Protein AF-A0A8H7BTN6-F1 (afdb_monomer_lite)

Structure (mmCIF, N/CA/C/O backbone):
data_AF-A0A8H7BTN6-F1
#
_entry.id   AF-A0A8H7BTN6-F1
#
loop_
_atom_site.group_PDB
_atom_site.id
_atom_site.type_symbol
_atom_site.label_atom_id
_atom_site.label_alt_id
_atom_site.label_comp_id
_atom_site.label_asym_id
_atom_site.label_entity_id
_atom_site.label_seq_id
_atom_site.pdbx_PDB_ins_code
_atom_site.Cartn_x
_atom_site.Cartn_y
_atom_site.Cartn_z
_atom_site.occupancy
_atom_site.B_iso_or_equiv
_atom_site.auth_seq_id
_atom_site.auth_comp_id
_atom_site.auth_asym_id
_atom_site.auth_atom_id
_atom_site.pdbx_PDB_model_num
ATOM 1 N N . MET A 1 1 ? 27.282 6.890 -44.152 1.00 45.69 1 MET A N 1
ATOM 2 C CA . MET A 1 1 ? 26.302 6.018 -43.459 1.00 45.69 1 MET A CA 1
ATOM 3 C C . MET A 1 1 ? 24.831 6.411 -43.673 1.00 45.69 1 MET A C 1
ATOM 5 O O . MET A 1 1 ? 24.066 5.513 -43.969 1.00 45.69 1 MET A O 1
ATOM 9 N N . ARG A 1 2 ? 24.383 7.684 -43.584 1.00 39.62 2 ARG A N 1
ATOM 10 C CA . ARG A 1 2 ? 22.943 8.033 -43.780 1.00 39.62 2 ARG A CA 1
ATOM 11 C C . ARG A 1 2 ? 22.360 7.736 -45.176 1.00 39.62 2 ARG A C 1
ATOM 13 O O . ARG A 1 2 ? 21.158 7.519 -45.273 1.00 39.62 2 ARG A O 1
ATOM 20 N N . ALA A 1 3 ? 23.183 7.751 -46.227 1.00 38.19 3 ALA A N 1
ATOM 21 C CA . ALA A 1 3 ? 22.748 7.565 -47.618 1.00 38.19 3 ALA A CA 1
ATOM 22 C C . ALA A 1 3 ? 22.696 6.094 -48.083 1.00 38.19 3 ALA A C 1
ATOM 24 O O . ALA A 1 3 ? 22.195 5.833 -49.167 1.00 38.19 3 ALA A O 1
ATOM 25 N N . ALA A 1 4 ? 23.196 5.148 -47.278 1.00 45.66 4 ALA A N 1
ATOM 26 C CA . ALA A 1 4 ? 23.285 3.730 -47.647 1.00 45.66 4 ALA A CA 1
ATOM 27 C C . ALA A 1 4 ? 22.221 2.844 -46.974 1.00 45.66 4 ALA A C 1
ATOM 29 O O . ALA A 1 4 ? 22.191 1.654 -47.240 1.00 45.66 4 ALA A O 1
ATOM 30 N N . ARG A 1 5 ? 21.365 3.420 -46.116 1.00 53.62 5 ARG A N 1
ATOM 31 C CA . ARG A 1 5 ? 20.403 2.673 -45.294 1.00 53.62 5 ARG A CA 1
ATOM 32 C C . ARG A 1 5 ? 19.159 2.289 -46.086 1.00 53.62 5 ARG A C 1
ATOM 34 O O . ARG A 1 5 ? 18.503 3.164 -46.663 1.00 53.62 5 ARG A O 1
ATOM 41 N N . TYR A 1 6 ? 18.777 1.021 -46.029 1.00 54.84 6 TYR A N 1
ATOM 42 C CA . TYR A 1 6 ? 17.438 0.577 -46.369 1.00 54.84 6 TYR A CA 1
ATOM 43 C C . TYR A 1 6 ? 16.459 1.206 -45.377 1.00 54.84 6 TYR A C 1
ATOM 45 O O . TYR A 1 6 ? 16.493 0.936 -44.182 1.00 54.84 6 TYR A O 1
ATOM 53 N N . ARG A 1 7 ? 15.581 2.079 -45.876 1.00 55.50 7 ARG A N 1
ATOM 54 C CA . ARG A 1 7 ? 14.428 2.557 -45.111 1.00 55.50 7 ARG A CA 1
ATOM 55 C C . ARG A 1 7 ? 13.230 1.743 -45.545 1.00 55.50 7 ARG A C 1
ATOM 57 O O . ARG A 1 7 ? 12.852 1.801 -46.718 1.00 55.50 7 ARG A O 1
ATOM 64 N N . GLN A 1 8 ? 12.610 1.038 -44.608 1.00 52.00 8 GLN A N 1
ATOM 65 C CA . GLN A 1 8 ? 11.324 0.397 -44.837 1.00 52.00 8 GLN A CA 1
ATOM 66 C C . GLN A 1 8 ? 10.264 1.495 -45.001 1.00 52.00 8 GLN A C 1
ATOM 68 O O . GLN A 1 8 ? 9.613 1.940 -44.062 1.00 52.00 8 GLN A O 1
ATOM 73 N N . GLN A 1 9 ? 10.138 2.023 -46.217 1.00 49.66 9 GLN A N 1
ATOM 74 C CA . GLN A 1 9 ? 9.001 2.858 -46.574 1.00 49.66 9 GLN A CA 1
ATOM 75 C C . GLN A 1 9 ? 7.765 1.957 -46.566 1.00 49.66 9 GLN A C 1
ATOM 77 O O . GLN A 1 9 ? 7.818 0.866 -47.134 1.00 49.66 9 GLN A O 1
ATOM 82 N N . LYS A 1 10 ? 6.640 2.435 -46.010 1.00 46.38 10 LYS A N 1
ATOM 83 C CA . LYS A 1 10 ? 5.327 1.745 -45.964 1.00 46.38 10 LYS A CA 1
ATOM 84 C C . LYS A 1 10 ? 4.853 1.132 -47.303 1.00 46.38 10 LYS A C 1
ATOM 86 O O . LYS A 1 10 ? 3.874 0.402 -47.318 1.00 46.38 10 LYS A O 1
ATOM 91 N N . LYS A 1 11 ? 5.515 1.436 -48.427 1.00 42.81 11 LYS A N 1
ATOM 92 C CA . LYS A 1 11 ? 5.217 0.945 -49.782 1.00 42.81 11 LYS A CA 1
ATOM 93 C C . LYS A 1 11 ? 6.073 -0.246 -50.256 1.00 42.81 11 LYS A C 1
ATOM 95 O O . LYS A 1 11 ? 5.804 -0.764 -51.334 1.00 42.81 11 LYS A O 1
ATOM 100 N N . SER A 1 12 ? 7.107 -0.674 -49.523 1.00 48.38 12 SER A N 1
ATOM 101 C CA . SER A 1 12 ? 7.971 -1.798 -49.932 1.00 48.38 12 SER A CA 1
ATOM 102 C C . SER A 1 12 ? 7.488 -3.111 -49.308 1.00 48.38 12 SER A C 1
ATOM 104 O O . SER A 1 12 ? 7.687 -3.339 -48.120 1.00 48.38 12 SER A O 1
ATOM 106 N N . ASN A 1 13 ? 6.865 -3.973 -50.118 1.00 51.59 13 ASN A N 1
ATOM 107 C CA . ASN A 1 13 ? 6.266 -5.249 -49.692 1.00 51.59 13 ASN A CA 1
ATOM 108 C C . ASN A 1 13 ? 7.256 -6.419 -49.533 1.00 51.59 13 ASN A C 1
ATOM 110 O O . ASN A 1 13 ? 6.824 -7.507 -49.167 1.00 51.59 13 ASN A O 1
ATOM 114 N N . ASN A 1 14 ? 8.549 -6.244 -49.834 1.00 62.56 14 ASN A N 1
ATOM 115 C CA . ASN A 1 14 ? 9.520 -7.335 -49.718 1.00 62.56 14 ASN A CA 1
ATOM 116 C C . ASN A 1 14 ? 10.316 -7.216 -48.401 1.00 62.56 14 ASN A C 1
ATOM 118 O O . ASN A 1 14 ? 11.184 -6.336 -48.320 1.00 62.56 14 ASN A O 1
ATOM 122 N N . PRO A 1 15 ? 10.055 -8.079 -47.397 1.00 60.97 15 PRO A N 1
ATOM 123 C CA . PRO A 1 15 ? 10.734 -8.029 -46.104 1.00 60.97 15 PRO A CA 1
ATOM 124 C C . PRO A 1 15 ? 12.235 -8.323 -46.207 1.00 60.97 15 PRO A C 1
ATOM 126 O O . PRO A 1 15 ? 12.965 -7.914 -45.325 1.00 60.97 15 PRO A O 1
ATOM 129 N N . ASN A 1 16 ? 12.731 -8.919 -47.299 1.00 63.56 16 ASN A N 1
ATOM 130 C CA . ASN A 1 16 ? 14.130 -9.360 -47.418 1.00 63.56 16 ASN A CA 1
ATOM 131 C C . ASN A 1 16 ? 15.066 -8.338 -48.089 1.00 63.56 16 ASN A C 1
ATOM 133 O O . ASN A 1 16 ? 16.259 -8.583 -48.254 1.00 63.56 16 ASN A O 1
ATOM 137 N N . LYS A 1 17 ? 14.561 -7.171 -48.511 1.00 65.06 17 LYS A N 1
ATOM 138 C CA . LYS A 1 17 ? 15.361 -6.202 -49.284 1.00 65.06 17 LYS A CA 1
ATOM 139 C C . LYS A 1 17 ? 16.447 -5.491 -48.454 1.00 65.06 17 LYS A C 1
ATOM 141 O O . LYS A 1 17 ? 17.381 -4.947 -49.037 1.00 65.06 17 LYS A O 1
ATOM 146 N N . TYR A 1 18 ? 16.362 -5.528 -47.121 1.00 68.06 18 TYR A N 1
ATOM 147 C CA . TYR A 1 18 ? 17.370 -4.954 -46.217 1.00 68.06 18 TYR A CA 1
ATOM 148 C C . TYR A 1 18 ? 18.672 -5.770 -46.150 1.00 68.06 18 TYR A C 1
ATOM 150 O O . TYR A 1 18 ? 19.684 -5.250 -45.689 1.00 68.06 18 TYR A O 1
ATOM 158 N N . ILE A 1 19 ? 18.671 -7.027 -46.609 1.00 62.53 19 ILE A N 1
ATOM 159 C CA . ILE A 1 19 ? 19.791 -7.968 -46.431 1.00 62.53 19 ILE A CA 1
ATOM 160 C C . ILE A 1 19 ? 21.080 -7.480 -47.123 1.00 62.53 19 ILE A C 1
ATOM 162 O O . ILE A 1 19 ? 22.176 -7.738 -46.640 1.00 62.53 19 ILE A O 1
ATOM 166 N N . TYR A 1 20 ? 20.963 -6.711 -48.212 1.00 67.69 20 TYR A N 1
ATOM 167 C CA . TYR A 1 20 ? 22.106 -6.198 -48.986 1.00 67.69 20 TYR A CA 1
ATOM 168 C C . TYR A 1 20 ? 22.500 -4.745 -48.649 1.00 67.69 20 TYR A C 1
ATOM 170 O O . TYR A 1 20 ? 23.272 -4.124 -49.379 1.00 67.69 20 TYR A O 1
ATOM 178 N N . ASP A 1 21 ? 21.951 -4.170 -47.576 1.00 81.75 21 ASP A N 1
ATOM 179 C CA . ASP A 1 21 ? 22.327 -2.844 -47.072 1.00 81.75 21 ASP A CA 1
ATOM 180 C C . ASP A 1 21 ? 23.695 -2.899 -46.361 1.00 81.75 21 ASP A C 1
ATOM 182 O O . ASP A 1 21 ? 23.953 -3.777 -45.538 1.00 81.75 21 ASP A O 1
ATOM 186 N N . LEU A 1 22 ? 24.556 -1.909 -46.629 1.00 86.44 22 LEU A N 1
ATOM 187 C CA . LEU A 1 22 ? 25.851 -1.718 -45.966 1.00 86.44 22 LEU A CA 1
ATOM 188 C C . LEU A 1 22 ? 25.748 -1.706 -44.428 1.00 86.44 22 LEU A C 1
ATOM 190 O O . LEU A 1 22 ? 26.641 -2.205 -43.746 1.00 86.44 22 LEU A O 1
ATOM 194 N N . ARG A 1 23 ? 24.680 -1.129 -43.867 1.00 89.25 23 ARG A N 1
ATOM 195 C CA . ARG A 1 23 ? 24.372 -1.142 -42.434 1.00 89.25 23 ARG A CA 1
ATOM 196 C C . ARG A 1 23 ? 24.090 -2.554 -41.940 1.00 89.25 23 ARG A C 1
ATOM 198 O O . ARG A 1 23 ? 24.653 -2.908 -40.912 1.00 89.25 23 ARG A O 1
ATOM 205 N N . THR A 1 24 ? 23.301 -3.350 -42.658 1.00 89.44 24 THR A N 1
ATOM 206 C CA . THR A 1 24 ? 23.037 -4.753 -42.298 1.00 89.44 24 THR A CA 1
ATOM 207 C C . THR A 1 24 ? 24.334 -5.552 -42.288 1.00 89.44 24 THR A C 1
ATOM 209 O O . THR A 1 24 ? 24.655 -6.181 -41.286 1.00 89.44 24 THR A O 1
ATOM 212 N N . SER A 1 25 ? 25.145 -5.435 -43.345 1.00 90.56 25 SER A N 1
ATOM 213 C CA . SER A 1 25 ? 26.443 -6.118 -43.424 1.00 90.56 25 SER A CA 1
ATOM 214 C C . SER A 1 25 ? 27.412 -5.673 -42.325 1.00 90.56 25 SER A C 1
ATOM 216 O O . SER A 1 25 ? 28.116 -6.500 -41.754 1.00 90.56 25 SER A O 1
ATOM 218 N N . TYR A 1 26 ? 27.439 -4.380 -41.985 1.00 92.81 26 TYR A N 1
ATOM 219 C CA . TYR A 1 26 ? 28.238 -3.876 -40.867 1.00 92.81 26 TYR A CA 1
ATOM 220 C C . TYR A 1 26 ? 27.765 -4.437 -39.520 1.00 92.81 26 TYR A C 1
ATOM 222 O O . TYR A 1 26 ? 28.587 -4.852 -38.707 1.00 92.81 26 TYR A O 1
ATOM 230 N N . VAL A 1 27 ? 26.452 -4.465 -39.282 1.00 94.12 27 VAL A N 1
ATOM 231 C CA . VAL A 1 27 ? 25.874 -5.037 -38.061 1.00 94.12 27 VAL A CA 1
ATOM 232 C C . VAL A 1 27 ? 26.231 -6.515 -37.955 1.00 94.12 27 VAL A C 1
ATOM 234 O O . VAL A 1 27 ? 26.803 -6.912 -36.947 1.00 94.12 27 VAL A O 1
ATOM 237 N N . GLN A 1 28 ? 26.003 -7.301 -39.007 1.00 93.00 28 GLN A N 1
ATOM 238 C CA . GLN A 1 28 ? 26.339 -8.726 -39.042 1.00 93.00 28 GLN A CA 1
ATOM 239 C C . GLN A 1 28 ? 27.838 -8.976 -38.843 1.00 93.00 28 GLN A C 1
ATOM 241 O O . GLN A 1 28 ? 28.219 -9.888 -38.114 1.00 93.00 28 GLN A O 1
ATOM 246 N N . PHE A 1 29 ? 28.699 -8.123 -39.408 1.00 94.69 29 PHE A N 1
ATOM 247 C CA . PHE A 1 29 ? 30.140 -8.177 -39.164 1.00 94.69 29 PHE A CA 1
ATOM 248 C C . PHE A 1 29 ? 30.488 -7.982 -37.682 1.00 94.69 29 PHE A C 1
ATOM 250 O O . PHE A 1 29 ? 31.315 -8.716 -37.148 1.00 94.69 29 PHE A O 1
ATOM 257 N N . VAL A 1 30 ? 29.847 -7.032 -36.993 1.00 95.31 30 VAL A N 1
ATOM 258 C CA . VAL A 1 30 ? 30.047 -6.842 -35.547 1.00 95.31 30 VAL A CA 1
ATOM 259 C C . VAL A 1 30 ? 29.470 -8.018 -34.748 1.00 95.31 30 VAL A C 1
ATOM 261 O O . VAL A 1 30 ? 30.141 -8.523 -33.849 1.00 95.31 30 VAL A O 1
ATOM 264 N N . LEU A 1 31 ? 28.262 -8.482 -35.082 1.00 95.56 31 LEU A N 1
ATOM 265 C CA . LEU A 1 31 ? 27.602 -9.601 -34.401 1.00 95.56 31 LEU A CA 1
ATOM 266 C C . LEU A 1 31 ? 28.397 -10.908 -34.526 1.00 95.56 31 LEU A C 1
ATOM 268 O O . LEU A 1 31 ? 28.438 -11.677 -33.569 1.00 95.56 31 LEU A O 1
ATOM 272 N N . ALA A 1 32 ? 29.110 -11.129 -35.634 1.00 95.75 32 ALA A N 1
ATOM 273 C CA . ALA A 1 32 ? 29.987 -12.287 -35.800 1.00 95.75 32 ALA A CA 1
ATOM 274 C C . ALA A 1 32 ? 31.063 -12.381 -34.699 1.00 95.75 32 ALA A C 1
ATOM 276 O O . ALA A 1 32 ? 31.372 -13.482 -34.243 1.00 95.75 32 ALA A O 1
ATOM 277 N N . PHE A 1 33 ? 31.585 -11.248 -34.205 1.00 95.62 33 PHE A N 1
ATOM 278 C CA . PHE A 1 33 ? 32.503 -11.246 -33.059 1.00 95.62 33 PHE A CA 1
ATOM 279 C C . PHE A 1 33 ? 31.817 -11.651 -31.752 1.00 95.62 33 PHE A C 1
ATOM 281 O O . PHE A 1 33 ? 32.460 -12.248 -30.892 1.00 95.62 33 PHE A O 1
ATOM 288 N N . PHE A 1 34 ? 30.529 -11.344 -31.577 1.00 94.62 34 PHE A N 1
ATOM 289 C CA . PHE A 1 34 ? 29.779 -11.778 -30.397 1.00 94.62 34 PHE A CA 1
ATOM 290 C C . PHE A 1 34 ? 29.484 -13.278 -30.448 1.00 94.62 34 PHE A C 1
ATOM 292 O O . PHE A 1 34 ? 29.644 -13.950 -29.434 1.00 94.62 34 PHE A O 1
ATOM 299 N N . ILE A 1 35 ? 29.122 -13.807 -31.619 1.00 95.50 35 ILE A N 1
ATOM 300 C CA . ILE A 1 35 ? 28.773 -15.223 -31.801 1.00 95.50 35 ILE A CA 1
ATOM 301 C C . ILE A 1 35 ? 30.014 -16.120 -31.709 1.00 95.50 35 ILE A C 1
ATOM 303 O O . ILE A 1 35 ? 29.994 -17.128 -31.006 1.00 95.50 35 ILE A O 1
ATOM 307 N N . HIS A 1 36 ? 31.092 -15.763 -32.413 1.00 95.44 36 HIS A N 1
ATOM 308 C CA . HIS A 1 36 ? 32.250 -16.645 -32.607 1.00 95.44 36 HIS A CA 1
ATOM 309 C C . HIS A 1 36 ? 33.498 -16.240 -31.815 1.00 95.44 36 HIS A C 1
ATOM 311 O O . HIS A 1 36 ? 34.425 -17.041 -31.704 1.00 95.44 36 HIS A O 1
ATOM 317 N N . GLY A 1 37 ? 33.561 -15.011 -31.296 1.00 93.00 37 GLY A N 1
ATOM 318 C CA . GLY A 1 37 ? 34.697 -14.551 -30.499 1.00 93.00 37 GLY A CA 1
ATOM 319 C C . GLY A 1 37 ? 34.729 -15.199 -29.117 1.00 93.00 37 GLY A C 1
ATOM 320 O O . GLY A 1 37 ? 33.688 -15.516 -28.543 1.00 93.00 37 GLY A O 1
ATOM 321 N N . ASP A 1 38 ? 35.924 -15.356 -28.555 1.00 93.38 38 ASP A N 1
ATOM 322 C CA . ASP A 1 38 ? 36.097 -15.690 -27.142 1.00 93.38 38 ASP A CA 1
ATOM 323 C C . ASP A 1 38 ? 35.942 -14.440 -26.250 1.00 93.38 38 ASP A C 1
ATOM 325 O O . ASP A 1 38 ? 35.711 -13.321 -26.723 1.00 93.38 38 ASP A O 1
ATOM 329 N N . ALA A 1 39 ? 36.047 -14.613 -24.931 1.00 92.31 39 ALA A N 1
ATOM 330 C CA . ALA A 1 39 ? 35.849 -13.519 -23.983 1.00 92.31 39 ALA A CA 1
ATOM 331 C C . ALA A 1 39 ? 36.843 -12.355 -24.167 1.00 92.31 39 ALA A C 1
ATOM 333 O O . ALA A 1 39 ? 36.472 -11.196 -23.958 1.00 92.31 39 ALA A O 1
ATOM 334 N N . GLU A 1 40 ? 38.085 -12.637 -24.572 1.00 93.62 40 GLU A N 1
ATOM 335 C CA . GLU A 1 40 ? 39.111 -11.608 -24.761 1.00 93.62 40 GLU A CA 1
ATOM 336 C C . GLU A 1 40 ? 38.871 -10.825 -26.058 1.00 93.62 40 GLU A C 1
ATOM 338 O O . GLU A 1 40 ? 38.914 -9.592 -26.039 1.00 93.62 40 GLU A O 1
ATOM 343 N N . ILE A 1 41 ? 38.492 -11.497 -27.152 1.00 94.12 41 ILE A N 1
ATOM 344 C CA . ILE A 1 41 ? 38.058 -10.839 -28.392 1.00 94.12 41 ILE A CA 1
ATOM 345 C C . ILE A 1 41 ? 36.845 -9.949 -28.119 1.00 94.12 41 ILE A C 1
ATOM 347 O O . ILE A 1 41 ? 36.857 -8.772 -28.484 1.00 94.12 41 ILE A O 1
ATOM 351 N N . LYS A 1 42 ? 35.813 -10.461 -27.432 1.00 94.12 42 LYS A N 1
ATOM 352 C CA . LYS A 1 42 ? 34.620 -9.669 -27.083 1.00 94.12 42 LYS A CA 1
ATOM 353 C C . LYS A 1 42 ? 35.000 -8.431 -26.277 1.00 94.12 42 LYS A C 1
ATOM 355 O O . LYS A 1 42 ? 34.554 -7.331 -26.592 1.00 94.12 42 LYS A O 1
ATOM 360 N N . LYS A 1 43 ? 35.868 -8.570 -25.276 1.00 92.31 43 LYS A N 1
ATOM 361 C CA . LYS A 1 43 ? 36.360 -7.446 -24.470 1.00 92.31 43 LYS A CA 1
ATOM 362 C C . LYS A 1 43 ? 37.089 -6.396 -25.313 1.00 92.31 43 LYS A C 1
ATOM 364 O O . LYS A 1 43 ? 36.821 -5.208 -25.142 1.00 92.31 43 LYS A O 1
ATOM 369 N N . GLN A 1 44 ? 37.962 -6.806 -26.234 1.00 92.75 44 GLN A N 1
ATOM 370 C CA . GLN A 1 44 ? 38.661 -5.886 -27.138 1.00 92.75 44 GLN A CA 1
ATOM 371 C C . GLN A 1 44 ? 37.685 -5.166 -28.075 1.00 92.75 44 GLN A C 1
ATOM 373 O O . GLN A 1 44 ? 37.741 -3.944 -28.200 1.00 92.75 44 GLN A O 1
ATOM 378 N N . VAL A 1 45 ? 36.735 -5.897 -28.664 1.00 93.12 45 VAL A N 1
ATOM 379 C CA . VAL A 1 45 ? 35.695 -5.350 -29.550 1.00 93.12 45 VAL A CA 1
ATOM 380 C C . VAL A 1 45 ? 34.827 -4.313 -28.833 1.00 93.12 45 VAL A C 1
ATOM 382 O O . VAL A 1 45 ? 34.543 -3.255 -29.397 1.00 93.12 45 VAL A O 1
ATOM 385 N N . LEU A 1 46 ? 34.438 -4.570 -27.582 1.00 91.75 46 LEU A N 1
ATOM 386 C CA . LEU A 1 46 ? 33.648 -3.634 -26.775 1.00 91.75 46 LEU A CA 1
ATOM 387 C C . LEU A 1 46 ? 34.452 -2.411 -26.309 1.00 91.75 46 LEU A C 1
ATOM 389 O O . LEU A 1 46 ? 33.871 -1.344 -26.110 1.00 91.75 46 LEU A O 1
ATOM 393 N N . ALA A 1 47 ? 35.774 -2.539 -26.157 1.00 88.94 47 ALA A N 1
ATOM 394 C CA . ALA A 1 47 ? 36.657 -1.429 -25.801 1.00 88.94 47 ALA A CA 1
ATOM 395 C C . ALA A 1 47 ? 36.863 -0.431 -26.958 1.00 88.94 47 ALA A C 1
ATOM 397 O O . ALA A 1 47 ? 37.180 0.739 -26.721 1.00 88.94 47 ALA A O 1
ATOM 398 N N . LEU A 1 48 ? 36.659 -0.857 -28.211 1.00 90.75 48 LEU A N 1
ATOM 399 C CA . LEU A 1 48 ? 36.768 0.008 -29.386 1.00 90.75 48 LEU A CA 1
ATOM 400 C C . LEU A 1 48 ? 35.611 1.014 -29.438 1.00 90.75 48 LEU A C 1
ATOM 402 O O . LEU A 1 48 ? 34.489 0.723 -29.867 1.00 90.75 48 LEU A O 1
ATOM 406 N N . LYS A 1 49 ? 35.905 2.250 -29.030 1.00 86.62 49 LYS A N 1
ATOM 407 C CA . LYS A 1 49 ? 34.938 3.349 -29.006 1.00 86.62 49 LYS A CA 1
ATOM 408 C C . LYS A 1 49 ? 34.306 3.564 -30.383 1.00 86.62 49 LYS A C 1
ATOM 410 O O . LYS A 1 49 ? 34.991 3.855 -31.358 1.00 86.62 49 LYS A O 1
ATOM 415 N N . GLY A 1 50 ? 32.978 3.496 -30.440 1.00 85.88 50 GLY A N 1
ATOM 416 C CA . GLY A 1 50 ? 32.216 3.759 -31.662 1.00 85.88 50 GLY A CA 1
ATOM 417 C C . GLY A 1 50 ? 32.102 2.567 -32.609 1.00 85.88 50 GLY A C 1
ATOM 418 O O . GLY A 1 50 ? 31.307 2.643 -33.538 1.00 85.88 50 GLY A O 1
ATOM 419 N N . PHE A 1 51 ? 32.833 1.472 -32.379 1.00 91.94 51 PHE A N 1
ATOM 420 C CA . PHE A 1 51 ? 32.709 0.266 -33.193 1.00 91.94 51 PHE A CA 1
ATOM 421 C C . PHE A 1 51 ? 31.426 -0.483 -32.811 1.00 91.94 51 PHE A C 1
ATOM 423 O O . PHE A 1 51 ? 30.385 -0.278 -33.433 1.00 91.94 51 PHE A O 1
ATOM 430 N N . ALA A 1 52 ? 31.432 -1.231 -31.705 1.00 91.81 52 ALA A N 1
ATOM 431 C CA . ALA A 1 52 ? 30.262 -1.996 -31.271 1.00 91.81 52 ALA A CA 1
ATOM 432 C C . ALA A 1 52 ? 29.040 -1.114 -30.930 1.00 91.81 52 ALA A C 1
ATOM 434 O O . ALA A 1 52 ? 27.901 -1.480 -31.215 1.00 91.81 52 ALA A O 1
ATOM 435 N N . SER A 1 53 ? 29.243 0.093 -30.388 1.00 90.69 53 SER A N 1
ATOM 436 C CA . SER A 1 53 ? 28.135 1.001 -30.043 1.00 90.69 53 SER A CA 1
ATOM 437 C C . SER A 1 53 ? 27.379 1.552 -31.260 1.00 90.69 53 SER A C 1
ATOM 439 O O . SER A 1 53 ? 26.226 1.982 -31.137 1.00 90.69 53 SER A O 1
ATOM 441 N N . SER A 1 54 ? 27.984 1.534 -32.451 1.00 91.69 54 SER A N 1
ATOM 442 C CA . SER A 1 54 ? 27.328 2.012 -33.674 1.00 91.69 54 SER A CA 1
ATOM 443 C C . SER A 1 54 ? 26.269 1.048 -34.223 1.00 91.69 54 SER A C 1
ATOM 445 O O . SER A 1 54 ? 25.392 1.486 -34.976 1.00 91.69 54 SER A O 1
ATOM 447 N N . VAL A 1 55 ? 26.280 -0.219 -33.781 1.00 94.00 55 VAL A N 1
ATOM 448 C CA . VAL A 1 55 ? 25.203 -1.191 -34.034 1.00 94.00 55 VAL A CA 1
ATOM 449 C C . VAL A 1 55 ? 23.882 -0.637 -33.501 1.00 94.00 55 VAL A C 1
ATOM 451 O O . VAL A 1 55 ? 22.935 -0.438 -34.259 1.00 94.00 55 VAL A O 1
ATOM 454 N N . PHE A 1 56 ? 23.864 -0.242 -32.227 1.00 94.25 56 PHE A N 1
ATOM 455 C CA . PHE A 1 56 ? 22.680 0.308 -31.558 1.00 94.25 56 PHE A CA 1
ATOM 456 C C . PHE A 1 56 ? 22.337 1.731 -32.020 1.00 94.25 56 PHE A C 1
ATOM 458 O O . PHE A 1 56 ? 21.194 2.180 -31.927 1.00 94.25 56 PHE A O 1
ATOM 465 N N . THR A 1 57 ? 23.309 2.470 -32.556 1.00 91.19 57 THR A N 1
ATOM 466 C CA . THR A 1 57 ? 23.085 3.842 -33.022 1.00 91.19 57 THR A CA 1
ATOM 467 C C . THR A 1 57 ? 22.226 3.860 -34.285 1.00 91.19 57 THR A C 1
ATOM 469 O O . THR A 1 57 ? 22.695 3.559 -35.382 1.00 91.19 57 THR A O 1
ATOM 472 N N . GLY A 1 58 ? 20.977 4.308 -34.148 1.00 87.00 58 GLY A N 1
ATOM 473 C CA . GLY A 1 58 ? 20.017 4.327 -35.253 1.00 87.00 58 GLY A CA 1
ATOM 474 C C . GLY A 1 58 ? 19.191 3.049 -35.386 1.00 87.00 58 GLY A C 1
ATOM 475 O O . GLY A 1 58 ? 18.468 2.942 -36.364 1.00 87.00 58 GLY A O 1
ATOM 476 N N . ILE A 1 59 ? 19.228 2.149 -34.396 1.00 92.31 59 ILE A N 1
ATOM 477 C CA . ILE A 1 59 ? 18.488 0.875 -34.406 1.00 92.31 59 ILE A CA 1
ATOM 478 C C . ILE A 1 59 ? 16.979 1.029 -34.654 1.00 92.31 59 ILE A C 1
ATOM 480 O O . ILE A 1 59 ? 16.371 0.217 -35.336 1.00 92.31 59 ILE A O 1
ATOM 484 N N . HIS A 1 60 ? 16.374 2.130 -34.199 1.00 90.44 60 HIS A N 1
ATOM 485 C CA . HIS A 1 60 ? 14.973 2.461 -34.494 1.00 90.44 60 HIS A CA 1
ATOM 486 C C . HIS A 1 60 ? 14.630 2.596 -35.989 1.00 90.44 60 HIS A C 1
ATOM 488 O O . HIS A 1 60 ? 13.455 2.512 -36.330 1.00 90.44 60 HIS A O 1
ATOM 494 N N . GLU A 1 61 ? 15.609 2.789 -36.877 1.00 88.06 61 GLU A N 1
ATOM 495 C CA . GLU A 1 61 ? 15.402 2.854 -38.333 1.00 88.06 61 GLU A CA 1
ATOM 496 C C . GLU A 1 61 ? 15.559 1.488 -39.027 1.00 88.06 61 GLU A C 1
ATOM 498 O O . GLU A 1 61 ? 15.239 1.384 -40.211 1.00 88.06 61 GLU A O 1
ATOM 503 N N . ASP A 1 62 ? 16.050 0.461 -38.326 1.00 89.00 62 ASP A N 1
ATOM 504 C CA . ASP A 1 62 ? 16.433 -0.824 -38.924 1.00 89.00 62 ASP A CA 1
ATOM 505 C C . ASP A 1 62 ? 15.216 -1.714 -39.233 1.00 89.00 62 ASP A C 1
ATOM 507 O O . ASP A 1 62 ? 14.129 -1.523 -38.690 1.00 89.00 62 ASP A O 1
ATOM 511 N N . ALA A 1 63 ? 15.363 -2.690 -40.132 1.00 87.88 63 ALA A N 1
ATOM 512 C CA . ALA A 1 63 ? 14.294 -3.660 -40.395 1.00 87.88 63 ALA A CA 1
ATOM 513 C C . ALA A 1 63 ? 14.010 -4.509 -39.144 1.00 87.88 63 ALA A C 1
ATOM 515 O O . ALA A 1 63 ? 14.942 -4.797 -38.391 1.00 87.88 63 ALA A O 1
ATOM 516 N N . TYR A 1 64 ? 12.757 -4.940 -38.946 1.00 90.25 64 TYR A N 1
ATOM 517 C CA . TYR A 1 64 ? 12.357 -5.757 -37.789 1.00 90.25 64 TYR A CA 1
ATOM 518 C C . TYR A 1 64 ? 13.326 -6.922 -37.536 1.00 90.25 64 TYR A C 1
ATOM 520 O O . TYR A 1 64 ? 13.839 -7.070 -36.432 1.00 90.25 64 TYR A O 1
ATOM 528 N N . GLN A 1 65 ? 13.635 -7.696 -38.579 1.00 89.62 65 GLN A N 1
ATOM 529 C CA . GLN A 1 65 ? 14.476 -8.890 -38.493 1.00 89.62 65 GLN A CA 1
ATOM 530 C C . GLN A 1 65 ? 15.906 -8.561 -38.047 1.00 89.62 65 GLN A C 1
ATOM 532 O O . GLN A 1 65 ? 16.516 -9.328 -37.312 1.00 89.62 65 GLN A O 1
ATOM 537 N N . LEU A 1 66 ? 16.441 -7.405 -38.457 1.00 91.06 66 LEU A N 1
ATOM 538 C CA . LEU A 1 66 ? 17.766 -6.968 -38.019 1.00 91.06 66 LEU A CA 1
ATOM 539 C C . LEU A 1 66 ? 17.750 -6.521 -36.553 1.00 91.06 66 LEU A C 1
ATOM 541 O O . LEU A 1 66 ? 18.711 -6.766 -35.832 1.00 91.06 66 LEU A O 1
ATOM 545 N N . ILE A 1 67 ? 16.668 -5.877 -36.097 1.00 94.12 67 ILE A N 1
ATOM 546 C CA . ILE A 1 67 ? 16.496 -5.530 -34.679 1.00 94.12 67 ILE A CA 1
ATOM 547 C C . ILE A 1 67 ? 16.446 -6.815 -33.846 1.00 94.12 67 ILE A C 1
ATOM 549 O O . ILE A 1 67 ? 17.143 -6.911 -32.840 1.00 94.12 67 ILE A O 1
ATOM 553 N N . GLU A 1 68 ? 15.671 -7.808 -34.281 1.00 94.38 68 GLU A N 1
ATOM 554 C CA . GLU A 1 68 ? 15.583 -9.123 -33.640 1.00 94.38 68 GLU A CA 1
ATOM 555 C C . GLU A 1 68 ? 16.939 -9.820 -33.574 1.00 94.38 68 GLU A C 1
ATOM 557 O O . GLU A 1 68 ? 17.380 -10.180 -32.485 1.00 94.38 68 GLU A O 1
ATOM 562 N N . GLU A 1 69 ? 17.652 -9.914 -34.697 1.00 94.69 69 GLU A N 1
ATOM 563 C CA . GLU A 1 69 ? 18.995 -10.498 -34.759 1.00 94.69 69 GLU A CA 1
ATOM 564 C C . GLU A 1 69 ? 19.959 -9.794 -33.789 1.00 94.69 69 GLU A C 1
ATOM 566 O O . GLU A 1 69 ? 20.634 -10.447 -32.993 1.00 94.69 69 GLU A O 1
ATOM 571 N N . VAL A 1 70 ? 19.982 -8.455 -33.791 1.00 96.25 70 VAL A N 1
ATOM 572 C CA . VAL A 1 70 ? 20.840 -7.666 -32.895 1.00 96.25 70 VAL A CA 1
ATOM 573 C C . VAL A 1 70 ? 20.530 -7.957 -31.434 1.00 96.25 70 VAL A C 1
ATOM 575 O O . VAL A 1 70 ? 21.459 -8.199 -30.662 1.00 96.25 70 VAL A O 1
ATOM 578 N N . LEU A 1 71 ? 19.262 -7.907 -31.025 1.00 96.44 71 LEU A N 1
ATOM 579 C CA . LEU A 1 71 ? 18.889 -8.065 -29.620 1.00 96.44 71 LEU A CA 1
ATOM 580 C C . LEU A 1 71 ? 19.086 -9.502 -29.137 1.00 96.44 71 LEU A C 1
ATOM 582 O O . LEU A 1 71 ? 19.641 -9.688 -28.054 1.00 96.44 71 LEU A O 1
ATOM 586 N N . SER A 1 72 ? 18.711 -10.497 -29.942 1.00 96.06 72 SER A N 1
ATOM 587 C CA . SER A 1 72 ? 18.869 -11.915 -29.606 1.00 96.06 72 SER A CA 1
ATOM 588 C C . SER A 1 72 ? 20.342 -12.295 -29.484 1.00 96.06 72 SER A C 1
ATOM 590 O O . SER A 1 72 ? 20.757 -12.781 -28.433 1.00 96.06 72 SER A O 1
ATOM 592 N N . VAL A 1 73 ? 21.177 -11.953 -30.476 1.00 96.12 73 VAL A N 1
ATOM 593 C CA . VAL A 1 73 ? 22.622 -12.237 -30.419 1.00 96.12 73 VAL A CA 1
ATOM 594 C C . VAL A 1 73 ? 23.278 -11.515 -29.245 1.00 96.12 73 VAL A C 1
ATOM 596 O O . VAL A 1 73 ? 24.101 -12.089 -28.532 1.00 96.12 73 VAL A O 1
ATOM 599 N N . THR A 1 74 ? 22.903 -10.258 -29.008 1.00 94.69 74 THR A N 1
ATOM 600 C CA . THR A 1 74 ? 23.421 -9.489 -27.872 1.00 94.69 74 THR A CA 1
ATOM 601 C C . THR A 1 74 ? 23.038 -10.137 -26.540 1.00 94.69 74 THR A C 1
ATOM 603 O O . THR A 1 74 ? 23.856 -10.202 -25.622 1.00 94.69 74 THR A O 1
ATOM 606 N N . TYR A 1 75 ? 21.808 -10.622 -26.406 1.00 93.62 75 TYR A N 1
ATOM 607 C CA . TYR A 1 75 ? 21.349 -11.263 -25.182 1.00 93.62 75 TYR A CA 1
ATOM 608 C C . TYR A 1 75 ? 22.056 -12.604 -24.945 1.00 93.62 75 TYR A C 1
ATOM 610 O O . TYR A 1 75 ? 22.692 -12.795 -23.907 1.00 93.62 75 TYR A O 1
ATOM 618 N N . GLU A 1 76 ? 22.004 -13.504 -25.924 1.00 94.25 76 GLU A N 1
ATOM 619 C CA . GLU A 1 76 ? 22.498 -14.878 -25.807 1.00 94.25 76 GLU A CA 1
ATOM 620 C C . GLU A 1 76 ? 24.025 -14.942 -25.738 1.00 94.25 76 GLU A C 1
ATOM 622 O O . GLU A 1 76 ? 24.587 -15.593 -24.858 1.00 94.25 76 GLU A O 1
ATOM 627 N N . HIS A 1 77 ? 24.711 -14.223 -26.627 1.00 93.31 77 HIS A N 1
ATOM 628 C CA . HIS A 1 77 ? 26.154 -14.367 -26.805 1.00 93.31 77 HIS A CA 1
ATOM 629 C C . HIS A 1 77 ? 26.987 -13.292 -26.105 1.00 93.31 77 HIS A C 1
ATOM 631 O O . HIS A 1 77 ? 28.213 -13.419 -26.061 1.00 93.31 77 HIS A O 1
ATOM 637 N N . LEU A 1 78 ? 26.369 -12.244 -25.548 1.00 91.50 78 LEU A N 1
ATOM 638 C CA . LEU A 1 78 ? 27.090 -11.217 -24.793 1.00 91.50 78 LEU A CA 1
ATOM 639 C C . LEU A 1 78 ? 26.564 -11.036 -23.365 1.00 91.50 78 LEU A C 1
ATOM 641 O O . LEU A 1 78 ? 27.356 -11.085 -22.424 1.00 91.50 78 LEU A O 1
ATOM 645 N N . ILE A 1 79 ? 25.261 -10.835 -23.160 1.00 90.69 79 ILE A N 1
ATOM 646 C CA . ILE A 1 79 ? 24.709 -10.632 -21.810 1.00 90.69 79 ILE A CA 1
ATOM 647 C C . ILE A 1 79 ? 24.814 -11.912 -20.977 1.00 90.69 79 ILE A C 1
ATOM 649 O O . ILE A 1 79 ? 25.297 -11.843 -19.843 1.00 90.69 79 ILE A O 1
ATOM 653 N N . MET A 1 80 ? 24.439 -13.062 -21.539 1.00 90.19 80 MET A N 1
ATOM 654 C CA . MET A 1 80 ? 24.441 -14.354 -20.840 1.00 90.19 80 MET A CA 1
ATOM 655 C C . MET A 1 80 ? 25.800 -15.060 -20.806 1.00 90.19 80 MET A C 1
ATOM 657 O O . MET A 1 80 ? 25.978 -16.020 -20.060 1.00 90.19 80 MET A O 1
ATOM 661 N N . ASP A 1 81 ? 26.792 -14.560 -21.543 1.00 90.25 81 ASP A N 1
ATOM 662 C CA . ASP A 1 81 ? 28.132 -15.145 -21.553 1.00 90.25 81 ASP A CA 1
ATOM 663 C C . ASP A 1 81 ? 28.891 -14.848 -20.248 1.00 90.25 81 ASP A C 1
ATOM 665 O O . ASP A 1 81 ? 29.423 -13.752 -20.052 1.00 90.25 81 ASP A O 1
ATOM 669 N N . ASN A 1 82 ? 28.962 -15.825 -19.345 1.00 89.06 82 ASN A N 1
ATOM 670 C CA . ASN A 1 82 ? 29.639 -15.692 -18.052 1.00 89.06 82 ASN A CA 1
ATOM 671 C C . ASN A 1 82 ? 31.164 -15.506 -18.155 1.00 89.06 82 ASN A C 1
ATOM 673 O O . ASN A 1 82 ? 31.776 -15.085 -17.174 1.00 89.06 82 ASN A O 1
ATOM 677 N N . ALA A 1 83 ? 31.782 -15.781 -19.310 1.00 90.00 83 ALA A N 1
ATOM 678 C CA . ALA A 1 83 ? 33.215 -15.580 -19.511 1.00 90.00 83 ALA A CA 1
ATOM 679 C C . ALA A 1 83 ? 33.577 -14.094 -19.693 1.00 90.00 83 ALA A C 1
ATOM 681 O O . ALA A 1 83 ? 34.687 -13.676 -19.360 1.00 90.00 83 ALA A O 1
ATOM 682 N N . VAL A 1 84 ? 32.639 -13.264 -20.166 1.00 87.75 84 VAL A N 1
ATOM 683 C CA . VAL A 1 84 ? 32.819 -11.807 -20.238 1.00 87.75 84 VAL A CA 1
ATOM 684 C C . VAL A 1 84 ? 32.511 -11.188 -18.875 1.00 87.75 84 VAL A C 1
ATOM 686 O O . VAL A 1 84 ? 31.411 -11.333 -18.337 1.00 87.75 84 VAL A O 1
ATOM 689 N N . SER A 1 85 ? 33.466 -10.442 -18.314 1.00 87.38 85 SER A N 1
ATOM 690 C CA . SER A 1 85 ? 33.297 -9.844 -16.988 1.00 87.38 85 SER A CA 1
ATOM 691 C C . SER A 1 85 ? 32.152 -8.824 -16.947 1.00 87.38 85 SER A C 1
ATOM 693 O O . SER A 1 85 ? 31.912 -8.065 -17.892 1.00 87.38 85 SER A O 1
ATOM 695 N N . ARG A 1 86 ? 31.449 -8.764 -15.809 1.00 82.75 86 ARG A N 1
ATOM 696 C CA . ARG A 1 86 ? 30.322 -7.835 -15.614 1.00 82.75 86 ARG A CA 1
ATOM 697 C C . ARG A 1 86 ? 30.728 -6.374 -15.789 1.00 82.75 86 ARG A C 1
ATOM 699 O O . ARG A 1 86 ? 29.972 -5.608 -16.376 1.00 82.75 86 ARG A O 1
ATOM 706 N N . SER A 1 87 ? 31.928 -5.999 -15.350 1.00 82.25 87 SER A N 1
ATOM 707 C CA . SER A 1 87 ? 32.439 -4.632 -15.491 1.00 82.25 87 SER A CA 1
ATOM 708 C C . SER A 1 87 ? 32.539 -4.200 -16.956 1.00 82.25 87 SER A C 1
ATOM 710 O O . SER A 1 87 ? 32.205 -3.064 -17.279 1.00 82.25 87 SER A O 1
ATOM 712 N N . VAL A 1 88 ? 32.932 -5.107 -17.860 1.00 86.00 88 VAL A N 1
ATOM 713 C CA . VAL A 1 88 ? 32.999 -4.831 -19.306 1.00 86.00 88 VAL A CA 1
ATOM 714 C C . VAL A 1 88 ? 31.597 -4.664 -19.891 1.00 86.00 88 VAL A C 1
ATOM 716 O O . VAL A 1 88 ? 31.348 -3.699 -20.616 1.00 86.00 88 VAL A O 1
ATOM 719 N N . LYS A 1 89 ? 30.659 -5.550 -19.529 1.00 86.75 89 LYS A N 1
ATOM 720 C CA . LYS A 1 89 ? 29.255 -5.450 -19.964 1.00 86.75 89 LYS A CA 1
ATOM 721 C C . LYS A 1 89 ? 28.630 -4.132 -19.507 1.00 86.75 89 LYS A C 1
ATOM 723 O O . LYS A 1 89 ? 28.078 -3.402 -20.322 1.00 86.75 89 LYS A O 1
ATOM 728 N N . ALA A 1 90 ? 28.771 -3.792 -18.230 1.00 81.25 90 ALA A N 1
ATOM 729 C CA . ALA A 1 90 ? 28.204 -2.575 -17.659 1.00 81.25 90 ALA A CA 1
ATOM 730 C C . ALA A 1 90 ? 28.839 -1.294 -18.213 1.00 81.25 90 ALA A C 1
ATOM 732 O O . ALA A 1 90 ? 28.149 -0.291 -18.383 1.00 81.25 90 ALA A O 1
ATOM 733 N N . TYR A 1 91 ? 30.136 -1.324 -18.535 1.00 83.50 91 TYR A N 1
ATOM 734 C CA . TYR A 1 91 ? 30.793 -0.211 -19.214 1.00 83.50 91 TYR A CA 1
ATOM 735 C C . TYR A 1 91 ? 30.207 0.021 -20.613 1.00 83.50 91 TYR A C 1
ATOM 737 O O . TYR A 1 91 ? 29.952 1.163 -21.001 1.00 83.50 91 TYR A O 1
ATOM 745 N N . PHE A 1 92 ? 29.963 -1.057 -21.363 1.00 86.56 92 PHE A N 1
ATOM 746 C CA . PHE A 1 92 ? 29.410 -0.970 -22.710 1.00 86.56 92 PHE A CA 1
ATOM 747 C C . PHE A 1 92 ? 27.932 -0.554 -22.717 1.00 86.56 92 PHE A C 1
ATOM 749 O O . PHE A 1 92 ? 27.566 0.412 -23.393 1.00 86.56 92 PHE A O 1
ATOM 756 N N . PHE A 1 93 ? 27.087 -1.228 -21.931 1.00 86.75 93 PHE A N 1
ATOM 757 C CA . PHE A 1 93 ? 25.658 -0.923 -21.791 1.00 86.75 93 PHE A CA 1
ATOM 758 C C . PHE A 1 93 ? 25.416 0.279 -20.870 1.00 86.75 93 PHE A C 1
ATOM 760 O O . PHE A 1 93 ? 24.736 0.220 -19.847 1.00 86.75 93 PHE A O 1
ATOM 767 N N . SER A 1 94 ? 25.985 1.407 -21.274 1.00 90.62 94 SER A N 1
ATOM 768 C CA . SER A 1 94 ? 25.743 2.715 -20.680 1.00 90.62 94 SER A CA 1
ATOM 769 C C . SER A 1 94 ? 24.300 3.185 -20.900 1.00 90.62 94 SER A C 1
ATOM 771 O O . SER A 1 94 ? 23.595 2.694 -21.788 1.00 90.62 94 SER A O 1
ATOM 773 N N . SER A 1 95 ? 23.884 4.217 -20.154 1.00 92.00 95 SER A N 1
ATOM 774 C CA . SER A 1 95 ? 22.568 4.848 -20.338 1.00 92.00 95 SER A CA 1
ATOM 775 C C . SER A 1 95 ? 22.326 5.273 -21.791 1.00 92.00 95 SER A C 1
ATOM 777 O O . SER A 1 95 ? 21.223 5.115 -22.295 1.00 92.00 95 SER A O 1
ATOM 779 N N . TYR A 1 96 ? 23.373 5.700 -22.506 1.00 93.25 96 TYR A N 1
ATOM 780 C CA . TYR A 1 96 ? 23.292 6.069 -23.919 1.00 93.25 96 TYR A CA 1
ATOM 781 C C . TYR A 1 96 ? 22.844 4.914 -24.829 1.00 93.25 96 TYR A C 1
ATOM 783 O O . TYR A 1 96 ? 22.032 5.126 -25.730 1.00 93.25 96 TYR A O 1
ATOM 791 N N . ILE A 1 97 ? 23.374 3.702 -24.622 1.00 93.62 97 ILE A N 1
ATOM 792 C CA . ILE A 1 97 ? 23.005 2.530 -25.432 1.00 93.62 97 ILE A CA 1
ATOM 793 C C . ILE A 1 97 ? 21.566 2.125 -25.136 1.00 93.62 97 ILE A C 1
ATOM 795 O O . ILE A 1 97 ? 20.790 1.923 -26.070 1.00 93.62 97 ILE A O 1
ATOM 799 N N . LEU A 1 98 ? 21.194 2.090 -23.854 1.00 95.38 98 LEU A N 1
ATOM 800 C CA . LEU A 1 98 ? 19.823 1.805 -23.431 1.00 95.38 98 LEU A CA 1
ATOM 801 C C . LEU A 1 98 ? 18.835 2.825 -24.021 1.00 95.38 98 LEU A C 1
ATOM 803 O O . LEU A 1 98 ? 17.792 2.438 -24.539 1.00 95.38 98 LEU A O 1
ATOM 807 N N . GLU A 1 99 ? 19.195 4.110 -24.053 1.00 95.44 99 GLU A N 1
ATOM 808 C CA . GLU A 1 99 ? 18.416 5.165 -24.711 1.00 95.44 99 GLU A CA 1
ATOM 809 C C . GLU A 1 99 ? 18.298 4.960 -26.229 1.00 95.44 99 GLU A C 1
ATOM 811 O O . GLU A 1 99 ? 17.229 5.200 -26.791 1.00 95.44 99 GLU A O 1
ATOM 816 N N . GLN A 1 100 ? 19.357 4.520 -26.926 1.00 95.31 100 GLN A N 1
ATOM 817 C CA . GLN A 1 100 ? 19.253 4.227 -28.364 1.00 95.31 100 GLN A CA 1
ATOM 818 C C . GLN A 1 100 ? 18.289 3.072 -28.638 1.00 95.31 100 GLN A C 1
ATOM 820 O O . GLN A 1 100 ? 17.498 3.164 -29.575 1.00 95.31 100 GLN A O 1
ATOM 825 N N . ILE A 1 101 ? 18.341 2.023 -27.816 1.00 96.19 101 ILE A N 1
ATOM 826 C CA . ILE A 1 101 ? 17.434 0.876 -27.902 1.00 96.19 101 ILE A CA 1
ATOM 827 C C . ILE A 1 101 ? 15.999 1.329 -27.602 1.00 96.19 101 ILE A C 1
ATOM 829 O O . ILE A 1 101 ? 15.092 1.063 -28.387 1.00 96.19 101 ILE A O 1
ATOM 833 N N . ALA A 1 102 ? 15.792 2.114 -26.542 1.00 96.06 102 ALA A N 1
ATOM 834 C CA . ALA A 1 102 ? 14.476 2.618 -26.155 1.00 96.06 102 ALA A CA 1
ATOM 835 C C . ALA A 1 102 ? 13.806 3.501 -27.228 1.00 96.06 102 ALA A C 1
ATOM 837 O O . ALA A 1 102 ? 12.583 3.590 -27.267 1.00 96.06 102 ALA A O 1
ATOM 838 N N . LYS A 1 103 ? 14.546 4.108 -28.167 1.00 95.31 103 LYS A N 1
ATOM 839 C CA . LYS A 1 103 ? 13.928 4.837 -29.297 1.00 95.31 103 LYS A CA 1
ATOM 840 C C . LYS A 1 103 ? 13.026 3.956 -30.166 1.00 95.31 103 LYS A C 1
ATOM 842 O O . LYS A 1 103 ? 12.106 4.480 -30.797 1.00 95.31 103 LYS A O 1
ATOM 847 N N . VAL A 1 104 ? 13.256 2.643 -30.194 1.00 95.62 104 VAL A N 1
ATOM 848 C CA . VAL A 1 104 ? 12.434 1.679 -30.945 1.00 95.62 104 VAL A CA 1
ATOM 849 C C . VAL A 1 104 ? 11.004 1.603 -30.399 1.00 95.62 104 VAL A C 1
ATOM 851 O O . VAL A 1 104 ? 10.103 1.300 -31.172 1.00 95.62 104 VAL A O 1
ATOM 854 N N . TYR A 1 105 ? 10.749 1.982 -29.135 1.00 96.12 105 TYR A N 1
ATOM 855 C CA . TYR A 1 105 ? 9.386 2.059 -28.577 1.00 96.12 105 TYR A CA 1
ATOM 856 C C . TYR A 1 105 ? 8.430 2.920 -29.417 1.00 96.12 105 TYR A C 1
ATOM 858 O O . TYR A 1 105 ? 7.222 2.722 -29.377 1.00 96.12 105 TYR A O 1
ATOM 866 N N . THR A 1 106 ? 8.955 3.849 -30.223 1.00 93.69 106 THR A N 1
ATOM 867 C CA . THR A 1 106 ? 8.148 4.660 -31.150 1.00 93.69 106 THR A CA 1
ATOM 868 C C . THR A 1 106 ? 7.504 3.859 -32.293 1.00 93.69 106 THR A C 1
ATOM 870 O O . THR A 1 106 ? 6.615 4.381 -32.963 1.00 93.69 106 THR A O 1
ATOM 873 N N . ARG A 1 107 ? 7.919 2.605 -32.526 1.00 93.38 107 ARG A N 1
ATOM 874 C CA . ARG A 1 107 ? 7.385 1.706 -33.564 1.00 93.38 107 ARG A CA 1
ATOM 875 C C . ARG A 1 107 ? 6.397 0.711 -32.968 1.00 93.38 107 ARG A C 1
ATOM 877 O O . ARG A 1 107 ? 6.739 -0.429 -32.659 1.00 93.38 107 ARG A O 1
ATOM 884 N N . THR A 1 108 ? 5.164 1.177 -32.807 1.00 91.75 108 THR A N 1
ATOM 885 C CA . THR A 1 108 ? 4.057 0.425 -32.198 1.00 91.75 108 THR A CA 1
ATOM 886 C C . THR A 1 108 ? 3.218 -0.369 -33.195 1.00 91.75 108 THR A C 1
ATOM 888 O O . THR A 1 108 ? 2.398 -1.179 -32.777 1.00 91.75 108 THR A O 1
ATOM 891 N N . GLU A 1 109 ? 3.395 -0.127 -34.493 1.00 90.88 109 GLU A N 1
ATOM 892 C CA . GLU A 1 109 ? 2.621 -0.784 -35.547 1.00 90.88 109 GLU A CA 1
ATOM 893 C C . GLU A 1 109 ? 3.173 -2.185 -35.858 1.00 90.88 109 GLU A C 1
ATOM 895 O O . GLU A 1 109 ? 4.397 -2.351 -35.888 1.00 90.88 109 GLU A O 1
ATOM 900 N N . PRO A 1 110 ? 2.310 -3.179 -36.142 1.00 89.75 110 PRO A N 1
ATOM 901 C CA . PRO A 1 110 ? 2.748 -4.485 -36.621 1.00 89.75 110 PRO A CA 1
ATOM 902 C C . PRO A 1 110 ? 3.459 -4.386 -37.974 1.00 89.75 110 PRO A C 1
ATOM 904 O O . PRO A 1 110 ? 2.952 -3.792 -38.930 1.00 89.75 110 PRO A O 1
ATOM 907 N N . GLU A 1 111 ? 4.623 -5.017 -38.075 1.00 88.19 111 GLU A N 1
ATOM 908 C CA . GLU A 1 111 ? 5.433 -5.093 -39.286 1.00 88.19 111 GLU A CA 1
ATOM 909 C C . GLU A 1 111 ? 5.524 -6.539 -39.769 1.00 88.19 111 GLU A C 1
ATOM 911 O O . GLU A 1 111 ? 5.621 -7.462 -38.965 1.00 88.19 111 GLU A O 1
ATOM 916 N N . LYS A 1 112 ? 5.493 -6.751 -41.090 1.00 81.12 112 LYS A N 1
ATOM 917 C CA . LYS A 1 112 ? 5.597 -8.096 -41.672 1.00 81.12 112 LYS A CA 1
ATOM 918 C C . LYS A 1 112 ? 6.983 -8.686 -41.418 1.00 81.12 112 LYS A C 1
ATOM 920 O O . LYS A 1 112 ? 7.977 -8.154 -41.921 1.00 81.12 112 LYS A O 1
ATOM 925 N N . THR A 1 113 ? 7.025 -9.793 -40.686 1.00 79.62 113 THR A N 1
ATOM 926 C CA . THR A 1 113 ? 8.247 -10.550 -40.385 1.00 79.62 113 THR A CA 1
ATOM 927 C C . THR A 1 113 ? 8.454 -11.666 -41.400 1.00 79.62 113 THR A C 1
ATOM 929 O O . THR A 1 113 ? 9.566 -11.855 -41.896 1.00 79.62 113 THR A O 1
ATOM 932 N N . SER A 1 114 ? 7.361 -12.320 -41.791 1.00 76.69 114 SER A N 1
ATOM 933 C CA . SER A 1 114 ? 7.268 -13.325 -42.848 1.00 76.69 114 SER A CA 1
ATOM 934 C C . SER A 1 114 ? 5.996 -13.068 -43.691 1.00 76.69 114 SER A C 1
ATOM 936 O O . SER A 1 114 ? 5.284 -12.090 -43.436 1.00 76.69 114 SER A O 1
ATOM 938 N N . PRO A 1 115 ? 5.704 -13.849 -44.750 1.00 73.31 115 PRO A N 1
ATOM 939 C CA . PRO A 1 115 ? 4.488 -13.667 -45.550 1.00 73.31 115 PRO A CA 1
ATOM 940 C C . PRO A 1 115 ? 3.189 -13.726 -44.729 1.00 73.31 115 PRO A C 1
ATOM 942 O O . PRO A 1 115 ? 2.257 -12.986 -45.053 1.00 73.31 115 PRO A O 1
ATOM 945 N N . ASP A 1 116 ? 3.175 -14.533 -43.661 1.00 81.25 116 ASP A N 1
ATOM 946 C CA . ASP A 1 116 ? 1.990 -14.837 -42.847 1.00 81.25 116 ASP A CA 1
ATOM 947 C C . ASP A 1 116 ? 2.080 -14.314 -41.400 1.00 81.25 116 ASP A C 1
ATOM 949 O O . ASP A 1 116 ? 1.092 -14.357 -40.669 1.00 81.25 116 ASP A O 1
ATOM 953 N N . GLU A 1 117 ? 3.232 -13.779 -40.979 1.00 85.56 117 GLU A N 1
ATOM 954 C CA . GLU A 1 117 ? 3.458 -13.323 -39.603 1.00 85.56 117 GLU A CA 1
ATOM 955 C C . GLU A 1 117 ? 3.813 -11.838 -39.525 1.00 85.56 117 GLU A C 1
ATOM 957 O O . GLU A 1 117 ? 4.444 -11.245 -40.411 1.00 85.56 117 GLU A O 1
ATOM 962 N N . THR A 1 118 ? 3.414 -11.231 -38.411 1.00 87.88 118 THR A N 1
ATOM 963 C CA . THR A 1 118 ? 3.748 -9.851 -38.075 1.00 87.88 118 THR A CA 1
ATOM 964 C C . THR A 1 118 ? 4.293 -9.765 -36.663 1.00 87.88 118 THR A C 1
ATOM 966 O O . THR A 1 118 ? 3.790 -10.439 -35.767 1.00 87.88 118 THR A O 1
ATOM 969 N N . GLY A 1 119 ? 5.251 -8.873 -36.454 1.00 89.88 119 GLY A N 1
ATOM 970 C CA . GLY A 1 119 ? 5.824 -8.564 -35.153 1.00 89.88 119 GLY A CA 1
ATOM 971 C C . GLY A 1 119 ? 5.822 -7.060 -34.911 1.00 89.88 119 GLY A C 1
ATOM 972 O O . GLY A 1 119 ? 5.868 -6.265 -35.849 1.00 89.88 119 GLY A O 1
ATOM 973 N N . ILE A 1 120 ? 5.759 -6.657 -33.645 1.00 94.44 120 ILE A N 1
ATOM 974 C CA . ILE A 1 120 ? 5.800 -5.248 -33.244 1.00 94.44 120 ILE A CA 1
ATOM 975 C C . ILE A 1 120 ? 7.199 -4.958 -32.675 1.00 94.44 120 ILE A C 1
ATOM 977 O O . ILE A 1 120 ? 7.545 -5.508 -31.626 1.00 94.44 120 ILE A O 1
ATOM 981 N N . PRO A 1 121 ? 8.019 -4.090 -33.306 1.00 94.31 121 PRO A N 1
ATOM 982 C CA . PRO A 1 121 ? 9.376 -3.801 -32.827 1.00 94.31 121 PRO A CA 1
ATOM 983 C C . PRO A 1 121 ? 9.435 -3.310 -31.372 1.00 94.31 121 PRO A C 1
ATOM 985 O O . PRO A 1 121 ? 10.377 -3.627 -30.643 1.00 94.31 121 PRO A O 1
ATOM 988 N N . ALA A 1 122 ? 8.431 -2.542 -30.933 1.00 95.62 122 ALA A N 1
ATOM 989 C CA . ALA A 1 122 ? 8.336 -2.079 -29.552 1.00 95.62 122 ALA A CA 1
ATOM 990 C C . ALA A 1 122 ? 8.208 -3.230 -28.535 1.00 95.62 122 ALA A C 1
ATOM 992 O O . ALA A 1 122 ? 8.785 -3.125 -27.455 1.00 95.62 122 ALA A O 1
ATOM 993 N N . ASP A 1 123 ? 7.509 -4.324 -28.864 1.00 95.94 123 ASP A N 1
ATOM 994 C CA . ASP A 1 123 ? 7.366 -5.489 -27.972 1.00 95.94 123 ASP A CA 1
ATOM 995 C C . ASP A 1 123 ? 8.681 -6.263 -27.841 1.00 95.94 123 ASP A C 1
ATOM 997 O O . ASP A 1 123 ? 9.083 -6.643 -26.741 1.00 95.94 123 ASP A O 1
ATOM 1001 N N . LEU A 1 124 ? 9.401 -6.416 -28.951 1.00 95.00 124 LEU A N 1
ATOM 1002 C CA . LEU A 1 124 ? 10.708 -7.064 -28.986 1.00 95.00 124 LEU A CA 1
ATOM 1003 C C . LEU A 1 124 ? 11.725 -6.326 -28.094 1.00 95.00 124 LEU A C 1
ATOM 1005 O O . LEU A 1 124 ? 12.395 -6.929 -27.251 1.00 95.00 124 LEU A O 1
ATOM 1009 N N . VAL A 1 125 ? 11.811 -5.000 -28.239 1.00 96.50 125 VAL A N 1
ATOM 1010 C CA . VAL A 1 125 ? 12.690 -4.174 -27.399 1.00 96.50 125 VAL A CA 1
ATOM 1011 C C . VAL A 1 125 ? 12.231 -4.148 -25.949 1.00 96.50 125 VAL A C 1
ATOM 1013 O O . VAL A 1 125 ? 13.074 -4.156 -25.050 1.00 96.50 125 VAL A O 1
ATOM 1016 N N . HIS A 1 126 ? 10.921 -4.145 -25.707 1.00 97.62 126 HIS A N 1
ATOM 1017 C CA . HIS A 1 126 ? 10.387 -4.227 -24.358 1.00 97.62 126 HIS A CA 1
ATOM 1018 C C . HIS A 1 126 ? 10.868 -5.487 -23.640 1.00 97.62 126 HIS A C 1
ATOM 1020 O O . HIS A 1 126 ? 11.451 -5.386 -22.559 1.00 97.62 126 HIS A O 1
ATOM 1026 N N . HIS A 1 127 ? 10.704 -6.649 -24.274 1.00 96.38 127 HIS A N 1
ATOM 1027 C CA . HIS A 1 127 ? 11.146 -7.928 -23.729 1.00 96.38 127 HIS A CA 1
ATOM 1028 C C . HIS A 1 127 ? 12.655 -7.930 -23.439 1.00 96.38 127 HIS A C 1
ATOM 1030 O O . HIS A 1 127 ? 13.078 -8.286 -22.339 1.00 96.38 127 HIS A O 1
ATOM 1036 N N . PHE A 1 128 ? 13.470 -7.449 -24.383 1.00 96.00 128 PHE A N 1
ATOM 1037 C CA . PHE A 1 128 ? 14.917 -7.341 -24.195 1.00 96.00 128 PHE A CA 1
ATOM 1038 C C . PHE A 1 128 ? 15.294 -6.437 -23.008 1.00 96.00 128 PHE A C 1
ATOM 1040 O O . PHE A 1 128 ? 16.081 -6.835 -22.147 1.00 96.00 128 PHE A O 1
ATOM 1047 N N . LEU A 1 129 ? 14.733 -5.225 -22.932 1.00 96.31 129 LEU A N 1
ATOM 1048 C CA . LEU A 1 129 ? 15.059 -4.267 -21.870 1.00 96.31 129 LEU A CA 1
ATOM 1049 C C . LEU A 1 129 ? 14.602 -4.757 -20.497 1.00 96.31 129 LEU A C 1
ATOM 1051 O O . LEU A 1 129 ? 15.323 -4.566 -19.520 1.00 96.31 129 LEU A O 1
ATOM 1055 N N . VAL A 1 130 ? 13.449 -5.422 -20.410 1.00 96.19 130 VAL A N 1
ATOM 1056 C CA . VAL A 1 130 ? 13.004 -6.064 -19.169 1.00 96.19 130 VAL A CA 1
ATOM 1057 C C . VAL A 1 130 ? 14.042 -7.093 -18.712 1.00 96.19 130 VAL A C 1
ATOM 1059 O O . VAL A 1 130 ? 14.522 -7.000 -17.581 1.00 96.19 130 VAL A O 1
ATOM 1062 N N . SER A 1 131 ? 14.472 -8.007 -19.582 1.00 93.69 131 SER A N 1
ATOM 1063 C CA . SER A 1 131 ? 15.425 -9.059 -19.203 1.00 93.69 131 SER A CA 1
ATOM 1064 C C . SER A 1 131 ? 16.810 -8.530 -18.813 1.00 93.69 131 SER A C 1
ATOM 1066 O O . SER A 1 131 ? 17.468 -9.108 -17.951 1.00 93.69 131 SER A O 1
ATOM 1068 N N . VAL A 1 132 ? 17.265 -7.425 -19.413 1.00 92.12 132 VAL A N 1
ATOM 1069 C CA . VAL A 1 132 ? 18.615 -6.874 -19.176 1.00 92.12 132 VAL A CA 1
ATOM 1070 C C . VAL A 1 132 ? 18.661 -5.861 -18.025 1.00 92.12 132 VAL A C 1
ATOM 1072 O O . VAL A 1 132 ? 19.702 -5.721 -17.375 1.00 92.12 132 VAL A O 1
ATOM 1075 N N . CYS A 1 133 ? 17.565 -5.140 -17.770 1.00 93.88 133 CYS A N 1
ATOM 1076 C CA . CYS A 1 133 ? 17.531 -4.040 -16.802 1.00 93.88 133 CYS A CA 1
ATOM 1077 C C . CYS A 1 133 ? 16.802 -4.365 -15.491 1.00 93.88 133 CYS A C 1
ATOM 1079 O O . CYS A 1 133 ? 16.922 -3.572 -14.565 1.00 93.88 133 CYS A O 1
ATOM 1081 N N . SER A 1 134 ? 16.062 -5.476 -15.388 1.00 92.88 134 SER A N 1
ATOM 1082 C CA . SER A 1 134 ? 15.237 -5.774 -14.198 1.00 92.88 134 SER A CA 1
ATOM 1083 C C . SER A 1 134 ? 15.540 -7.095 -13.485 1.00 92.88 134 SER A C 1
ATOM 1085 O O . SER A 1 134 ? 14.794 -7.495 -12.596 1.00 92.88 134 SER A O 1
ATOM 1087 N N . VAL A 1 135 ? 16.634 -7.774 -13.842 1.00 91.06 135 VAL A N 1
ATOM 1088 C CA . VAL A 1 135 ? 17.039 -9.042 -13.215 1.00 91.06 135 VAL A CA 1
ATOM 1089 C C . VAL A 1 135 ? 18.346 -8.843 -12.434 1.00 91.06 135 VAL A C 1
ATOM 1091 O O . VAL A 1 135 ? 19.408 -8.747 -13.055 1.00 91.06 135 VAL A O 1
ATOM 1094 N N . PRO A 1 136 ? 18.314 -8.800 -11.085 1.00 88.38 136 PRO A N 1
ATOM 1095 C CA . PRO A 1 136 ? 19.504 -8.542 -10.278 1.00 88.38 136 PRO A CA 1
ATOM 1096 C C . PRO A 1 136 ? 20.631 -9.555 -10.517 1.00 88.38 136 PRO A C 1
ATOM 1098 O O . PRO A 1 136 ? 20.488 -10.760 -10.306 1.00 88.38 136 PRO A O 1
ATOM 1101 N N . GLY A 1 137 ? 21.801 -9.054 -10.909 1.00 83.25 137 GLY A N 1
ATOM 1102 C CA . GLY A 1 137 ? 22.983 -9.853 -11.235 1.00 83.25 137 GLY A CA 1
ATOM 1103 C C . GLY A 1 137 ? 23.101 -10.250 -12.710 1.00 83.25 137 GLY A C 1
ATOM 1104 O O . GLY A 1 137 ? 24.104 -10.867 -13.077 1.00 83.25 137 GLY A O 1
ATOM 1105 N N . VAL A 1 138 ? 22.140 -9.881 -13.557 1.00 81.81 138 VAL A N 1
ATOM 1106 C CA . VAL A 1 138 ? 22.178 -10.105 -15.007 1.00 81.81 138 VAL A CA 1
ATOM 1107 C C . VAL A 1 138 ? 22.325 -8.769 -15.734 1.00 81.81 138 VAL A C 1
ATOM 1109 O O . VAL A 1 138 ? 21.695 -7.771 -15.388 1.00 81.81 138 VAL A O 1
ATOM 1112 N N . GLY A 1 139 ? 23.167 -8.753 -16.770 1.00 77.75 139 GLY A N 1
ATOM 1113 C CA . GLY A 1 139 ? 23.315 -7.598 -17.653 1.00 77.75 139 GLY A CA 1
ATOM 1114 C C . GLY A 1 139 ? 23.783 -6.336 -16.928 1.00 77.75 139 GLY A C 1
ATOM 1115 O O . GLY A 1 139 ? 24.922 -6.274 -16.466 1.00 77.75 139 GLY A O 1
ATOM 1116 N N . VAL A 1 140 ? 22.914 -5.320 -16.890 1.00 84.12 140 VAL A N 1
ATOM 1117 C CA . VAL A 1 140 ? 23.202 -3.976 -16.345 1.00 84.12 140 VAL A CA 1
ATOM 1118 C C . VAL A 1 140 ? 22.624 -3.789 -14.939 1.00 84.12 140 VAL A C 1
ATOM 1120 O O . VAL A 1 140 ? 22.969 -2.828 -14.258 1.00 84.12 140 VAL A O 1
ATOM 1123 N N . CYS A 1 141 ? 21.755 -4.700 -14.498 1.00 89.12 141 CYS A N 1
ATOM 1124 C CA . CYS A 1 141 ? 21.121 -4.661 -13.187 1.00 89.12 141 CYS A CA 1
ATOM 1125 C C . CYS A 1 141 ? 22.045 -5.302 -12.146 1.00 89.12 141 CYS A C 1
ATOM 1127 O O . CYS A 1 141 ? 22.149 -6.525 -12.036 1.00 89.12 141 CYS A O 1
ATOM 1129 N N . PHE A 1 142 ? 22.740 -4.480 -11.369 1.00 87.75 142 PHE A N 1
ATOM 1130 C CA . PHE A 1 142 ? 23.530 -4.932 -10.231 1.00 87.75 142 PHE A CA 1
ATOM 1131 C C . PHE A 1 142 ? 22.621 -5.201 -9.032 1.00 87.75 142 PHE A C 1
ATOM 1133 O O . PHE A 1 142 ? 21.625 -4.508 -8.835 1.00 87.75 142 PHE A O 1
ATOM 1140 N N . ARG A 1 143 ? 22.981 -6.206 -8.224 1.00 85.62 143 ARG A N 1
ATOM 1141 C CA . ARG A 1 143 ? 22.336 -6.434 -6.925 1.00 85.62 143 ARG A CA 1
ATOM 1142 C C . ARG A 1 143 ? 22.632 -5.239 -6.028 1.00 85.62 143 ARG A C 1
ATOM 1144 O O . ARG A 1 143 ? 23.813 -4.971 -5.818 1.00 85.62 143 ARG A O 1
ATOM 1151 N N . ASP A 1 144 ? 21.590 -4.557 -5.571 1.00 85.19 144 ASP A N 1
ATOM 1152 C CA . ASP A 1 144 ? 21.694 -3.448 -4.628 1.00 85.19 144 ASP A CA 1
ATOM 1153 C C . ASP A 1 144 ? 21.475 -3.920 -3.184 1.00 85.19 144 ASP A C 1
ATOM 1155 O O . ASP A 1 144 ? 21.154 -5.083 -2.924 1.00 85.19 144 ASP A O 1
ATOM 1159 N N . SER A 1 145 ? 21.666 -2.998 -2.242 1.00 84.81 145 SER A N 1
ATOM 1160 C CA . SER A 1 145 ? 21.391 -3.210 -0.818 1.00 84.81 145 SER A CA 1
ATOM 1161 C C . SER A 1 145 ? 20.012 -2.665 -0.425 1.00 84.81 145 SER A C 1
ATOM 1163 O O . SER A 1 145 ? 19.818 -2.205 0.699 1.00 84.81 145 SER A O 1
ATOM 1165 N N . GLY A 1 146 ? 19.046 -2.655 -1.350 1.00 88.94 146 GLY A N 1
ATOM 1166 C CA . GLY A 1 146 ? 17.705 -2.123 -1.117 1.00 88.94 146 GLY A CA 1
ATOM 1167 C C . GLY A 1 146 ? 17.709 -0.651 -0.691 1.00 88.94 146 GLY A C 1
ATOM 1168 O O . GLY A 1 146 ? 17.990 0.241 -1.485 1.00 88.94 146 GLY A O 1
ATOM 1169 N N . TRP A 1 147 ? 17.346 -0.379 0.564 1.00 91.56 147 TRP A N 1
ATOM 1170 C CA . TRP A 1 147 ? 17.315 0.985 1.120 1.00 91.56 147 TRP A CA 1
ATOM 1171 C C . TRP A 1 147 ? 18.614 1.411 1.812 1.00 91.56 147 TRP A C 1
ATOM 1173 O O . TRP A 1 147 ? 18.701 2.531 2.321 1.00 91.56 147 TRP A O 1
ATOM 1183 N N . TYR A 1 148 ? 19.619 0.539 1.846 1.00 88.38 148 TYR A N 1
ATOM 1184 C CA . TYR A 1 148 ? 20.913 0.832 2.443 1.00 88.38 148 TYR A CA 1
ATOM 1185 C C . TYR A 1 148 ? 21.904 1.372 1.405 1.00 88.38 148 TYR A C 1
ATOM 1187 O O . TYR A 1 148 ? 21.857 0.982 0.238 1.00 88.38 148 TYR A O 1
ATOM 1195 N N . PRO A 1 149 ? 22.842 2.246 1.811 1.00 80.00 149 PRO A N 1
ATOM 1196 C CA . PRO A 1 149 ? 23.882 2.725 0.913 1.00 80.00 149 PRO A CA 1
ATOM 1197 C C . PRO A 1 149 ? 24.843 1.586 0.511 1.00 80.00 149 PRO A C 1
ATOM 1199 O O . PRO A 1 149 ? 25.079 0.680 1.318 1.00 80.00 149 PRO A O 1
ATOM 1202 N N . PRO A 1 150 ? 25.479 1.652 -0.674 1.00 68.50 150 PRO A N 1
ATOM 1203 C CA . PRO A 1 150 ? 26.296 0.556 -1.215 1.00 68.50 150 PRO A CA 1
ATOM 1204 C C . PRO A 1 150 ? 27.454 0.091 -0.312 1.00 68.50 150 PRO A C 1
ATOM 1206 O O . PRO A 1 150 ? 27.811 -1.083 -0.317 1.00 68.50 150 PRO A O 1
ATOM 1209 N N . SER A 1 151 ? 28.036 0.992 0.487 1.00 60.06 151 SER A N 1
ATOM 1210 C CA . SER A 1 151 ? 29.181 0.710 1.369 1.00 60.06 151 SER A CA 1
ATOM 1211 C C . SER A 1 151 ? 28.808 0.132 2.737 1.00 60.06 151 SER A C 1
ATOM 1213 O O . SER A 1 151 ? 29.681 -0.370 3.436 1.00 60.06 151 SER A O 1
ATOM 1215 N N . SER A 1 152 ? 27.522 0.114 3.100 1.00 52.59 152 SER A N 1
ATOM 1216 C CA . SER A 1 152 ? 27.071 -0.521 4.350 1.00 52.59 152 SER A CA 1
ATOM 1217 C C . SER A 1 152 ? 27.338 -2.029 4.394 1.00 52.59 152 SER A C 1
ATOM 1219 O O . SER A 1 152 ? 27.312 -2.600 5.473 1.00 52.59 152 SER A O 1
ATOM 1221 N N . VAL A 1 153 ? 27.649 -2.652 3.247 1.00 49.53 153 VAL A N 1
ATOM 1222 C CA . VAL A 1 153 ? 27.993 -4.078 3.117 1.00 49.53 153 VAL A CA 1
ATOM 1223 C C . VAL A 1 153 ? 29.505 -4.357 3.286 1.00 49.53 153 VAL A C 1
ATOM 1225 O O . VAL A 1 153 ? 29.942 -5.506 3.204 1.00 49.53 153 VAL A O 1
ATOM 1228 N N . ALA A 1 154 ? 30.331 -3.320 3.479 1.00 41.94 154 ALA A N 1
ATOM 1229 C CA . ALA A 1 154 ? 31.796 -3.429 3.508 1.00 41.94 154 ALA A CA 1
ATOM 1230 C C . ALA A 1 154 ? 32.462 -2.891 4.791 1.00 41.94 154 ALA A C 1
ATOM 1232 O O . ALA A 1 154 ? 33.653 -3.138 4.996 1.00 41.94 154 ALA A O 1
ATOM 1233 N N . ASP A 1 155 ? 31.728 -2.200 5.666 1.00 37.75 155 ASP A N 1
ATOM 1234 C CA . ASP A 1 155 ? 32.296 -1.585 6.871 1.00 37.75 155 ASP A CA 1
ATOM 1235 C C . ASP A 1 155 ? 32.430 -2.588 8.033 1.00 37.75 155 ASP A C 1
ATOM 1237 O O . ASP A 1 155 ? 31.687 -2.555 9.007 1.00 37.75 155 ASP A O 1
ATOM 1241 N N . ASP A 1 156 ? 33.436 -3.461 7.920 1.00 41.16 156 ASP A N 1
ATOM 1242 C CA . ASP A 1 156 ? 34.243 -3.923 9.069 1.00 41.16 156 ASP A CA 1
ATOM 1243 C C . ASP A 1 156 ? 35.758 -3.916 8.754 1.00 41.16 156 ASP A C 1
ATOM 1245 O O . ASP A 1 156 ? 36.590 -4.510 9.440 1.00 41.16 156 ASP A O 1
ATOM 1249 N N . LYS A 1 157 ? 36.164 -3.219 7.684 1.00 33.19 157 LYS A N 1
ATOM 1250 C CA . LYS A 1 157 ? 37.572 -2.916 7.402 1.00 33.19 157 LYS A CA 1
ATOM 1251 C C . LYS A 1 157 ? 37.708 -1.432 7.125 1.00 33.19 157 LYS A C 1
ATOM 1253 O O . LYS A 1 157 ? 37.489 -0.975 6.010 1.00 33.19 157 LYS A O 1
ATOM 1258 N N . GLY A 1 158 ? 38.049 -0.693 8.178 1.00 39.47 158 GLY A N 1
ATOM 1259 C CA . GLY A 1 158 ? 38.272 0.741 8.115 1.00 39.47 158 GLY A CA 1
ATOM 1260 C C . GLY A 1 158 ? 39.345 1.105 7.094 1.00 39.47 158 GLY A C 1
ATOM 1261 O O . GLY A 1 158 ? 40.530 0.923 7.350 1.00 39.47 158 GLY A O 1
ATOM 1262 N N . GLU A 1 159 ? 38.925 1.689 5.977 1.00 32.09 159 GLU A N 1
ATOM 1263 C CA . GLU A 1 159 ? 39.780 2.521 5.141 1.00 32.09 159 GLU A CA 1
ATOM 1264 C C . GLU A 1 159 ? 39.060 3.824 4.796 1.00 32.09 159 GLU A C 1
ATOM 1266 O O . GLU A 1 159 ? 37.886 3.889 4.435 1.00 32.09 159 GLU A O 1
ATOM 1271 N N . THR A 1 160 ? 39.799 4.899 5.010 1.00 36.53 160 THR A N 1
ATOM 1272 C CA . THR A 1 160 ? 39.373 6.285 5.016 1.00 36.53 160 THR A CA 1
ATOM 1273 C C . THR A 1 160 ? 39.171 6.841 3.606 1.00 36.53 160 THR A C 1
ATOM 1275 O O . THR A 1 160 ? 39.977 6.645 2.704 1.00 36.53 160 THR A O 1
ATOM 1278 N N . GLY A 1 161 ? 38.133 7.667 3.455 1.00 42.12 161 GLY A N 1
ATOM 1279 C CA . GLY A 1 161 ? 38.200 8.855 2.604 1.00 42.12 161 GLY A CA 1
ATOM 1280 C C . GLY A 1 161 ? 38.212 8.641 1.090 1.00 42.12 161 GLY A C 1
ATOM 1281 O O . GLY A 1 161 ? 39.134 9.084 0.416 1.00 42.12 161 GLY A O 1
ATOM 1282 N N . THR A 1 162 ? 37.126 8.117 0.521 1.00 32.91 162 THR A N 1
ATOM 1283 C CA . THR A 1 162 ? 36.759 8.416 -0.876 1.00 32.91 162 THR A CA 1
ATOM 1284 C C . THR A 1 162 ? 35.248 8.638 -0.936 1.00 32.91 162 THR A C 1
ATOM 1286 O O . THR A 1 162 ? 34.515 7.905 -0.284 1.00 32.91 162 THR A O 1
ATOM 1289 N N . LYS A 1 163 ? 34.776 9.692 -1.627 1.00 39.91 163 LYS A N 1
ATOM 1290 C CA . LYS A 1 163 ? 33.353 10.101 -1.702 1.00 39.91 163 LYS A CA 1
ATOM 1291 C C . LYS A 1 163 ? 32.420 8.881 -1.737 1.00 39.91 163 LYS A C 1
ATOM 1293 O O . LYS A 1 163 ? 32.423 8.179 -2.743 1.00 39.91 163 LYS A O 1
ATOM 1298 N N . MET A 1 164 ? 31.635 8.672 -0.672 1.00 41.78 164 MET A N 1
ATOM 1299 C CA . MET A 1 164 ? 30.615 7.620 -0.596 1.00 41.78 164 MET A CA 1
ATOM 1300 C C . MET A 1 164 ? 29.759 7.664 -1.863 1.00 41.78 164 MET A C 1
ATOM 1302 O O . MET A 1 164 ? 29.014 8.618 -2.101 1.00 41.78 164 MET A O 1
ATOM 1306 N N . GLU A 1 165 ? 29.926 6.669 -2.727 1.00 51.75 165 GLU A N 1
ATOM 1307 C CA . GLU A 1 165 ? 29.144 6.555 -3.945 1.00 51.75 165 GLU A CA 1
ATOM 1308 C C . GLU A 1 165 ? 27.718 6.156 -3.547 1.00 51.75 165 GLU A C 1
ATOM 1310 O O . GLU A 1 165 ? 27.490 5.057 -3.059 1.00 51.75 165 GLU A O 1
ATOM 1315 N N . THR A 1 166 ? 26.756 7.070 -3.702 1.00 67.62 166 THR A N 1
ATOM 1316 C CA . THR A 1 166 ? 25.415 6.934 -3.101 1.00 67.62 166 THR A CA 1
ATOM 1317 C C . THR A 1 166 ? 24.490 5.935 -3.797 1.00 67.62 166 THR A C 1
ATOM 1319 O O . THR A 1 166 ? 23.455 5.604 -3.235 1.00 67.62 166 THR A O 1
ATOM 1322 N N . VAL A 1 167 ? 24.816 5.500 -5.019 1.00 82.44 167 VAL A N 1
ATOM 1323 C CA . VAL A 1 167 ? 23.962 4.636 -5.853 1.00 82.44 167 VAL A CA 1
ATOM 1324 C C . VAL A 1 167 ? 24.836 3.676 -6.653 1.00 82.44 167 VAL A C 1
ATOM 1326 O O . VAL A 1 167 ? 25.739 4.128 -7.371 1.00 82.44 167 VAL A O 1
ATOM 1329 N N . GLN A 1 168 ? 24.540 2.379 -6.578 1.00 85.12 168 GLN A N 1
ATOM 1330 C CA . GLN A 1 168 ? 25.272 1.322 -7.275 1.00 85.12 168 GLN A CA 1
ATOM 1331 C C . GLN A 1 168 ? 24.877 1.244 -8.759 1.00 85.12 168 GLN A C 1
ATOM 1333 O O . GLN A 1 168 ? 25.733 1.258 -9.649 1.00 85.12 168 GLN A O 1
ATOM 1338 N N . ASN A 1 169 ? 23.580 1.273 -9.066 1.00 90.19 169 ASN A N 1
ATOM 1339 C CA . ASN A 1 169 ? 23.030 1.142 -10.419 1.00 90.19 169 ASN A CA 1
ATOM 1340 C C . ASN A 1 169 ? 22.993 2.465 -11.217 1.00 90.19 169 ASN A C 1
ATOM 1342 O O . ASN A 1 169 ? 21.958 2.895 -11.726 1.00 90.19 169 ASN A O 1
ATOM 1346 N N . ARG A 1 170 ? 24.143 3.130 -11.393 1.00 90.00 170 ARG A N 1
ATOM 1347 C CA . ARG A 1 170 ? 24.243 4.472 -12.021 1.00 90.00 170 ARG A CA 1
ATOM 1348 C C . ARG A 1 170 ? 23.730 4.568 -13.461 1.00 90.00 170 ARG A C 1
ATOM 1350 O O . ARG A 1 170 ? 23.150 5.587 -13.840 1.00 90.00 170 ARG A O 1
ATOM 1357 N N . ALA A 1 171 ? 23.997 3.556 -14.287 1.00 91.06 171 ALA A N 1
ATOM 1358 C CA . ALA A 1 171 ? 23.549 3.548 -15.681 1.00 91.06 171 ALA A CA 1
ATOM 1359 C C . ALA A 1 171 ? 22.018 3.481 -15.759 1.00 91.06 171 ALA A C 1
ATOM 1361 O O . ALA A 1 171 ? 21.414 4.260 -16.498 1.00 91.06 171 ALA A O 1
ATOM 1362 N N . LEU A 1 172 ? 21.406 2.627 -14.930 1.00 94.25 172 LEU A N 1
ATOM 1363 C CA . LEU A 1 172 ? 19.955 2.525 -14.798 1.00 94.25 172 LEU A CA 1
ATOM 1364 C C . LEU A 1 172 ? 19.361 3.807 -14.213 1.00 94.25 172 LEU A C 1
ATOM 1366 O O . LEU A 1 172 ? 18.401 4.318 -14.778 1.00 94.25 172 LEU A O 1
ATOM 1370 N N . ALA A 1 173 ? 19.982 4.390 -13.181 1.00 93.94 173 ALA A N 1
ATOM 1371 C CA . ALA A 1 173 ? 19.555 5.657 -12.584 1.00 93.94 173 ALA A CA 1
ATOM 1372 C C . ALA A 1 173 ? 19.424 6.783 -13.623 1.00 93.94 173 ALA A C 1
ATOM 1374 O O . ALA A 1 173 ? 18.483 7.566 -13.577 1.00 93.94 173 ALA A O 1
ATOM 1375 N N . LYS A 1 174 ? 20.345 6.864 -14.591 1.00 94.31 174 LYS A N 1
ATOM 1376 C CA . LYS A 1 174 ? 20.244 7.830 -15.698 1.00 94.31 174 LYS A CA 1
ATOM 1377 C C . LYS A 1 174 ? 19.205 7.409 -16.734 1.00 94.31 174 LYS A C 1
ATOM 1379 O O . LYS A 1 174 ? 18.417 8.237 -17.178 1.00 94.31 174 LYS A O 1
ATOM 1384 N N . PHE A 1 175 ? 19.198 6.130 -17.104 1.00 95.81 175 PHE A N 1
ATOM 1385 C CA . PHE A 1 175 ? 18.312 5.595 -18.132 1.00 95.81 175 PHE A CA 1
ATOM 1386 C C . PHE A 1 175 ? 16.828 5.758 -17.780 1.00 95.81 175 PHE A C 1
ATOM 1388 O O . PHE A 1 175 ? 16.058 6.210 -18.627 1.00 95.81 175 PHE A O 1
ATOM 1395 N N . ILE A 1 176 ? 16.419 5.482 -16.538 1.00 96.69 176 ILE A N 1
ATOM 1396 C CA . ILE A 1 176 ? 15.010 5.595 -16.127 1.00 96.69 176 ILE A CA 1
ATOM 1397 C C . ILE A 1 176 ? 14.454 7.022 -16.255 1.00 96.69 176 ILE A C 1
ATOM 1399 O O . ILE A 1 176 ? 13.254 7.177 -16.459 1.00 96.69 176 ILE A O 1
ATOM 1403 N N . MET A 1 177 ? 15.306 8.057 -16.221 1.00 95.81 177 MET A N 1
ATOM 1404 C CA . MET A 1 177 ? 14.887 9.454 -16.443 1.00 95.81 177 MET A CA 1
ATOM 1405 C C . MET A 1 177 ? 14.545 9.755 -17.904 1.00 95.81 177 MET A C 1
ATOM 1407 O O . MET A 1 177 ? 13.870 10.741 -18.186 1.00 95.81 177 MET A O 1
ATOM 1411 N N . SER A 1 178 ? 15.027 8.933 -18.840 1.00 94.69 178 SER A N 1
ATOM 1412 C CA . SER A 1 178 ? 14.746 9.078 -20.273 1.00 94.69 178 SER A CA 1
ATOM 1413 C C . SER A 1 178 ? 13.426 8.425 -20.700 1.00 94.69 178 SER A C 1
ATOM 1415 O O . SER A 1 178 ? 12.920 8.715 -21.787 1.00 94.69 178 SER A O 1
ATOM 1417 N N . LEU A 1 179 ? 12.868 7.550 -19.853 1.00 95.94 179 LEU A N 1
ATOM 1418 C CA . LEU A 1 179 ? 11.637 6.816 -20.127 1.00 95.94 179 LEU A CA 1
ATOM 1419 C C . LEU A 1 179 ? 10.407 7.729 -20.065 1.00 95.94 179 LEU A C 1
ATOM 1421 O O . LEU A 1 179 ? 10.369 8.730 -19.349 1.00 95.94 179 LEU A O 1
ATOM 1425 N N . LYS A 1 180 ? 9.356 7.335 -20.788 1.00 94.62 180 LYS A N 1
ATOM 1426 C CA . LYS A 1 180 ? 8.054 8.014 -20.837 1.00 94.62 180 LYS A CA 1
ATOM 1427 C C . LYS A 1 180 ? 6.936 7.105 -20.310 1.00 94.62 180 LYS A C 1
ATOM 1429 O O . LYS A 1 180 ? 6.035 6.733 -21.060 1.00 94.62 180 LYS A O 1
ATOM 1434 N N . PRO A 1 181 ? 6.947 6.768 -19.008 1.00 95.12 181 PRO A N 1
ATOM 1435 C CA . PRO A 1 181 ? 6.019 5.805 -18.395 1.00 95.12 181 PRO A CA 1
ATOM 1436 C C . PRO A 1 181 ? 4.553 6.275 -18.340 1.00 95.12 181 PRO A C 1
ATOM 1438 O O . PRO A 1 181 ? 3.671 5.531 -17.922 1.00 95.12 181 PRO A O 1
ATOM 1441 N N . VAL A 1 182 ? 4.290 7.533 -18.691 1.00 93.75 182 VAL A N 1
ATOM 1442 C CA . VAL A 1 182 ? 2.940 8.110 -18.767 1.00 93.75 182 VAL A CA 1
ATOM 1443 C C . VAL A 1 182 ? 2.370 8.009 -20.183 1.00 93.75 182 VAL A C 1
ATOM 1445 O O . VAL A 1 182 ? 1.155 7.941 -20.342 1.00 93.75 182 VAL A O 1
ATOM 1448 N N . ASP A 1 183 ? 3.240 7.969 -21.194 1.00 92.19 183 ASP A N 1
ATOM 1449 C CA . ASP A 1 183 ? 2.843 7.950 -22.602 1.00 92.19 183 ASP A CA 1
ATOM 1450 C C . ASP A 1 183 ? 2.769 6.511 -23.156 1.00 92.19 183 ASP A C 1
ATOM 1452 O O . ASP A 1 183 ? 2.015 6.254 -24.091 1.00 92.19 183 ASP A O 1
ATOM 1456 N N . ASP A 1 184 ? 3.531 5.569 -22.583 1.00 94.50 184 ASP A N 1
ATOM 1457 C CA . ASP A 1 184 ? 3.638 4.179 -23.046 1.00 94.50 184 ASP A CA 1
ATOM 1458 C C . ASP A 1 184 ? 3.596 3.185 -21.868 1.00 94.50 184 ASP A C 1
ATOM 1460 O O . ASP A 1 184 ? 4.423 3.238 -20.951 1.00 94.50 184 ASP A O 1
ATOM 1464 N N . MET A 1 185 ? 2.642 2.248 -21.906 1.00 94.88 185 MET A N 1
ATOM 1465 C CA . MET A 1 185 ? 2.450 1.222 -20.870 1.00 94.88 185 MET A CA 1
ATOM 1466 C C . MET A 1 185 ? 3.606 0.221 -20.783 1.00 94.88 185 MET A C 1
ATOM 1468 O O . MET A 1 185 ? 3.924 -0.240 -19.689 1.00 94.88 185 MET A O 1
ATOM 1472 N N . ARG A 1 186 ? 4.304 -0.060 -21.888 1.00 96.88 186 ARG A N 1
ATOM 1473 C CA . ARG A 1 186 ? 5.496 -0.922 -21.877 1.00 96.88 186 ARG A CA 1
ATOM 1474 C C . ARG A 1 186 ? 6.632 -0.258 -21.106 1.00 96.88 186 ARG A C 1
ATOM 1476 O O . ARG A 1 186 ? 7.322 -0.882 -20.305 1.00 96.88 186 ARG A O 1
ATOM 1483 N N . GLN A 1 187 ? 6.806 1.047 -21.306 1.00 97.12 187 GLN A N 1
ATOM 1484 C CA . GLN A 1 187 ? 7.805 1.823 -20.570 1.00 97.12 187 GLN A CA 1
ATOM 1485 C C . GLN A 1 187 ? 7.428 1.984 -19.096 1.00 97.12 187 GLN A C 1
ATOM 1487 O O . GLN A 1 187 ? 8.316 2.005 -18.244 1.00 97.12 187 GLN A O 1
ATOM 1492 N N . GLN A 1 188 ? 6.130 2.053 -18.784 1.00 97.31 188 GLN A N 1
ATOM 1493 C CA . GLN A 1 188 ? 5.641 1.998 -17.408 1.00 97.31 188 GLN A CA 1
ATOM 1494 C C . GLN A 1 188 ? 6.020 0.680 -16.729 1.00 97.31 188 GLN A C 1
ATOM 1496 O O . GLN A 1 188 ? 6.598 0.704 -15.645 1.00 97.31 188 GLN A O 1
ATOM 1501 N N . GLU A 1 189 ? 5.736 -0.457 -17.366 1.00 97.88 189 GLU A N 1
ATOM 1502 C CA . GLU A 1 189 ? 6.090 -1.773 -16.832 1.00 97.88 189 GLU A CA 1
ATOM 1503 C C . GLU A 1 189 ? 7.603 -1.912 -16.634 1.00 97.88 189 GLU A C 1
ATOM 1505 O O . GLU A 1 189 ? 8.044 -2.341 -15.568 1.00 97.88 189 GLU A O 1
ATOM 1510 N N . LEU A 1 190 ? 8.404 -1.489 -17.620 1.00 98.19 190 LEU A N 1
ATOM 1511 C CA . LEU A 1 190 ? 9.864 -1.508 -17.525 1.00 98.19 190 LEU A CA 1
ATOM 1512 C C . LEU A 1 190 ? 10.361 -0.687 -16.328 1.00 98.19 190 LEU A C 1
ATOM 1514 O O . LEU A 1 190 ? 11.178 -1.178 -15.553 1.00 98.19 190 LEU A O 1
ATOM 1518 N N . LEU A 1 191 ? 9.856 0.538 -16.152 1.00 98.25 191 LEU A N 1
ATOM 1519 C CA . LEU A 1 191 ? 10.222 1.384 -15.016 1.00 98.25 191 LEU A CA 1
ATOM 1520 C C . LEU A 1 191 ? 9.876 0.708 -13.684 1.00 98.25 191 LEU A C 1
ATOM 1522 O O . LEU A 1 191 ? 10.718 0.660 -12.791 1.00 98.25 191 LEU A O 1
ATOM 1526 N N . LEU A 1 192 ? 8.660 0.170 -13.552 1.00 98.25 192 LEU A N 1
ATOM 1527 C CA . LEU A 1 192 ? 8.218 -0.504 -12.329 1.00 98.25 192 LEU A CA 1
ATOM 1528 C C . LEU A 1 192 ? 9.076 -1.736 -12.022 1.00 98.25 192 LEU A C 1
ATOM 1530 O O . LEU A 1 192 ? 9.462 -1.930 -10.872 1.00 98.25 192 LEU A O 1
ATOM 1534 N N . LYS A 1 193 ? 9.428 -2.535 -13.036 1.00 97.56 193 LYS A N 1
ATOM 1535 C CA . LYS A 1 193 ? 10.311 -3.698 -12.876 1.00 97.56 193 LYS A CA 1
ATOM 1536 C C . LYS A 1 193 ? 11.729 -3.295 -12.468 1.00 97.56 193 LYS A C 1
ATOM 1538 O O . LYS A 1 193 ? 12.279 -3.912 -11.562 1.00 97.56 193 LYS A O 1
ATOM 1543 N N . ILE A 1 194 ? 12.297 -2.241 -13.063 1.00 97.25 194 ILE A N 1
ATOM 1544 C CA . ILE A 1 194 ? 13.617 -1.715 -12.670 1.00 97.25 194 ILE A CA 1
ATOM 1545 C C . ILE A 1 194 ? 13.593 -1.218 -11.220 1.00 97.25 194 ILE A C 1
ATOM 1547 O O . ILE A 1 194 ? 14.453 -1.603 -10.438 1.00 97.25 194 ILE A O 1
ATOM 1551 N N . LEU A 1 195 ? 12.609 -0.398 -10.834 1.00 97.12 195 LEU A N 1
ATOM 1552 C CA . LEU A 1 195 ? 12.510 0.133 -9.467 1.00 97.12 195 LEU A CA 1
ATOM 1553 C C . LEU A 1 195 ? 12.210 -0.958 -8.428 1.00 97.12 195 LEU A C 1
ATOM 1555 O O . LEU A 1 195 ? 12.644 -0.848 -7.287 1.00 97.12 195 LEU A O 1
ATOM 1559 N N . SER A 1 196 ? 11.490 -2.016 -8.812 1.00 96.06 196 SER A N 1
ATOM 1560 C CA . SER A 1 196 ? 11.276 -3.181 -7.949 1.00 96.06 196 SER A CA 1
ATOM 1561 C C . SER A 1 196 ? 12.548 -4.006 -7.756 1.00 96.06 196 SER A C 1
ATOM 1563 O O . SER A 1 196 ? 12.723 -4.588 -6.690 1.00 96.06 196 SER A O 1
ATOM 1565 N N . ALA A 1 197 ? 13.388 -4.105 -8.789 1.00 94.31 197 ALA A N 1
ATOM 1566 C CA . ALA A 1 197 ? 14.643 -4.852 -8.762 1.00 94.31 197 ALA A CA 1
ATOM 1567 C C . ALA A 1 197 ? 15.784 -4.066 -8.100 1.00 94.31 197 ALA A C 1
ATOM 1569 O O . ALA A 1 197 ? 16.663 -4.677 -7.498 1.00 94.31 197 ALA A O 1
ATOM 1570 N N . CYS A 1 198 ? 15.753 -2.733 -8.203 1.00 93.94 198 CYS A N 1
ATOM 1571 C CA . CYS A 1 198 ? 16.719 -1.819 -7.598 1.00 93.94 198 CYS A CA 1
ATOM 1572 C C . CYS A 1 198 ? 16.012 -0.701 -6.797 1.00 93.94 198 CYS A C 1
ATOM 1574 O O . CYS A 1 198 ? 15.884 0.429 -7.294 1.00 93.94 198 CYS A O 1
ATOM 1576 N N . PRO A 1 199 ? 15.526 -0.983 -5.572 1.00 93.56 199 PRO A N 1
ATOM 1577 C CA . PRO A 1 199 ? 14.838 -0.004 -4.727 1.00 93.56 199 PRO A CA 1
ATOM 1578 C C . PRO A 1 199 ? 15.676 1.229 -4.359 1.00 93.56 199 PRO A C 1
ATOM 1580 O O . PRO A 1 199 ? 15.098 2.282 -4.069 1.00 93.56 199 PRO A O 1
ATOM 1583 N N . GLU A 1 200 ? 17.012 1.154 -4.436 1.00 92.31 200 GLU A N 1
ATOM 1584 C CA . GLU A 1 200 ? 17.909 2.304 -4.221 1.00 92.31 200 GLU A CA 1
ATOM 1585 C C . GLU A 1 200 ? 17.619 3.472 -5.191 1.00 92.31 200 GLU A C 1
ATOM 1587 O O . GLU A 1 200 ? 17.908 4.637 -4.908 1.00 92.31 200 GLU A O 1
ATOM 1592 N N . LEU A 1 201 ? 17.019 3.177 -6.352 1.00 95.19 201 LEU A N 1
ATOM 1593 C CA . LEU A 1 201 ? 16.776 4.148 -7.419 1.00 95.19 201 LEU A CA 1
ATOM 1594 C C . LEU A 1 201 ? 15.539 5.024 -7.184 1.00 95.19 201 LEU A C 1
ATOM 1596 O O . LEU A 1 201 ? 15.419 6.075 -7.818 1.00 95.19 201 LEU A O 1
ATOM 1600 N N . VAL A 1 202 ? 14.626 4.629 -6.291 1.00 96.38 202 VAL A N 1
ATOM 1601 C CA . VAL A 1 202 ? 13.326 5.301 -6.104 1.00 96.38 202 VAL A CA 1
ATOM 1602 C C . VAL A 1 202 ? 13.497 6.744 -5.622 1.00 96.38 202 VAL A C 1
ATOM 1604 O O . VAL A 1 202 ? 12.913 7.662 -6.197 1.00 96.38 202 VAL A O 1
ATOM 1607 N N . GLU A 1 203 ? 14.347 6.975 -4.618 1.00 94.19 203 GLU A N 1
ATOM 1608 C CA . GLU A 1 203 ? 14.624 8.325 -4.103 1.00 94.19 203 GLU A CA 1
ATOM 1609 C C . GLU A 1 203 ? 15.258 9.222 -5.179 1.00 94.19 203 GLU A C 1
ATOM 1611 O O . GLU A 1 203 ? 14.860 10.377 -5.354 1.00 94.19 203 GLU A O 1
ATOM 1616 N N . GLY A 1 204 ? 16.217 8.685 -5.940 1.00 93.62 204 GLY A N 1
ATOM 1617 C CA . GLY A 1 204 ? 16.844 9.402 -7.052 1.00 93.62 204 GLY A CA 1
ATOM 1618 C C . GLY A 1 204 ? 15.850 9.746 -8.164 1.00 93.62 204 GLY A C 1
ATOM 1619 O O . GLY A 1 204 ? 15.905 10.844 -8.721 1.00 93.62 204 GLY A O 1
ATOM 1620 N N . TYR A 1 205 ? 14.905 8.846 -8.443 1.00 96.62 205 TYR A N 1
ATOM 1621 C CA . TYR A 1 205 ? 13.844 9.054 -9.425 1.00 96.62 205 TYR A CA 1
ATOM 1622 C C . TYR A 1 205 ? 12.915 10.202 -9.062 1.00 96.62 205 TYR A C 1
ATOM 1624 O O . TYR A 1 205 ? 12.677 11.081 -9.893 1.00 96.62 205 TYR A O 1
ATOM 1632 N N . TRP A 1 206 ? 12.461 10.275 -7.814 1.00 95.62 206 TRP A N 1
ATOM 1633 C CA . TRP A 1 206 ? 11.595 11.372 -7.388 1.00 95.62 206 TRP A CA 1
ATOM 1634 C C . TRP A 1 206 ? 12.302 12.722 -7.348 1.00 95.62 206 TRP A C 1
ATOM 1636 O O . TRP A 1 206 ? 11.694 13.731 -7.694 1.00 95.62 206 TRP A O 1
ATOM 1646 N N . LYS A 1 207 ? 13.592 12.759 -7.004 1.00 92.62 207 LYS A N 1
ATOM 1647 C CA . LYS A 1 207 ? 14.378 14.004 -7.032 1.00 92.62 207 LYS A CA 1
ATOM 1648 C C . LYS A 1 207 ? 14.674 14.494 -8.452 1.00 92.62 207 LYS A C 1
ATOM 1650 O O . LYS A 1 207 ? 14.784 15.698 -8.662 1.00 92.62 207 LYS A O 1
ATOM 1655 N N . GLY A 1 208 ? 14.828 13.578 -9.410 1.00 91.19 208 GLY A N 1
ATOM 1656 C CA . GLY A 1 208 ? 15.147 13.888 -10.807 1.00 91.19 208 GLY A CA 1
ATOM 1657 C C . GLY A 1 208 ? 13.935 14.066 -11.726 1.00 91.19 208 GLY A C 1
ATOM 1658 O O . GLY A 1 208 ? 14.107 14.449 -12.884 1.00 91.19 208 GLY A O 1
ATOM 1659 N N . THR A 1 209 ? 12.720 13.778 -11.251 1.00 92.44 209 THR A N 1
ATOM 1660 C CA . THR A 1 209 ? 11.523 13.805 -12.098 1.00 92.44 209 THR A CA 1
ATOM 1661 C C . THR A 1 209 ? 11.153 15.221 -12.542 1.00 92.44 209 THR A C 1
ATOM 1663 O O . THR A 1 209 ? 11.192 16.177 -11.771 1.00 92.44 209 THR A O 1
ATOM 1666 N N . SER A 1 210 ? 10.719 15.350 -13.796 1.00 89.38 210 SER A N 1
ATOM 1667 C CA . SER A 1 210 ? 10.126 16.581 -14.343 1.00 89.38 210 SER A CA 1
ATOM 1668 C C . SER A 1 210 ? 8.591 16.578 -14.285 1.00 89.38 210 SER A C 1
ATOM 1670 O O . SER A 1 210 ? 7.932 17.470 -14.826 1.00 89.38 210 SER A O 1
ATOM 1672 N N . MET A 1 211 ? 7.994 15.560 -13.656 1.00 90.69 211 MET A N 1
ATOM 1673 C CA . MET A 1 211 ? 6.545 15.412 -13.555 1.00 90.69 211 MET A CA 1
ATOM 1674 C C . MET A 1 211 ? 5.932 16.446 -12.608 1.00 90.69 211 MET A C 1
ATOM 1676 O O . MET A 1 211 ? 6.418 16.687 -11.507 1.00 90.69 211 MET A O 1
ATOM 1680 N N . THR A 1 212 ? 4.803 17.023 -13.022 1.00 91.12 212 THR A N 1
ATOM 1681 C CA . THR A 1 212 ? 4.029 17.962 -12.203 1.00 91.12 212 THR A CA 1
ATOM 1682 C C . THR A 1 212 ? 2.909 17.237 -11.468 1.00 91.12 212 THR A C 1
ATOM 1684 O O . THR A 1 212 ? 2.088 16.574 -12.115 1.00 91.12 212 THR A O 1
ATOM 1687 N N . PHE A 1 213 ? 2.820 17.444 -10.157 1.00 94.12 213 PHE A N 1
ATOM 1688 C CA . PHE A 1 213 ? 1.790 16.856 -9.295 1.00 94.12 213 PHE A CA 1
ATOM 1689 C C . PHE A 1 213 ? 0.748 17.864 -8.791 1.00 94.12 213 PHE A C 1
ATOM 1691 O O . PHE A 1 213 ? -0.129 17.498 -8.013 1.00 94.12 213 PHE A O 1
ATOM 1698 N N . GLU A 1 214 ? 0.788 19.106 -9.285 1.00 93.19 214 GLU A N 1
ATOM 1699 C CA . GLU A 1 214 ? -0.225 20.120 -8.977 1.00 93.19 214 GLU A CA 1
ATOM 1700 C C . GLU A 1 214 ? -1.620 19.647 -9.451 1.00 93.19 214 GLU A C 1
ATOM 1702 O O . GLU A 1 214 ? -1.784 19.368 -10.647 1.00 93.19 214 GLU A O 1
ATOM 1707 N N . PRO A 1 215 ? -2.611 19.533 -8.545 1.00 94.19 215 PRO A N 1
ATOM 1708 C CA . PRO A 1 215 ? -3.932 18.986 -8.848 1.00 94.19 215 PRO A CA 1
ATOM 1709 C C . PRO A 1 215 ? -4.662 19.730 -9.962 1.00 94.19 215 PRO A C 1
ATOM 1711 O O . PRO A 1 215 ? -4.861 20.941 -9.892 1.00 94.19 215 PRO A O 1
ATOM 1714 N N . ARG A 1 216 ? -5.097 18.988 -10.985 1.00 94.31 216 ARG A N 1
ATOM 1715 C CA . ARG A 1 216 ? -5.888 19.514 -12.106 1.00 94.31 216 ARG A CA 1
ATOM 1716 C C . ARG A 1 216 ? -6.626 18.398 -12.837 1.00 94.31 216 ARG A C 1
ATOM 1718 O O . ARG A 1 216 ? -6.132 17.275 -12.931 1.00 94.31 216 ARG A O 1
ATOM 1725 N N . ILE A 1 217 ? -7.767 18.725 -13.438 1.00 93.62 217 ILE A N 1
ATOM 1726 C CA . ILE A 1 217 ? -8.543 17.791 -14.268 1.00 93.62 217 ILE A CA 1
ATOM 1727 C C . ILE A 1 217 ? -7.845 17.623 -15.624 1.00 93.62 217 ILE A C 1
ATOM 1729 O O . ILE A 1 217 ? -8.162 18.298 -16.597 1.00 93.62 217 ILE A O 1
ATOM 1733 N N . SER A 1 218 ? -6.838 16.755 -15.690 1.00 95.00 218 SER A N 1
ATOM 1734 C CA . SER A 1 218 ? -6.165 16.413 -16.947 1.00 95.00 218 SER A CA 1
ATOM 1735 C C . SER A 1 218 ? -5.752 14.947 -16.948 1.00 95.00 218 SER A C 1
ATOM 1737 O O . SER A 1 218 ? -5.310 14.434 -15.918 1.00 95.00 218 SER A O 1
ATOM 1739 N N . SER A 1 219 ? -5.827 14.296 -18.111 1.00 93.19 219 SER A N 1
ATOM 1740 C CA . SER A 1 219 ? -5.371 12.911 -18.296 1.00 93.19 219 SER A CA 1
ATOM 1741 C C . SER A 1 219 ? -3.908 12.735 -17.888 1.00 93.19 219 SER A C 1
ATOM 1743 O O . SER A 1 219 ? -3.575 11.790 -17.182 1.00 93.19 219 SER A O 1
ATOM 1745 N N . LYS A 1 220 ? -3.048 13.701 -18.236 1.00 94.12 220 LYS A N 1
ATOM 1746 C CA . LYS A 1 220 ? -1.629 13.696 -17.858 1.00 94.12 220 LYS A CA 1
ATOM 1747 C C . LYS A 1 220 ? -1.416 13.726 -16.344 1.00 94.12 220 LYS A C 1
ATOM 1749 O O . LYS A 1 220 ? -0.573 12.998 -15.839 1.00 94.12 220 LYS A O 1
ATOM 1754 N N . TRP A 1 221 ? -2.168 14.548 -15.608 1.00 96.31 221 TRP A N 1
ATOM 1755 C CA . TRP A 1 221 ? -2.070 14.566 -14.143 1.00 96.31 221 TRP A CA 1
ATOM 1756 C C . TRP A 1 221 ? -2.580 13.257 -13.528 1.00 96.31 221 TRP A C 1
ATOM 1758 O O . TRP A 1 221 ? -1.897 12.688 -12.681 1.00 96.31 221 TRP A O 1
ATOM 1768 N N . LEU A 1 222 ? -3.716 12.732 -14.002 1.00 96.06 222 LEU A N 1
ATOM 1769 C CA . LEU A 1 222 ? -4.246 11.443 -13.539 1.00 96.06 222 LEU A CA 1
ATOM 1770 C C . LEU A 1 222 ? -3.255 10.300 -13.787 1.00 96.06 222 LEU A C 1
ATOM 1772 O O . LEU A 1 222 ? -3.044 9.468 -12.907 1.00 96.06 222 LEU A O 1
ATOM 1776 N N . ALA A 1 223 ? -2.601 10.287 -14.947 1.00 96.00 223 ALA A N 1
ATOM 1777 C CA . ALA A 1 223 ? -1.579 9.304 -15.273 1.00 96.00 223 ALA A CA 1
ATOM 1778 C C . ALA A 1 223 ? -0.319 9.458 -14.401 1.00 96.00 223 ALA A C 1
ATOM 1780 O O . ALA A 1 223 ? 0.198 8.453 -13.919 1.00 96.00 223 ALA A O 1
ATOM 1781 N N . ASN A 1 224 ? 0.129 10.690 -14.111 1.00 96.56 224 ASN A N 1
ATOM 1782 C CA . ASN A 1 224 ? 1.225 10.937 -13.163 1.00 96.56 224 ASN A CA 1
ATOM 1783 C C . ASN A 1 224 ? 0.894 10.395 -11.761 1.00 96.56 224 ASN A C 1
ATOM 1785 O O . ASN A 1 224 ? 1.715 9.708 -11.158 1.00 96.56 224 ASN A O 1
ATOM 1789 N N . VAL A 1 225 ? -0.306 10.686 -11.243 1.00 97.06 225 VAL A N 1
ATOM 1790 C CA . VAL A 1 225 ? -0.761 10.203 -9.925 1.00 97.06 225 VAL A CA 1
ATOM 1791 C C . VAL A 1 225 ? -0.901 8.682 -9.915 1.00 97.06 225 VAL A C 1
ATOM 1793 O O . VAL A 1 225 ? -0.494 8.038 -8.953 1.00 97.06 225 VAL A O 1
ATOM 1796 N N . THR A 1 226 ? -1.404 8.092 -11.002 1.00 96.12 226 THR A N 1
ATOM 1797 C CA . THR A 1 226 ? -1.505 6.633 -11.149 1.00 96.12 226 THR A CA 1
ATOM 1798 C C . THR A 1 226 ? -0.124 5.982 -11.137 1.00 96.12 226 THR A C 1
ATOM 1800 O O . THR A 1 226 ? 0.082 4.997 -10.433 1.00 96.12 226 THR A O 1
ATOM 1803 N N . LEU A 1 227 ? 0.848 6.541 -11.865 1.00 97.38 227 LEU A N 1
ATOM 1804 C CA . LEU A 1 227 ? 2.226 6.055 -11.846 1.00 97.38 227 LEU A CA 1
ATOM 1805 C C . LEU A 1 227 ? 2.843 6.167 -10.448 1.00 97.38 227 LEU A C 1
ATOM 1807 O O . LEU A 1 227 ? 3.463 5.215 -9.983 1.00 97.38 227 LEU A O 1
ATOM 1811 N N . LEU A 1 228 ? 2.640 7.296 -9.763 1.00 97.50 228 LEU A N 1
ATOM 1812 C CA . LEU A 1 228 ? 3.082 7.477 -8.381 1.00 97.50 228 LEU A CA 1
ATOM 1813 C C . LEU A 1 228 ? 2.488 6.411 -7.466 1.00 97.50 228 LEU A C 1
ATOM 1815 O O . LEU A 1 228 ? 3.233 5.753 -6.748 1.00 97.50 228 LEU A O 1
ATOM 1819 N N . GLN A 1 229 ? 1.180 6.168 -7.560 1.00 97.19 229 GLN A N 1
ATOM 1820 C CA . GLN A 1 229 ? 0.511 5.120 -6.797 1.00 97.19 229 GLN A CA 1
ATOM 1821 C C . GLN A 1 229 ? 1.129 3.739 -7.066 1.00 97.19 229 GLN A C 1
ATOM 1823 O O . GLN A 1 229 ? 1.371 2.989 -6.123 1.00 97.19 229 GLN A O 1
ATOM 1828 N N . ARG A 1 230 ? 1.420 3.404 -8.330 1.00 97.62 230 ARG A N 1
ATOM 1829 C CA . ARG A 1 230 ? 2.046 2.126 -8.710 1.00 97.62 230 ARG A CA 1
ATOM 1830 C C . ARG A 1 230 ? 3.463 1.983 -8.153 1.00 97.62 230 ARG A C 1
ATOM 1832 O O . ARG A 1 230 ? 3.797 0.910 -7.662 1.00 97.62 230 ARG A O 1
ATOM 1839 N N . ILE A 1 231 ? 4.267 3.049 -8.182 1.00 98.06 231 ILE A N 1
ATOM 1840 C CA . ILE A 1 231 ? 5.617 3.060 -7.596 1.00 98.06 231 ILE A CA 1
ATOM 1841 C C . ILE A 1 231 ? 5.541 2.908 -6.068 1.00 98.06 231 ILE A C 1
ATOM 1843 O O . ILE A 1 231 ? 6.257 2.091 -5.498 1.00 98.06 231 ILE A O 1
ATOM 1847 N N . THR A 1 232 ? 4.627 3.611 -5.395 1.00 97.06 232 THR A N 1
ATOM 1848 C CA . THR A 1 232 ? 4.398 3.465 -3.945 1.00 97.06 232 THR A CA 1
ATOM 1849 C C . THR A 1 232 ? 3.951 2.047 -3.562 1.00 97.06 232 THR A C 1
ATOM 1851 O O . THR A 1 232 ? 4.268 1.563 -2.477 1.00 97.06 232 THR A O 1
ATOM 1854 N N . GLN A 1 233 ? 3.235 1.351 -4.449 1.00 96.38 233 GLN A N 1
ATOM 1855 C CA . GLN A 1 233 ? 2.763 -0.023 -4.237 1.00 96.38 233 GLN A CA 1
ATOM 1856 C C . GLN A 1 233 ? 3.822 -1.108 -4.483 1.00 96.38 233 GLN A C 1
ATOM 1858 O O . GLN A 1 233 ? 3.532 -2.282 -4.233 1.00 96.38 233 GLN A O 1
ATOM 1863 N N . LEU A 1 234 ? 5.032 -0.751 -4.930 1.00 97.06 234 LEU A N 1
ATOM 1864 C CA . LEU A 1 234 ? 6.144 -1.696 -5.052 1.00 97.06 234 LEU A CA 1
ATOM 1865 C C . LEU A 1 234 ? 6.428 -2.394 -3.706 1.00 97.06 234 LEU A C 1
ATOM 1867 O O . LEU A 1 234 ? 6.131 -1.833 -2.643 1.00 97.06 234 LEU A O 1
ATOM 1871 N N . PRO A 1 235 ? 6.989 -3.616 -3.702 1.00 95.00 235 PRO A N 1
ATOM 1872 C CA . PRO A 1 235 ? 7.329 -4.317 -2.466 1.00 95.00 235 PRO A CA 1
ATOM 1873 C C . PRO A 1 235 ? 8.382 -3.552 -1.652 1.00 95.00 235 PRO A C 1
ATOM 1875 O O . PRO A 1 235 ? 9.087 -2.680 -2.156 1.00 95.00 235 PRO A O 1
ATOM 1878 N N . ILE A 1 236 ? 8.431 -3.803 -0.345 1.00 93.88 236 ILE A N 1
ATOM 1879 C CA . ILE A 1 236 ? 9.530 -3.311 0.499 1.00 93.88 236 ILE A CA 1
ATOM 1880 C C . ILE A 1 236 ? 10.731 -4.231 0.241 1.00 93.88 236 ILE A C 1
ATOM 1882 O O . ILE A 1 236 ? 10.519 -5.446 0.194 1.00 93.88 236 ILE A O 1
ATOM 1886 N N . PRO A 1 237 ? 11.950 -3.698 0.034 1.00 92.38 237 PRO A N 1
ATOM 1887 C CA . PRO A 1 237 ? 13.135 -4.541 -0.053 1.00 92.38 237 PRO A CA 1
ATOM 1888 C C . PRO A 1 237 ? 13.347 -5.340 1.230 1.00 92.38 237 PRO A C 1
ATOM 1890 O O . PRO A 1 237 ? 12.881 -4.969 2.306 1.00 92.38 237 PRO A O 1
ATOM 1893 N N . SER A 1 238 ? 14.120 -6.414 1.118 1.00 89.25 238 SER A N 1
ATOM 1894 C CA . SER A 1 238 ? 14.667 -7.074 2.298 1.00 89.25 238 SER A CA 1
ATOM 1895 C C . SER A 1 238 ? 15.407 -6.057 3.175 1.00 89.25 238 SER A C 1
ATOM 1897 O O . SER A 1 238 ? 16.223 -5.283 2.675 1.00 89.25 238 SER A O 1
ATOM 1899 N N . LEU A 1 239 ? 15.120 -6.070 4.479 1.00 89.94 239 LEU A N 1
ATOM 1900 C CA . LEU A 1 239 ? 15.878 -5.309 5.477 1.00 89.94 239 LEU A CA 1
ATOM 1901 C C . LEU A 1 239 ? 17.074 -6.108 6.025 1.00 89.94 239 LEU A C 1
ATOM 1903 O O . LEU A 1 239 ? 17.781 -5.625 6.905 1.00 89.94 239 LEU A O 1
ATOM 1907 N N . TYR A 1 240 ? 17.296 -7.328 5.523 1.00 86.06 240 TYR A N 1
ATOM 1908 C CA . TYR A 1 240 ? 18.481 -8.112 5.852 1.00 86.06 240 TYR A CA 1
ATOM 1909 C C . TYR A 1 240 ? 19.730 -7.549 5.181 1.00 86.06 240 TYR A C 1
ATOM 1911 O O . TYR A 1 240 ? 19.689 -6.899 4.134 1.00 86.06 240 TYR A O 1
ATOM 1919 N N . TYR A 1 241 ? 20.866 -7.882 5.771 1.00 74.69 241 TYR A N 1
ATOM 1920 C CA . TYR A 1 241 ? 22.178 -7.643 5.213 1.00 74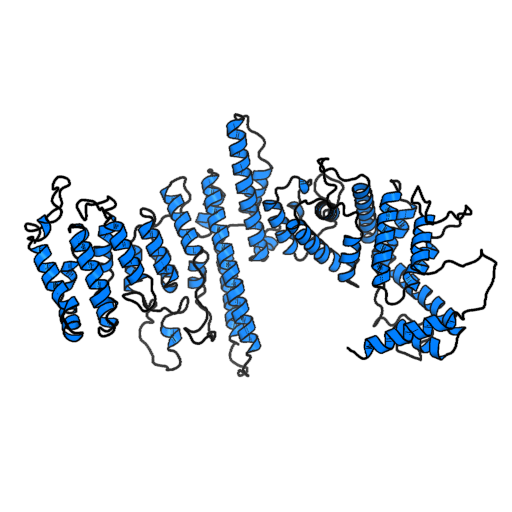.69 241 TYR A CA 1
ATOM 1921 C C . TYR A 1 241 ? 22.449 -8.598 4.040 1.00 74.69 241 TYR A C 1
ATOM 1923 O O . TYR A 1 241 ? 22.937 -9.714 4.213 1.00 74.69 241 TYR A O 1
ATOM 1931 N N . GLY A 1 242 ? 22.101 -8.177 2.823 1.00 72.75 242 GLY A N 1
ATOM 1932 C CA . GLY A 1 242 ? 22.217 -9.032 1.638 1.00 72.75 242 GLY A CA 1
ATOM 1933 C C . GLY A 1 242 ? 21.520 -10.384 1.844 1.00 72.75 242 GLY A C 1
ATOM 1934 O O . GLY A 1 242 ? 20.370 -10.433 2.279 1.00 72.75 242 GLY A O 1
ATOM 1935 N N . ASP A 1 243 ? 22.245 -11.473 1.579 1.00 71.50 243 ASP A N 1
ATOM 1936 C CA . ASP A 1 243 ? 21.745 -12.850 1.696 1.00 71.50 243 ASP A CA 1
ATOM 1937 C C . ASP A 1 243 ? 22.070 -13.504 3.068 1.00 71.50 243 ASP A C 1
ATOM 1939 O O . ASP A 1 243 ? 21.932 -14.715 3.221 1.00 71.50 243 ASP A O 1
ATOM 1943 N N . THR A 1 244 ? 22.535 -12.749 4.079 1.00 77.25 244 THR A N 1
ATOM 1944 C CA . THR A 1 244 ? 22.995 -13.329 5.366 1.00 77.25 244 THR A CA 1
ATOM 1945 C C . THR A 1 244 ? 21.877 -13.626 6.363 1.00 77.25 244 THR A C 1
ATOM 1947 O O . THR A 1 244 ? 22.140 -14.243 7.391 1.00 77.25 244 THR A O 1
ATOM 1950 N N . HIS A 1 245 ? 20.646 -13.180 6.086 1.00 80.44 245 HIS A N 1
ATOM 1951 C CA . HIS A 1 245 ? 19.495 -13.254 6.999 1.00 80.44 245 HIS A CA 1
ATOM 1952 C C . HIS A 1 245 ? 19.691 -12.553 8.362 1.00 80.44 245 HIS A C 1
ATOM 1954 O O . HIS A 1 245 ? 18.892 -12.750 9.275 1.00 80.44 245 HIS A O 1
ATOM 1960 N N . LEU A 1 246 ? 20.712 -11.699 8.500 1.00 83.44 246 LEU A N 1
ATOM 1961 C CA . LEU A 1 246 ? 20.963 -10.893 9.699 1.00 83.44 246 LEU A CA 1
ATOM 1962 C C . LEU A 1 246 ? 20.521 -9.444 9.483 1.00 83.44 246 LEU A C 1
ATOM 1964 O O . LEU A 1 246 ? 20.628 -8.918 8.373 1.00 83.44 246 LEU A O 1
ATOM 1968 N N . TYR A 1 247 ? 20.039 -8.785 10.537 1.00 87.06 247 TYR A N 1
ATOM 1969 C CA . TYR A 1 247 ? 19.656 -7.373 10.476 1.00 87.06 247 TYR A CA 1
ATOM 1970 C C . TYR A 1 247 ? 20.848 -6.447 10.767 1.00 87.06 247 TYR A C 1
ATOM 1972 O O . TYR A 1 247 ? 21.583 -6.694 11.725 1.00 87.06 247 TYR A O 1
ATOM 1980 N N . PRO A 1 248 ? 21.044 -5.362 9.991 1.00 85.62 248 PRO A N 1
ATOM 1981 C CA . PRO A 1 248 ? 22.082 -4.375 10.276 1.00 85.62 248 PRO A CA 1
ATOM 1982 C C . PRO A 1 248 ? 21.835 -3.620 11.589 1.00 85.62 248 PRO A C 1
ATOM 1984 O O . PRO A 1 248 ? 20.699 -3.259 11.910 1.00 85.62 248 PRO A O 1
ATOM 1987 N N . SER A 1 249 ? 22.912 -3.268 12.299 1.00 84.56 249 SER A N 1
ATOM 1988 C CA . SER A 1 249 ? 22.826 -2.481 13.541 1.00 84.56 249 SER A CA 1
ATOM 1989 C C . SER A 1 249 ? 22.301 -1.057 13.333 1.00 84.56 249 SER A C 1
ATOM 1991 O O . SER A 1 249 ? 21.795 -0.436 14.267 1.00 84.56 249 SER A O 1
ATOM 1993 N N . THR A 1 250 ? 22.432 -0.533 12.113 1.00 87.12 250 THR A N 1
ATOM 1994 C CA . THR A 1 250 ? 21.990 0.811 11.735 1.00 87.12 250 THR A CA 1
ATOM 1995 C C . THR A 1 250 ? 20.831 0.703 10.743 1.00 87.12 250 THR A C 1
ATOM 1997 O O . THR A 1 250 ? 20.984 0.028 9.723 1.00 87.12 250 THR A O 1
ATOM 2000 N N . PRO A 1 251 ? 19.684 1.357 10.997 1.00 91.62 251 PRO A N 1
ATOM 2001 C CA . PRO A 1 251 ? 18.550 1.346 10.077 1.00 91.62 251 PRO A CA 1
ATOM 2002 C C . PRO A 1 251 ? 18.842 2.109 8.771 1.00 91.62 251 PRO A C 1
ATOM 2004 O O . PRO A 1 251 ? 19.774 2.919 8.718 1.00 91.62 251 PRO A O 1
ATOM 2007 N N . PRO A 1 252 ? 18.028 1.907 7.715 1.00 92.25 252 PRO A N 1
ATOM 2008 C CA . PRO A 1 252 ? 18.090 2.723 6.507 1.00 92.25 252 PRO A CA 1
ATOM 2009 C C . PRO A 1 252 ? 17.828 4.208 6.791 1.00 92.25 252 PRO A C 1
ATOM 2011 O O . PRO A 1 252 ? 17.242 4.575 7.813 1.00 92.25 252 PRO A O 1
ATOM 2014 N N . ASN A 1 253 ? 18.207 5.075 5.849 1.00 92.31 253 ASN A N 1
ATOM 2015 C CA . ASN A 1 253 ? 17.946 6.506 5.975 1.00 92.31 253 ASN A CA 1
ATOM 2016 C C . ASN A 1 253 ? 16.436 6.799 5.916 1.00 92.31 253 ASN A C 1
ATOM 2018 O O . ASN A 1 253 ? 15.733 6.365 5.000 1.00 92.31 253 ASN A O 1
ATOM 2022 N N . VAL A 1 254 ? 15.963 7.610 6.864 1.00 94.44 254 VAL A N 1
ATOM 2023 C CA . VAL A 1 254 ? 14.586 8.111 6.944 1.00 94.44 254 VAL A CA 1
ATOM 2024 C C . VAL A 1 254 ? 14.131 8.732 5.618 1.00 94.44 254 VAL A C 1
ATOM 2026 O O . VAL A 1 254 ? 13.009 8.474 5.182 1.00 94.44 254 VAL A O 1
ATOM 2029 N N . SER A 1 255 ? 14.982 9.503 4.925 1.00 92.88 255 SER A N 1
ATOM 2030 C CA . SER A 1 255 ? 14.612 10.114 3.638 1.00 92.88 255 SER A CA 1
ATOM 2031 C C . SER A 1 255 ? 14.315 9.069 2.565 1.00 92.88 255 SER A C 1
ATOM 2033 O O . SER A 1 255 ? 13.322 9.197 1.852 1.00 92.88 255 SER A O 1
ATOM 2035 N N . THR A 1 256 ? 15.126 8.014 2.490 1.00 94.31 256 THR A N 1
ATOM 2036 C CA . THR A 1 256 ? 14.969 6.923 1.525 1.00 94.31 256 THR A CA 1
ATOM 2037 C C . THR A 1 256 ? 13.669 6.164 1.769 1.00 94.31 256 THR A C 1
ATOM 2039 O O . THR A 1 256 ? 12.910 5.931 0.826 1.00 94.31 256 THR A O 1
ATOM 2042 N N . ILE A 1 257 ? 13.354 5.854 3.032 1.00 96.19 257 ILE A N 1
ATOM 2043 C CA . ILE A 1 257 ? 12.085 5.216 3.413 1.00 96.19 257 ILE A CA 1
ATOM 2044 C C . ILE A 1 257 ? 10.906 6.112 3.008 1.00 96.19 257 ILE A C 1
ATOM 2046 O O . ILE A 1 257 ? 9.967 5.652 2.358 1.00 96.19 257 ILE A O 1
ATOM 2050 N N . LEU A 1 258 ? 10.963 7.408 3.326 1.00 96.06 258 LEU A N 1
ATOM 2051 C CA . LEU A 1 258 ? 9.876 8.343 3.030 1.00 96.06 258 LEU A CA 1
ATOM 2052 C C . LEU A 1 258 ? 9.644 8.544 1.533 1.00 96.06 258 LEU A C 1
ATOM 2054 O O . LEU A 1 258 ? 8.489 8.578 1.123 1.00 96.06 258 LEU A O 1
ATOM 2058 N N . GLU A 1 259 ? 10.688 8.641 0.705 1.00 96.06 259 GLU A N 1
ATOM 2059 C CA . GLU A 1 259 ? 10.516 8.743 -0.753 1.00 96.06 259 GLU A CA 1
ATOM 2060 C C . GLU A 1 259 ? 9.919 7.468 -1.375 1.00 96.06 259 GLU A C 1
ATOM 2062 O O . GLU A 1 259 ? 9.322 7.531 -2.448 1.00 96.06 259 GLU A O 1
ATOM 2067 N N . ASN A 1 260 ? 10.023 6.319 -0.699 1.00 96.50 260 ASN A N 1
ATOM 2068 C CA . ASN A 1 260 ? 9.360 5.075 -1.099 1.00 96.50 260 ASN A CA 1
ATOM 2069 C C . ASN A 1 260 ? 7.911 4.961 -0.583 1.00 96.50 260 ASN A C 1
ATOM 2071 O O . ASN A 1 260 ? 7.107 4.239 -1.174 1.00 96.50 260 ASN A O 1
ATOM 2075 N N . VAL A 1 261 ? 7.572 5.639 0.519 1.00 97.12 261 VAL A N 1
ATOM 2076 C CA . VAL A 1 261 ? 6.235 5.615 1.141 1.00 97.12 261 VAL A CA 1
ATOM 2077 C C . VAL A 1 261 ? 5.348 6.734 0.593 1.00 97.12 261 VAL A C 1
ATOM 2079 O O . VAL A 1 261 ? 4.296 6.466 0.017 1.00 97.12 261 VAL A O 1
ATOM 2082 N N . LEU A 1 262 ? 5.769 7.988 0.754 1.00 96.81 262 LEU A N 1
ATOM 2083 C CA . LEU A 1 262 ? 5.081 9.177 0.260 1.00 96.81 262 LEU A CA 1
ATOM 2084 C C . LEU A 1 262 ? 6.117 10.157 -0.315 1.00 96.81 262 LEU A C 1
ATOM 2086 O O . LEU A 1 262 ? 6.700 10.948 0.441 1.00 96.81 262 LEU A O 1
ATOM 2090 N N . PRO A 1 263 ? 6.344 10.119 -1.641 1.00 95.56 263 PRO A N 1
ATOM 2091 C CA . PRO A 1 263 ? 7.321 10.968 -2.310 1.00 95.56 263 PRO A CA 1
ATOM 2092 C C . PRO A 1 263 ? 7.106 12.452 -2.020 1.00 95.56 263 PRO A C 1
ATOM 2094 O O . PRO A 1 263 ? 5.970 12.934 -2.012 1.00 95.56 263 PRO A O 1
ATOM 2097 N N . GLY A 1 264 ? 8.191 13.210 -1.847 1.00 93.56 264 GLY A N 1
ATOM 2098 C CA . GLY A 1 264 ? 8.117 14.637 -1.507 1.00 93.56 264 GLY A CA 1
ATOM 2099 C C . GLY A 1 264 ? 7.374 15.476 -2.556 1.00 93.56 264 GLY A C 1
ATOM 2100 O O . GLY A 1 264 ? 6.702 16.450 -2.214 1.00 93.56 264 GLY A O 1
ATOM 2101 N N . VAL A 1 265 ? 7.414 15.048 -3.823 1.00 93.88 265 VAL A N 1
ATOM 2102 C CA . VAL A 1 265 ? 6.679 15.664 -4.945 1.00 93.88 265 VAL A CA 1
ATOM 2103 C C . VAL A 1 265 ? 5.153 15.610 -4.783 1.00 93.88 265 VAL A C 1
ATOM 2105 O O . VAL A 1 265 ? 4.446 16.401 -5.402 1.00 93.88 265 VAL A O 1
ATOM 2108 N N . PHE A 1 266 ? 4.647 14.711 -3.933 1.00 95.56 266 PHE A N 1
ATOM 2109 C CA . PHE A 1 266 ? 3.232 14.543 -3.598 1.00 95.56 266 PHE A CA 1
ATOM 2110 C C . PHE A 1 266 ? 2.990 14.699 -2.087 1.00 95.56 266 PHE A C 1
ATOM 2112 O O . PHE A 1 266 ? 2.197 13.979 -1.489 1.00 95.56 266 PHE A O 1
ATOM 2119 N N . GLY A 1 267 ? 3.702 15.636 -1.454 1.00 94.06 267 GLY A N 1
ATOM 2120 C CA . GLY A 1 267 ? 3.515 15.972 -0.041 1.00 94.06 267 GLY A CA 1
ATOM 2121 C C . GLY A 1 267 ? 2.298 16.869 0.238 1.00 94.06 267 GLY A C 1
ATOM 2122 O O . GLY A 1 267 ? 1.496 17.177 -0.648 1.00 94.06 267 GLY A O 1
ATOM 2123 N N . ARG A 1 268 ? 2.225 17.366 1.482 1.00 95.31 268 ARG A N 1
ATOM 2124 C CA . ARG A 1 268 ? 1.081 18.075 2.090 1.00 95.31 268 ARG A CA 1
ATOM 2125 C C . ARG A 1 268 ? 0.431 19.126 1.196 1.00 95.31 268 ARG A C 1
ATOM 2127 O O . ARG A 1 268 ? -0.788 19.179 1.110 1.00 95.31 268 ARG A O 1
ATOM 2134 N N . SER A 1 269 ? 1.224 19.961 0.524 1.00 94.62 269 SER A N 1
ATOM 2135 C CA . SER A 1 269 ? 0.697 21.024 -0.347 1.00 94.62 269 SER A CA 1
ATOM 2136 C C . SER A 1 269 ? -0.127 20.464 -1.515 1.00 94.62 269 SER A C 1
ATOM 2138 O O . SER A 1 269 ? -1.275 20.865 -1.713 1.00 94.62 269 SER A O 1
ATOM 2140 N N . ALA A 1 270 ? 0.423 19.493 -2.252 1.00 95.31 270 ALA A N 1
ATOM 2141 C CA . ALA A 1 270 ? -0.252 18.881 -3.394 1.00 95.31 270 ALA A CA 1
ATOM 2142 C C . ALA A 1 270 ? -1.482 18.081 -2.947 1.00 95.31 270 ALA A C 1
ATOM 2144 O O . ALA A 1 270 ? -2.556 18.209 -3.537 1.00 95.31 270 ALA A O 1
ATOM 2145 N N . THR A 1 271 ? -1.358 17.313 -1.861 1.00 96.56 271 THR A N 1
ATOM 2146 C CA . THR A 1 271 ? -2.454 16.490 -1.338 1.00 96.56 271 THR A CA 1
ATOM 2147 C C . THR A 1 271 ? -3.589 17.343 -0.781 1.00 96.56 271 THR A C 1
ATOM 2149 O O . THR A 1 271 ? -4.745 17.089 -1.102 1.00 96.56 271 THR A O 1
ATOM 2152 N N . SER A 1 272 ? -3.302 18.402 -0.016 1.00 96.44 272 SER A N 1
ATOM 2153 C CA . SER A 1 272 ? -4.339 19.296 0.520 1.00 96.44 272 SER A CA 1
ATOM 2154 C C . SER A 1 272 ? -5.112 20.001 -0.595 1.00 96.44 272 SER A C 1
ATOM 2156 O O . SER A 1 272 ? -6.343 20.005 -0.578 1.00 96.44 272 SER A O 1
ATOM 2158 N N . LYS A 1 273 ? -4.414 20.523 -1.615 1.00 96.38 273 LYS A N 1
ATOM 2159 C CA . LYS A 1 273 ? -5.061 21.104 -2.803 1.00 96.38 273 LYS A CA 1
ATOM 2160 C C . LYS A 1 273 ? -5.902 20.072 -3.558 1.00 96.38 273 LYS A C 1
ATOM 2162 O O . LYS A 1 273 ? -6.980 20.405 -4.040 1.00 96.38 273 LYS A O 1
ATOM 2167 N N . GLY A 1 274 ? -5.437 18.825 -3.647 1.00 96.12 274 GLY A N 1
ATOM 2168 C CA . GLY A 1 274 ? -6.137 17.740 -4.340 1.00 96.12 274 GLY A CA 1
ATOM 2169 C C . GLY A 1 274 ? -7.431 17.341 -3.636 1.00 96.12 274 GLY A C 1
ATOM 2170 O O . GLY A 1 274 ? -8.467 17.194 -4.282 1.00 96.12 274 GLY A O 1
ATOM 2171 N N . LEU A 1 275 ? -7.401 17.265 -2.303 1.00 95.94 275 LEU A N 1
ATOM 2172 C CA . LEU A 1 275 ? -8.572 16.992 -1.465 1.00 95.94 275 LEU A CA 1
ATOM 2173 C C . LEU A 1 275 ? -9.613 18.123 -1.522 1.00 95.94 275 LEU A C 1
ATOM 2175 O O . LEU A 1 275 ? -10.812 17.857 -1.511 1.00 95.94 275 LEU A O 1
ATOM 2179 N N . GLN A 1 276 ? -9.179 19.379 -1.635 1.00 95.12 276 GLN A N 1
ATOM 2180 C CA . GLN A 1 276 ? -10.071 20.544 -1.723 1.00 95.12 276 GLN A CA 1
ATOM 2181 C C . GLN A 1 276 ? -10.518 20.878 -3.158 1.00 95.12 276 GLN A C 1
ATOM 2183 O O . GLN A 1 276 ? -11.368 21.744 -3.358 1.00 95.12 276 GLN A O 1
ATOM 2188 N N . HIS A 1 277 ? -9.970 20.201 -4.168 1.00 95.50 277 HIS A N 1
ATOM 2189 C CA . HIS A 1 277 ? -10.219 20.507 -5.574 1.00 95.50 277 HIS A CA 1
ATOM 2190 C C . HIS A 1 277 ? -11.712 20.388 -5.939 1.00 95.50 277 HIS A C 1
ATOM 2192 O O . HIS A 1 277 ? -12.423 19.566 -5.374 1.00 95.50 277 HIS A O 1
ATOM 2198 N N . ALA A 1 278 ? -12.219 21.167 -6.902 1.00 92.06 278 ALA A N 1
ATOM 2199 C CA . ALA A 1 278 ? -13.643 21.158 -7.274 1.00 92.06 278 ALA A CA 1
ATOM 2200 C C . ALA A 1 278 ? -14.128 19.796 -7.817 1.00 92.06 278 ALA A C 1
ATOM 2202 O O . ALA A 1 278 ? -15.212 19.335 -7.468 1.00 92.06 278 ALA A O 1
ATOM 2203 N N . SER A 1 279 ? -13.300 19.138 -8.634 1.00 92.69 279 SER A N 1
ATOM 2204 C CA . SER A 1 279 ? -13.605 17.843 -9.258 1.00 92.69 279 SER A CA 1
ATOM 2205 C C . SER A 1 279 ? -13.582 16.663 -8.272 1.00 92.69 279 SER A C 1
ATOM 2207 O O . SER A 1 279 ? -12.530 16.408 -7.675 1.00 92.69 279 SER A O 1
ATOM 2209 N N . PRO A 1 280 ? -14.669 15.871 -8.195 1.00 91.38 280 PRO A N 1
ATOM 2210 C CA . PRO A 1 280 ? -14.729 14.602 -7.464 1.00 91.38 280 PRO A CA 1
ATOM 2211 C C . PRO A 1 280 ? -13.632 13.607 -7.855 1.00 91.38 280 PRO A C 1
ATOM 2213 O O . PRO A 1 280 ? -13.056 12.954 -6.991 1.00 91.38 280 PRO A O 1
ATOM 2216 N N . LEU A 1 281 ? -13.296 13.530 -9.147 1.00 93.31 281 LEU A N 1
ATOM 2217 C CA . LEU A 1 281 ? -12.279 12.610 -9.659 1.00 93.31 281 LEU A CA 1
ATOM 2218 C C . LEU A 1 281 ? -10.881 12.952 -9.130 1.00 93.31 281 LEU A C 1
ATOM 2220 O O . LEU A 1 281 ? -10.129 12.059 -8.751 1.00 93.31 281 LEU A O 1
ATOM 2224 N N . VAL A 1 282 ? -10.546 14.244 -9.062 1.00 96.12 282 VAL A N 1
ATOM 2225 C CA . VAL A 1 282 ? -9.265 14.709 -8.502 1.00 96.12 282 VAL A CA 1
ATOM 2226 C C . VAL A 1 282 ? -9.178 14.370 -7.014 1.00 96.12 282 VAL A C 1
ATOM 2228 O O . VAL A 1 282 ? -8.165 13.818 -6.580 1.00 96.12 282 VAL A O 1
ATOM 2231 N N . ARG A 1 283 ? -10.258 14.613 -6.252 1.00 95.38 283 ARG A N 1
ATOM 2232 C CA . ARG A 1 283 ? -10.336 14.235 -4.831 1.00 95.38 283 ARG A CA 1
ATOM 2233 C C . ARG A 1 283 ? -10.153 12.733 -4.648 1.00 95.38 283 ARG A C 1
ATOM 2235 O O . ARG A 1 283 ? -9.339 12.317 -3.829 1.00 95.38 283 ARG A O 1
ATOM 2242 N N . TYR A 1 284 ? -10.869 11.930 -5.436 1.00 94.94 284 TYR A N 1
ATOM 2243 C CA . TYR A 1 284 ? -10.777 10.475 -5.396 1.00 94.94 284 TYR A CA 1
ATOM 2244 C C . TYR A 1 284 ? -9.355 9.991 -5.695 1.00 94.94 284 TYR A C 1
ATOM 2246 O O . TYR A 1 284 ? -8.784 9.277 -4.878 1.00 94.94 284 TYR A O 1
ATOM 2254 N N . ALA A 1 285 ? -8.745 10.453 -6.790 1.00 96.69 285 ALA A N 1
ATOM 2255 C CA . ALA A 1 285 ? -7.380 10.084 -7.169 1.00 96.69 285 ALA A CA 1
ATOM 2256 C C . ALA A 1 285 ? -6.338 10.482 -6.106 1.00 96.69 285 ALA A C 1
ATOM 2258 O O . ALA A 1 285 ? -5.381 9.751 -5.854 1.00 96.69 285 ALA A O 1
ATOM 2259 N N . THR A 1 286 ? -6.526 11.629 -5.443 1.00 97.44 286 THR A N 1
ATOM 2260 C CA . THR A 1 286 ? -5.674 12.027 -4.311 1.00 97.44 286 THR A CA 1
ATOM 2261 C C . THR A 1 286 ? -5.873 11.107 -3.106 1.00 97.44 286 THR A C 1
ATOM 2263 O O . THR A 1 286 ? -4.891 10.662 -2.513 1.00 97.44 286 THR A O 1
ATOM 2266 N N . MET A 1 287 ? -7.117 10.762 -2.762 1.00 96.69 287 MET A N 1
ATOM 2267 C CA . MET A 1 287 ? -7.401 9.846 -1.654 1.00 96.69 287 MET A CA 1
ATOM 2268 C C . MET A 1 287 ? -6.869 8.432 -1.906 1.00 96.69 287 MET A C 1
ATOM 2270 O O . MET A 1 287 ? -6.332 7.819 -0.986 1.00 96.69 287 MET A O 1
ATOM 2274 N N . THR A 1 288 ? -6.964 7.909 -3.131 1.00 96.19 288 THR A N 1
ATOM 2275 C CA . THR A 1 288 ? -6.431 6.579 -3.466 1.00 96.19 288 THR A CA 1
ATOM 2276 C C . THR A 1 288 ? -4.906 6.539 -3.414 1.00 96.19 288 THR A C 1
ATOM 2278 O O . THR A 1 288 ? -4.347 5.554 -2.929 1.00 96.19 288 THR A O 1
ATOM 2281 N N . ALA A 1 289 ? -4.226 7.606 -3.844 1.00 97.25 289 ALA A N 1
ATOM 2282 C CA . ALA A 1 289 ? -2.776 7.732 -3.712 1.00 97.25 289 ALA A CA 1
ATOM 2283 C C . ALA A 1 289 ? -2.336 7.803 -2.237 1.00 97.25 289 ALA A C 1
ATOM 2285 O O . ALA A 1 289 ? -1.425 7.081 -1.834 1.00 97.25 289 ALA A O 1
ATOM 2286 N N . LEU A 1 290 ? -3.033 8.587 -1.403 1.00 97.62 290 LEU A N 1
ATOM 2287 C CA . LEU A 1 290 ? -2.798 8.628 0.049 1.00 97.62 290 LEU A CA 1
ATOM 2288 C C . LEU A 1 290 ? -3.056 7.270 0.717 1.00 97.62 290 LEU A C 1
ATOM 2290 O O . LEU A 1 290 ? -2.286 6.839 1.572 1.00 97.62 290 LEU A O 1
ATOM 2294 N N . ALA A 1 291 ? -4.113 6.564 0.309 1.00 96.88 291 ALA A N 1
ATOM 2295 C CA . ALA A 1 291 ? -4.415 5.233 0.823 1.00 96.88 291 ALA A CA 1
ATOM 2296 C C . ALA A 1 291 ? -3.303 4.232 0.474 1.00 96.88 291 ALA A C 1
ATOM 2298 O O . ALA A 1 291 ? -2.938 3.416 1.318 1.00 96.88 291 ALA A O 1
ATOM 2299 N N . ALA A 1 292 ? -2.735 4.308 -0.735 1.00 97.81 292 ALA A N 1
ATOM 2300 C CA . ALA A 1 292 ? -1.588 3.490 -1.121 1.00 97.81 292 ALA A CA 1
ATOM 2301 C C . ALA A 1 292 ? -0.339 3.810 -0.283 1.00 97.81 292 ALA A C 1
ATOM 2303 O O . ALA A 1 292 ? 0.349 2.883 0.144 1.00 97.81 292 ALA A O 1
ATOM 2304 N N . ALA A 1 293 ? -0.087 5.090 0.015 1.00 97.88 293 ALA A N 1
ATOM 2305 C CA . ALA A 1 293 ? 1.001 5.504 0.900 1.00 97.88 293 ALA A CA 1
ATOM 2306 C C . ALA A 1 293 ? 0.833 4.940 2.320 1.00 97.88 293 ALA A C 1
ATOM 2308 O O . ALA A 1 293 ? 1.767 4.344 2.850 1.00 97.88 293 ALA A O 1
ATOM 2309 N N . PHE A 1 294 ? -0.366 5.018 2.908 1.00 97.31 294 PHE A N 1
ATOM 2310 C CA . PHE A 1 294 ? -0.647 4.395 4.208 1.00 97.31 294 PHE A CA 1
ATOM 2311 C C . PHE A 1 294 ? -0.494 2.873 4.190 1.00 97.31 294 PHE A C 1
ATOM 2313 O O . PHE A 1 294 ? 0.061 2.306 5.124 1.00 97.31 294 PHE A O 1
ATOM 2320 N N . GLN A 1 295 ? -0.948 2.195 3.133 1.00 96.69 295 GLN A N 1
ATOM 2321 C CA . GLN A 1 295 ? -0.765 0.746 3.004 1.00 96.69 295 GLN A CA 1
ATOM 2322 C C . GLN A 1 295 ? 0.713 0.356 2.929 1.00 96.69 295 GLN A C 1
ATOM 2324 O O . GLN A 1 295 ? 1.119 -0.630 3.540 1.00 96.69 295 GLN A O 1
ATOM 2329 N N . LYS A 1 296 ? 1.520 1.117 2.181 1.00 97.44 296 LYS A N 1
ATOM 2330 C CA . LYS A 1 296 ? 2.971 0.928 2.125 1.00 97.44 296 LYS A CA 1
ATOM 2331 C C . LYS A 1 296 ? 3.600 1.204 3.489 1.00 97.44 296 LYS A C 1
ATOM 2333 O O . LYS A 1 296 ? 4.407 0.396 3.932 1.00 97.44 296 LYS A O 1
ATOM 2338 N N . PHE A 1 297 ? 3.189 2.275 4.169 1.00 97.38 297 PHE A N 1
ATOM 2339 C CA . PHE A 1 297 ? 3.651 2.598 5.518 1.00 97.38 297 PHE A CA 1
ATOM 2340 C C . PHE A 1 297 ? 3.323 1.492 6.524 1.00 97.38 297 PHE A C 1
ATOM 2342 O O . PHE A 1 297 ? 4.206 1.092 7.265 1.00 97.38 297 PHE A O 1
ATOM 2349 N N . GLY A 1 298 ? 2.115 0.922 6.495 1.00 96.50 298 GLY A N 1
ATOM 2350 C CA . GLY A 1 298 ? 1.745 -0.205 7.355 1.00 96.50 298 GLY A CA 1
ATOM 2351 C C . GLY A 1 298 ? 2.678 -1.406 7.202 1.00 96.50 298 GLY A C 1
ATOM 2352 O O . GLY A 1 298 ? 3.162 -1.937 8.194 1.00 96.50 298 GLY A O 1
ATOM 2353 N N . LYS A 1 299 ? 3.038 -1.759 5.963 1.00 96.81 299 LYS A N 1
ATOM 2354 C CA . LYS A 1 299 ? 4.038 -2.807 5.706 1.00 96.81 299 LYS A CA 1
ATOM 2355 C C . LYS A 1 299 ? 5.438 -2.427 6.219 1.00 96.81 299 LYS A C 1
ATOM 2357 O O . LYS A 1 299 ? 6.193 -3.303 6.626 1.00 96.81 299 LYS A O 1
ATOM 2362 N N . VAL A 1 300 ? 5.806 -1.140 6.180 1.00 96.62 300 VAL A N 1
ATOM 2363 C CA . VAL A 1 300 ? 7.082 -0.644 6.736 1.00 96.62 300 VAL A CA 1
ATOM 2364 C C . VAL A 1 300 ? 7.081 -0.753 8.255 1.00 96.62 300 VAL A C 1
ATOM 2366 O O . VAL A 1 300 ? 8.069 -1.215 8.814 1.00 96.62 300 VAL A O 1
ATOM 2369 N N . VAL A 1 301 ? 5.976 -0.381 8.904 1.00 95.31 301 VAL A N 1
ATOM 2370 C CA . VAL A 1 301 ? 5.780 -0.512 10.353 1.00 95.31 301 VAL A CA 1
ATOM 2371 C C . VAL A 1 301 ? 5.972 -1.969 10.771 1.00 95.31 301 VAL A C 1
ATOM 2373 O O . VAL A 1 301 ? 6.817 -2.238 11.617 1.00 95.31 301 VAL A O 1
ATOM 2376 N N . GLU A 1 302 ? 5.274 -2.909 10.128 1.00 95.75 302 GLU A N 1
ATOM 2377 C CA . GLU A 1 302 ? 5.389 -4.349 10.411 1.00 95.75 302 GLU A CA 1
ATOM 2378 C C . GLU A 1 302 ? 6.829 -4.861 10.232 1.00 95.75 302 GLU A C 1
ATOM 2380 O O . GLU A 1 302 ? 7.364 -5.560 11.097 1.00 95.75 302 GLU A O 1
ATOM 2385 N N . ALA A 1 303 ? 7.489 -4.479 9.133 1.00 94.94 303 ALA A N 1
ATOM 2386 C CA . ALA A 1 303 ? 8.863 -4.885 8.855 1.00 94.94 303 ALA A CA 1
ATOM 2387 C C . ALA A 1 303 ? 9.853 -4.328 9.893 1.00 94.94 303 ALA A C 1
ATOM 2389 O O . ALA A 1 303 ? 10.675 -5.077 10.417 1.00 94.94 303 ALA A O 1
ATOM 2390 N N . MET A 1 304 ? 9.760 -3.037 10.230 1.00 94.69 304 MET A N 1
ATOM 2391 C CA . MET A 1 304 ? 10.628 -2.403 11.228 1.00 94.69 304 MET A CA 1
ATOM 2392 C C . MET A 1 304 ? 10.372 -2.948 12.635 1.00 94.69 304 MET A C 1
ATOM 2394 O O . MET A 1 304 ? 11.328 -3.186 13.363 1.00 94.69 304 MET A O 1
ATOM 2398 N N . GLN A 1 305 ? 9.115 -3.195 13.012 1.00 94.12 305 GLN A N 1
ATOM 2399 C CA . GLN A 1 305 ? 8.772 -3.815 14.295 1.00 94.12 305 GLN A CA 1
ATOM 2400 C C . GLN A 1 305 ? 9.345 -5.229 14.406 1.00 94.12 305 GLN A C 1
ATOM 2402 O O . GLN A 1 305 ? 9.926 -5.562 15.433 1.00 94.12 305 GLN A O 1
ATOM 2407 N N . THR A 1 306 ? 9.276 -6.026 13.336 1.00 93.31 306 THR A N 1
ATOM 2408 C CA . THR A 1 306 ? 9.901 -7.359 13.292 1.00 93.31 306 THR A CA 1
ATOM 2409 C C . THR A 1 306 ? 11.414 -7.271 13.520 1.00 93.31 306 THR A C 1
ATOM 2411 O O . THR A 1 306 ? 11.970 -8.026 14.318 1.00 93.31 306 THR A O 1
ATOM 2414 N N . VAL A 1 307 ? 12.089 -6.310 12.879 1.00 91.75 307 VAL A N 1
ATOM 2415 C CA . VAL A 1 307 ? 13.528 -6.070 13.092 1.00 91.75 307 VAL A CA 1
ATOM 2416 C C . VAL A 1 307 ? 13.813 -5.666 14.540 1.00 91.75 307 VAL A C 1
ATOM 2418 O O . VAL A 1 307 ? 14.730 -6.189 15.162 1.00 91.75 307 VAL A O 1
ATOM 2421 N N . ILE A 1 308 ? 13.012 -4.763 15.103 1.00 91.56 308 ILE A N 1
ATOM 2422 C CA . ILE A 1 308 ? 13.173 -4.301 16.484 1.00 91.56 308 ILE A CA 1
ATOM 2423 C C . ILE A 1 308 ? 13.023 -5.462 17.475 1.00 91.56 308 ILE A C 1
ATOM 2425 O O . ILE A 1 308 ? 13.891 -5.626 18.327 1.00 91.56 308 ILE A O 1
ATOM 2429 N N . CYS A 1 309 ? 11.972 -6.280 17.346 1.00 90.75 309 CYS A N 1
ATOM 2430 C CA . CYS A 1 309 ? 11.731 -7.428 18.225 1.00 90.75 309 CYS A CA 1
ATOM 2431 C C . CYS A 1 309 ? 12.867 -8.454 18.147 1.00 90.75 309 CYS A C 1
ATOM 2433 O O . CYS A 1 309 ? 13.395 -8.862 19.175 1.00 90.75 309 CYS A O 1
ATOM 2435 N N . THR A 1 310 ? 13.301 -8.814 16.937 1.00 88.88 310 THR A N 1
ATOM 2436 C CA . THR A 1 310 ? 14.397 -9.784 16.750 1.00 88.88 310 THR A CA 1
ATOM 2437 C C . THR A 1 310 ? 15.741 -9.276 17.280 1.00 88.88 310 THR A C 1
ATOM 2439 O O . THR A 1 310 ? 16.521 -10.053 17.828 1.00 88.88 310 THR A O 1
ATOM 2442 N N . LEU A 1 311 ? 16.027 -7.975 17.161 1.00 86.75 311 LEU A N 1
ATOM 2443 C CA . LEU A 1 311 ? 17.223 -7.362 17.748 1.00 86.75 311 LEU A CA 1
ATOM 2444 C C . LEU A 1 311 ? 17.141 -7.239 19.279 1.00 86.75 311 LEU A C 1
ATOM 2446 O O . LEU A 1 311 ? 18.176 -7.319 19.935 1.00 86.75 311 LEU A O 1
ATOM 2450 N N . ASP A 1 312 ? 15.945 -7.042 19.843 1.00 85.94 312 ASP A N 1
ATOM 2451 C CA . ASP A 1 312 ? 15.719 -7.036 21.296 1.00 85.94 312 ASP A CA 1
ATOM 2452 C C . ASP A 1 312 ? 15.892 -8.449 21.902 1.00 85.94 312 ASP A C 1
ATOM 2454 O O . ASP A 1 312 ? 16.467 -8.585 22.982 1.00 85.94 312 ASP A O 1
ATOM 2458 N N . GLU A 1 313 ? 15.448 -9.502 21.203 1.00 82.12 313 GLU A N 1
ATOM 2459 C CA . GLU A 1 313 ? 15.582 -10.909 21.626 1.00 82.12 313 GLU A CA 1
ATOM 2460 C C . GLU A 1 313 ? 17.027 -11.422 21.563 1.00 82.12 313 GLU A C 1
ATOM 2462 O O . GLU A 1 313 ? 17.477 -12.137 22.458 1.00 82.12 313 GLU A O 1
ATOM 2467 N N . ASN A 1 314 ? 17.781 -11.018 20.539 1.00 70.50 314 ASN A N 1
ATOM 2468 C CA . ASN A 1 314 ? 19.173 -11.425 20.327 1.00 70.50 314 ASN A CA 1
ATOM 2469 C C . ASN A 1 314 ? 20.178 -10.645 21.194 1.00 70.50 314 ASN A C 1
ATOM 2471 O O . ASN A 1 314 ? 21.345 -10.554 20.822 1.00 70.50 314 ASN A O 1
ATOM 2475 N N . GLY A 1 315 ? 19.732 -10.060 22.312 1.00 60.12 315 GLY A N 1
ATOM 2476 C CA . GLY A 1 315 ? 20.500 -9.161 23.171 1.00 60.12 315 GLY A CA 1
ATOM 2477 C C . GLY A 1 315 ? 21.859 -9.718 23.595 1.00 60.12 315 GLY A C 1
ATOM 2478 O O . GLY A 1 315 ? 21.996 -10.330 24.654 1.00 60.12 315 GLY A O 1
ATOM 2479 N N . GLU A 1 316 ? 22.888 -9.457 22.791 1.00 55.03 316 GLU A N 1
ATOM 2480 C CA . GLU A 1 316 ? 24.272 -9.610 23.203 1.00 55.03 316 GLU A CA 1
ATOM 2481 C C . GLU A 1 316 ? 24.564 -8.632 24.348 1.00 55.03 316 GLU A C 1
ATOM 2483 O O . GLU A 1 316 ? 24.029 -7.521 24.416 1.00 55.03 316 GLU A O 1
ATOM 2488 N N . ILE A 1 317 ? 25.434 -9.060 25.264 1.00 49.38 317 ILE A N 1
ATOM 2489 C CA . ILE A 1 317 ? 25.941 -8.271 26.390 1.00 49.38 317 ILE A CA 1
ATOM 2490 C C . ILE A 1 317 ? 26.782 -7.119 25.818 1.00 49.38 317 ILE A C 1
ATOM 2492 O O . ILE A 1 317 ? 28.005 -7.206 25.703 1.00 49.38 317 ILE A O 1
ATOM 2496 N N . HIS A 1 318 ? 26.129 -6.043 25.391 1.00 54.22 318 HIS A N 1
ATOM 2497 C CA . HIS A 1 318 ? 26.806 -4.829 24.964 1.00 54.22 318 HIS A CA 1
ATOM 2498 C C . HIS A 1 318 ? 27.250 -4.019 26.186 1.00 54.22 318 HIS A C 1
ATOM 2500 O O . HIS A 1 318 ? 26.579 -3.974 27.217 1.00 54.22 318 HIS A O 1
ATOM 2506 N N . ARG A 1 319 ? 28.433 -3.406 26.069 1.00 53.41 319 ARG A N 1
ATOM 2507 C CA . ARG A 1 319 ? 29.023 -2.534 27.093 1.00 53.41 319 ARG A CA 1
ATOM 2508 C C . ARG A 1 319 ? 28.083 -1.349 27.343 1.00 53.41 319 ARG A C 1
ATOM 2510 O O . ARG A 1 319 ? 27.510 -0.830 26.393 1.00 53.41 319 ARG A O 1
ATOM 2517 N N . GLU A 1 320 ? 27.977 -0.900 28.594 1.00 54.47 320 GLU A N 1
ATOM 2518 C CA . GLU A 1 320 ? 27.041 0.135 29.091 1.00 54.47 320 GLU A CA 1
ATOM 2519 C C . GLU A 1 320 ? 27.068 1.494 28.350 1.00 54.47 320 GLU A C 1
ATOM 2521 O O . GLU A 1 320 ? 26.266 2.373 28.654 1.00 54.47 320 GLU A O 1
ATOM 2526 N N . THR A 1 321 ? 27.975 1.697 27.391 1.00 55.41 321 THR A N 1
ATOM 2527 C CA . THR A 1 321 ? 28.236 2.987 26.740 1.00 55.41 321 THR A CA 1
ATOM 2528 C C . THR A 1 321 ? 27.723 3.119 25.302 1.00 55.41 321 THR A C 1
ATOM 2530 O O . THR A 1 321 ? 27.675 4.246 24.816 1.00 55.41 321 THR A O 1
ATOM 2533 N N . ASP A 1 322 ? 27.334 2.035 24.618 1.00 65.12 322 ASP A N 1
ATOM 2534 C CA . ASP A 1 322 ? 26.857 2.097 23.223 1.00 65.12 322 ASP A CA 1
ATOM 2535 C C . ASP A 1 322 ? 25.332 1.922 23.121 1.00 65.12 322 ASP A C 1
ATOM 2537 O O . ASP A 1 322 ? 24.762 0.991 23.690 1.00 65.12 322 ASP A O 1
ATOM 2541 N N . GLU A 1 323 ? 24.664 2.806 22.363 1.00 74.75 323 GLU A N 1
ATOM 2542 C CA . GLU A 1 323 ? 23.220 2.702 22.090 1.00 74.75 323 GLU A CA 1
ATOM 2543 C C . GLU A 1 323 ? 22.889 1.362 21.424 1.00 74.75 323 GLU A C 1
ATOM 2545 O O . GLU A 1 323 ? 23.464 1.018 20.379 1.00 74.75 323 GLU A O 1
ATOM 2550 N N . LYS A 1 324 ? 21.917 0.638 21.992 1.00 83.00 324 LYS A N 1
ATOM 2551 C CA . LYS A 1 324 ? 21.507 -0.674 21.487 1.00 83.00 324 LYS A CA 1
ATOM 2552 C C . LYS A 1 324 ? 21.012 -0.558 20.039 1.00 83.00 324 LYS A C 1
ATOM 2554 O O . LYS A 1 324 ? 20.299 0.395 19.710 1.00 83.00 324 LYS A O 1
ATOM 2559 N N . PRO A 1 325 ? 21.317 -1.532 19.161 1.00 85.69 325 PRO A N 1
ATOM 2560 C CA . PRO A 1 325 ? 20.797 -1.548 17.795 1.00 85.69 325 PRO A CA 1
ATOM 2561 C C . PRO A 1 325 ? 19.274 -1.373 17.729 1.00 85.69 325 PRO A C 1
ATOM 2563 O O . PRO A 1 325 ? 18.781 -0.548 16.962 1.00 85.69 325 PRO A O 1
ATOM 2566 N N . SER A 1 326 ? 18.524 -2.065 18.589 1.00 88.06 326 SER A N 1
ATOM 2567 C CA . SER A 1 326 ? 17.062 -1.958 18.643 1.00 88.06 326 SER A CA 1
ATOM 2568 C C . SER A 1 326 ? 16.568 -0.545 18.979 1.00 88.06 326 SER A C 1
ATOM 2570 O O . SER A 1 326 ? 15.586 -0.085 18.397 1.00 88.06 326 SER A O 1
ATOM 2572 N N . GLU A 1 327 ? 17.270 0.196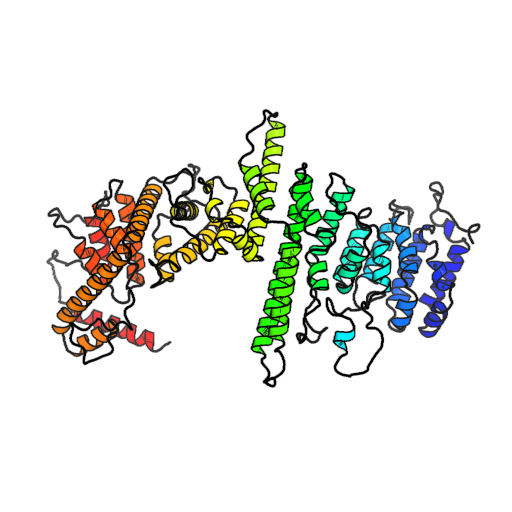 19.840 1.00 89.75 327 GLU A N 1
ATOM 2573 C CA . GLU A 1 327 ? 16.956 1.593 20.164 1.00 89.75 327 GLU A CA 1
ATOM 2574 C C . GLU A 1 327 ? 17.184 2.522 18.966 1.00 89.75 327 GLU A C 1
ATOM 2576 O O . GLU A 1 327 ? 16.364 3.405 18.708 1.00 89.75 327 GLU A O 1
ATOM 2581 N N . LYS A 1 328 ? 18.242 2.299 18.175 1.00 91.38 328 LYS A N 1
ATOM 2582 C CA . LYS A 1 328 ? 18.481 3.055 16.930 1.00 91.38 328 LYS A CA 1
ATOM 2583 C C . LYS A 1 328 ? 17.352 2.839 15.924 1.00 91.38 328 LYS A C 1
ATOM 2585 O O . LYS A 1 328 ? 16.894 3.793 15.292 1.00 91.38 328 LYS A O 1
ATOM 2590 N N . TRP A 1 329 ? 16.874 1.602 15.799 1.00 93.44 329 TRP A N 1
ATOM 2591 C CA . TRP A 1 329 ? 15.729 1.263 14.955 1.00 93.44 329 TRP A CA 1
ATOM 2592 C C . TRP A 1 329 ? 14.418 1.880 15.468 1.00 93.44 329 TRP A C 1
ATOM 2594 O O . TRP A 1 329 ? 13.669 2.424 14.656 1.00 93.44 329 TRP A O 1
ATOM 2604 N N . LYS A 1 330 ? 14.178 1.893 16.789 1.00 93.75 330 LYS A N 1
ATOM 2605 C CA . LYS A 1 330 ? 13.035 2.590 17.418 1.00 93.75 330 LYS A CA 1
ATOM 2606 C C . LYS A 1 330 ? 13.060 4.098 17.127 1.00 93.75 330 LYS A C 1
ATOM 2608 O O . LYS A 1 330 ? 12.087 4.627 16.598 1.00 93.75 330 LYS A O 1
ATOM 2613 N N . LYS A 1 331 ? 14.199 4.771 17.337 1.00 94.25 331 LYS A N 1
ATOM 2614 C CA . LYS A 1 331 ? 14.369 6.204 17.015 1.00 94.25 331 LYS A CA 1
ATOM 2615 C C . LYS A 1 331 ? 14.159 6.501 15.526 1.00 94.25 331 LYS A C 1
ATOM 2617 O O . LYS A 1 331 ? 13.553 7.510 15.168 1.00 94.25 331 LYS A O 1
ATOM 2622 N N . CYS A 1 332 ? 14.655 5.635 14.639 1.00 94.94 332 CYS A N 1
ATOM 2623 C CA . CYS A 1 332 ? 14.421 5.775 13.200 1.00 94.94 332 CYS A CA 1
ATOM 2624 C C . CYS A 1 332 ? 12.933 5.632 12.864 1.00 94.94 332 CYS A C 1
ATOM 2626 O O . CYS A 1 332 ? 12.398 6.462 12.135 1.00 94.94 332 CYS A O 1
ATOM 2628 N N . PHE A 1 333 ? 12.252 4.639 13.439 1.00 95.50 333 PHE A N 1
ATOM 2629 C CA . PHE A 1 333 ? 10.815 4.441 13.264 1.00 95.50 333 PHE A CA 1
ATOM 2630 C C . PHE A 1 333 ? 10.005 5.678 13.684 1.00 95.50 333 PHE A C 1
ATOM 2632 O O . PHE A 1 333 ? 9.216 6.188 12.886 1.00 95.50 333 PHE A O 1
ATOM 2639 N N . GLU A 1 334 ? 10.265 6.223 14.875 1.00 94.75 334 GLU A N 1
ATOM 2640 C CA . GLU A 1 334 ? 9.638 7.460 15.365 1.00 94.75 334 GLU A CA 1
ATOM 2641 C C . GLU A 1 334 ? 9.902 8.644 14.420 1.00 94.75 334 GLU A C 1
ATOM 2643 O O . GLU A 1 334 ? 8.992 9.398 14.072 1.00 94.75 334 GLU A O 1
ATOM 2648 N N . SER A 1 335 ? 11.136 8.773 13.921 1.00 96.06 335 SER A N 1
ATOM 2649 C CA . SER A 1 335 ? 11.507 9.817 12.962 1.00 96.06 335 SER A CA 1
ATOM 2650 C C . SER A 1 335 ? 10.790 9.675 11.614 1.00 96.06 335 SER A C 1
ATOM 2652 O O . SER A 1 335 ? 10.362 10.682 11.038 1.00 96.06 335 SER A O 1
ATOM 2654 N N . VAL A 1 336 ? 10.618 8.446 11.108 1.00 96.19 336 VAL A N 1
ATOM 2655 C CA . VAL A 1 336 ? 9.831 8.166 9.896 1.00 96.19 336 VAL A CA 1
ATOM 2656 C C . VAL A 1 336 ? 8.368 8.532 10.130 1.00 96.19 336 VAL A C 1
ATOM 2658 O O . VAL A 1 336 ? 7.784 9.208 9.283 1.00 96.19 336 VAL A O 1
ATOM 2661 N N . GLN A 1 337 ? 7.784 8.140 11.264 1.00 95.19 337 GLN A N 1
ATOM 2662 C CA . GLN A 1 337 ? 6.389 8.428 11.601 1.00 95.19 337 GLN A CA 1
ATOM 2663 C C . GLN A 1 337 ? 6.127 9.940 11.680 1.00 95.19 337 GLN A C 1
ATOM 2665 O O . GLN A 1 337 ? 5.213 10.441 11.022 1.00 95.19 337 GLN A O 1
ATOM 2670 N N . GLU A 1 338 ? 6.972 10.689 12.390 1.00 94.69 338 GLU A N 1
ATOM 2671 C CA . GLU A 1 338 ? 6.867 12.148 12.518 1.00 94.69 338 GLU A CA 1
ATOM 2672 C C . GLU A 1 338 ? 7.100 12.866 11.178 1.00 94.69 338 GLU A C 1
ATOM 2674 O O . GLU A 1 338 ? 6.407 13.816 10.804 1.00 94.69 338 GLU A O 1
ATOM 2679 N N . SER A 1 339 ? 8.056 12.393 10.383 1.00 94.44 339 SER A N 1
ATOM 2680 C CA . SER A 1 339 ? 8.313 12.975 9.066 1.00 94.44 339 SER A CA 1
ATOM 2681 C C . SER A 1 339 ? 7.186 12.682 8.073 1.00 94.44 339 SER A C 1
ATOM 2683 O O . SER A 1 339 ? 6.836 13.552 7.269 1.00 94.44 339 SER A O 1
ATOM 2685 N N . LEU A 1 340 ? 6.583 11.489 8.134 1.00 95.62 340 LEU A N 1
ATOM 2686 C CA . LEU A 1 340 ? 5.392 11.146 7.363 1.00 95.62 340 LEU A CA 1
ATOM 2687 C C . LEU A 1 340 ? 4.228 12.042 7.782 1.00 95.62 340 LEU A C 1
ATOM 2689 O O . LEU A 1 340 ? 3.614 12.667 6.920 1.00 95.62 340 LEU A O 1
ATOM 2693 N N . ARG A 1 341 ? 3.986 12.194 9.088 1.00 94.38 341 ARG A N 1
ATOM 2694 C CA . ARG A 1 341 ? 2.971 13.094 9.649 1.00 94.38 341 ARG A CA 1
ATOM 2695 C C . ARG A 1 341 ? 3.056 14.501 9.053 1.00 94.38 341 ARG A C 1
ATOM 2697 O O . ARG A 1 341 ? 2.046 15.041 8.610 1.00 94.38 341 ARG A O 1
ATOM 2704 N N . ARG A 1 342 ? 4.260 15.079 8.968 1.00 93.62 342 ARG A N 1
ATOM 2705 C CA . ARG A 1 342 ? 4.486 16.412 8.370 1.00 93.62 342 ARG A CA 1
ATOM 2706 C C . ARG A 1 342 ? 4.177 16.474 6.873 1.00 93.62 342 ARG A C 1
ATOM 2708 O O . ARG A 1 342 ? 3.760 17.527 6.385 1.00 93.62 342 ARG A O 1
ATOM 2715 N N . ARG A 1 343 ? 4.392 15.377 6.138 1.00 94.88 343 ARG A N 1
ATOM 2716 C CA . ARG A 1 343 ? 4.082 15.263 4.701 1.00 94.88 343 ARG A CA 1
ATOM 2717 C C . ARG A 1 343 ? 2.598 15.021 4.431 1.00 94.88 343 ARG A C 1
ATOM 2719 O O . ARG A 1 343 ? 2.170 15.269 3.308 1.00 94.88 343 ARG A O 1
ATOM 2726 N N . MET A 1 344 ? 1.830 14.563 5.412 1.00 94.75 344 MET A N 1
ATOM 2727 C CA . MET A 1 344 ? 0.411 14.253 5.248 1.00 94.75 344 MET A CA 1
ATOM 2728 C C . MET A 1 344 ? -0.479 15.506 5.317 1.00 94.75 344 MET A C 1
ATOM 2730 O O . MET A 1 344 ? -0.115 16.501 5.950 1.00 94.75 344 MET A O 1
ATOM 2734 N N . PRO A 1 345 ? -1.653 15.495 4.656 1.00 94.81 345 PRO A N 1
ATOM 2735 C CA . PRO A 1 345 ? -2.642 16.556 4.805 1.00 94.81 345 PRO A CA 1
ATOM 2736 C C . PRO A 1 345 ? -3.270 16.559 6.203 1.00 94.81 345 PRO A C 1
ATOM 2738 O O . PRO A 1 345 ? -3.237 15.564 6.930 1.00 94.81 345 PRO A O 1
ATOM 2741 N N . GLU A 1 346 ? -3.872 17.691 6.561 1.00 91.19 346 GLU A N 1
ATOM 2742 C CA . GLU A 1 346 ? -4.624 17.830 7.808 1.00 91.19 346 GLU A CA 1
ATOM 2743 C C . GLU A 1 346 ? -5.857 16.935 7.801 1.00 91.19 346 GLU A C 1
ATOM 2745 O O . GLU A 1 346 ? -6.615 16.888 6.828 1.00 91.19 346 GLU A O 1
ATOM 2750 N N . ILE A 1 347 ? -6.087 16.263 8.923 1.00 91.31 347 ILE A N 1
ATOM 2751 C CA . ILE A 1 347 ? -7.181 15.310 9.048 1.00 91.31 347 ILE A CA 1
ATOM 2752 C C . ILE A 1 347 ? -8.562 15.963 8.950 1.00 91.31 347 ILE A C 1
ATOM 2754 O O . ILE A 1 347 ? -9.480 15.362 8.389 1.00 91.31 347 ILE A O 1
ATOM 2758 N N . HIS A 1 348 ? -8.707 17.221 9.384 1.00 89.81 348 HIS A N 1
ATOM 2759 C CA . HIS A 1 348 ? -9.960 17.972 9.255 1.00 89.81 348 HIS A CA 1
ATOM 2760 C C . HIS A 1 348 ? -10.433 18.082 7.806 1.00 89.81 348 HIS A C 1
ATOM 2762 O O . HIS A 1 348 ? -11.637 18.084 7.568 1.00 89.81 348 HIS A O 1
ATOM 2768 N N . LEU A 1 349 ? -9.519 18.100 6.827 1.00 91.56 349 LEU A N 1
ATOM 2769 C CA . LEU A 1 349 ? -9.888 18.105 5.408 1.00 91.56 349 LEU A CA 1
ATOM 2770 C C . LEU A 1 349 ? -10.599 16.812 5.010 1.00 91.56 349 LEU A C 1
ATOM 2772 O O . LEU A 1 349 ? -11.574 16.840 4.265 1.00 91.56 349 LEU A O 1
ATOM 2776 N N . ILE A 1 350 ? -10.134 15.678 5.527 1.00 91.94 350 ILE A N 1
ATOM 2777 C CA . ILE A 1 350 ? -10.692 14.358 5.228 1.00 91.94 350 ILE A CA 1
ATOM 2778 C C . ILE A 1 350 ? -12.027 14.179 5.955 1.00 91.94 350 ILE A C 1
ATOM 2780 O O . ILE A 1 350 ? -12.996 13.714 5.357 1.00 91.94 350 ILE A O 1
ATOM 2784 N N . VAL A 1 351 ? -12.108 14.620 7.213 1.00 89.12 351 VAL A N 1
ATOM 2785 C CA . VAL A 1 351 ? -13.354 14.619 7.995 1.00 89.12 351 VAL A CA 1
ATOM 2786 C C . VAL A 1 351 ? -14.414 15.510 7.342 1.00 89.12 351 VAL A C 1
ATOM 2788 O O . VAL A 1 351 ? -15.566 15.098 7.226 1.00 89.12 351 VAL A O 1
ATOM 2791 N N . ALA A 1 352 ? -14.033 16.690 6.846 1.00 87.94 352 ALA A N 1
ATOM 2792 C CA . ALA A 1 352 ? -14.931 17.579 6.112 1.00 87.94 352 ALA A CA 1
ATOM 2793 C C . ALA A 1 352 ? -15.413 16.967 4.786 1.00 87.94 352 ALA A C 1
ATOM 2795 O O . ALA A 1 352 ? -16.564 17.154 4.401 1.00 87.94 352 ALA A O 1
ATOM 2796 N N . LEU A 1 353 ? -14.562 16.212 4.083 1.00 87.94 353 LEU A N 1
ATOM 2797 C CA . LEU A 1 353 ? -14.970 15.482 2.879 1.00 87.94 353 LEU A CA 1
ATOM 2798 C C . LEU A 1 353 ? -15.953 14.354 3.195 1.00 87.94 353 LEU A C 1
ATOM 2800 O O . LEU A 1 353 ? -16.932 14.182 2.467 1.00 87.94 353 LEU A O 1
ATOM 2804 N N . TYR A 1 354 ? -15.722 13.623 4.287 1.00 87.31 354 TYR A N 1
ATOM 2805 C CA . TYR A 1 354 ? -16.642 12.598 4.768 1.00 87.31 354 TYR A CA 1
ATOM 2806 C C . TYR A 1 354 ? -18.008 13.197 5.138 1.00 87.31 354 TYR A C 1
ATOM 2808 O O . TYR A 1 354 ? -19.039 12.705 4.682 1.00 87.31 354 TYR A O 1
ATOM 2816 N N . SER A 1 355 ? -18.032 14.293 5.905 1.00 83.00 355 SER A N 1
ATOM 2817 C CA . SER A 1 355 ? -19.283 14.940 6.318 1.00 83.00 355 SER A CA 1
ATOM 2818 C C . SER A 1 355 ? -20.019 15.598 5.150 1.00 83.00 355 SER A C 1
ATOM 2820 O O . SER A 1 355 ? -21.240 15.487 5.053 1.00 83.00 355 SER A O 1
ATOM 2822 N N . LYS A 1 356 ? -19.303 16.219 4.207 1.00 81.50 356 LYS A N 1
ATOM 2823 C CA . LYS A 1 356 ? -19.910 16.791 3.000 1.00 81.50 356 LYS A CA 1
ATOM 2824 C C . LYS A 1 356 ? -20.599 15.727 2.146 1.00 81.50 356 LYS A C 1
ATOM 2826 O O . LYS A 1 356 ? -21.695 15.969 1.646 1.00 81.50 356 LYS A O 1
ATOM 2831 N N . ALA A 1 357 ? -19.997 14.544 2.022 1.00 75.25 357 ALA A N 1
ATOM 2832 C CA . ALA A 1 357 ? -20.601 13.430 1.295 1.00 75.25 357 ALA A CA 1
ATOM 2833 C C . ALA A 1 357 ? -21.916 12.930 1.934 1.00 75.25 357 ALA A C 1
ATOM 2835 O O . ALA A 1 357 ? -22.744 12.371 1.220 1.00 75.25 357 ALA A O 1
ATOM 2836 N N . LEU A 1 358 ? -22.128 13.167 3.239 1.00 69.12 358 LEU A N 1
ATOM 2837 C CA . LEU A 1 358 ? -23.366 12.840 3.962 1.00 69.12 358 LEU A CA 1
ATOM 2838 C C . LEU A 1 358 ? -24.472 13.902 3.813 1.00 69.12 358 LEU A C 1
ATOM 2840 O O . LEU A 1 358 ? -25.649 13.551 3.850 1.00 69.12 358 LEU A O 1
ATOM 2844 N N . VAL A 1 359 ? -24.114 15.189 3.707 1.00 62.56 359 VAL A N 1
ATOM 2845 C CA . VAL A 1 359 ? -25.055 16.315 3.892 1.00 62.56 359 VAL A CA 1
ATOM 2846 C C . VAL A 1 359 ? -25.587 16.912 2.586 1.00 62.56 359 VAL A C 1
ATOM 2848 O O . VAL A 1 359 ? -26.669 17.498 2.623 1.00 62.56 359 VAL A O 1
ATOM 2851 N N . ASP A 1 360 ? -24.888 16.789 1.449 1.00 57.81 360 ASP A N 1
ATOM 2852 C CA . ASP A 1 360 ? -25.299 17.457 0.200 1.00 57.81 360 ASP A CA 1
ATOM 2853 C C . ASP A 1 360 ? -26.691 16.984 -0.264 1.00 57.81 360 ASP A C 1
ATOM 2855 O O . ASP A 1 360 ? -26.860 15.931 -0.890 1.00 57.81 360 ASP A O 1
ATOM 2859 N N . LYS A 1 361 ? -27.708 17.788 0.065 1.00 51.03 361 LYS A N 1
ATOM 2860 C CA . LYS A 1 361 ? -29.103 17.588 -0.326 1.00 51.03 361 LYS A CA 1
ATOM 2861 C C . LYS A 1 361 ? -29.222 17.627 -1.845 1.00 51.03 361 LYS A C 1
ATOM 2863 O O . LYS A 1 361 ? -28.476 18.326 -2.523 1.00 51.03 361 LYS A O 1
ATOM 2868 N N . GLN A 1 362 ? -30.164 16.834 -2.343 1.00 50.12 362 GLN A N 1
ATOM 2869 C CA . GLN A 1 362 ? -30.535 16.715 -3.748 1.00 50.12 362 GLN A CA 1
ATOM 2870 C C . GLN A 1 362 ? -30.716 18.104 -4.377 1.00 50.12 362 GLN A C 1
ATOM 2872 O O . GLN A 1 362 ? -31.699 18.791 -4.105 1.00 50.12 362 GLN A O 1
ATOM 2877 N N . GLU A 1 363 ? -29.769 18.520 -5.215 1.00 49.66 363 GLU A N 1
ATOM 2878 C CA . GLU A 1 363 ? -30.085 19.476 -6.270 1.00 49.66 363 GLU A CA 1
ATOM 2879 C C . GLU A 1 363 ? -31.018 18.763 -7.258 1.00 49.66 363 GLU A C 1
ATOM 2881 O O . GLU A 1 363 ? -30.923 17.548 -7.451 1.00 49.66 363 GLU A O 1
ATOM 2886 N N . THR A 1 364 ? -31.962 19.498 -7.839 1.00 48.38 364 THR A N 1
ATOM 2887 C CA . THR A 1 364 ? -32.909 18.998 -8.842 1.00 48.38 364 THR A CA 1
ATOM 2888 C C . THR A 1 364 ? -32.156 18.632 -10.124 1.00 48.38 364 THR A C 1
ATOM 2890 O O . THR A 1 364 ? -32.029 19.455 -11.029 1.00 48.38 364 THR A O 1
ATOM 2893 N N . VAL A 1 365 ? -31.611 17.419 -10.173 1.00 62.34 365 VAL A N 1
ATOM 2894 C CA . VAL A 1 365 ? -30.903 16.836 -11.321 1.00 62.34 365 VAL A CA 1
ATOM 2895 C C . VAL A 1 365 ? -31.727 15.650 -11.844 1.00 62.34 365 VAL A C 1
ATOM 2897 O O . VAL A 1 365 ? -32.467 15.033 -11.077 1.00 62.34 365 VAL A O 1
ATOM 2900 N N . ALA A 1 366 ? -31.657 15.369 -13.149 1.00 62.97 366 ALA A N 1
ATOM 2901 C CA . ALA A 1 366 ? -32.369 14.263 -13.794 1.00 62.97 366 ALA A CA 1
ATOM 2902 C C . ALA A 1 366 ? -32.091 12.902 -13.111 1.00 62.97 366 ALA A C 1
ATOM 2904 O O . ALA A 1 366 ? -31.014 12.689 -12.552 1.00 62.97 366 ALA A O 1
ATOM 2905 N N . GLU A 1 367 ? -33.056 11.972 -13.155 1.00 62.94 367 GLU A N 1
ATOM 2906 C CA . GLU A 1 367 ? -32.992 10.689 -12.424 1.00 62.94 367 GLU A CA 1
ATOM 2907 C C . GLU A 1 367 ? -31.773 9.819 -12.790 1.00 62.94 367 GLU A C 1
ATOM 2909 O O . GLU A 1 367 ? -31.204 9.172 -11.909 1.00 62.94 367 GLU A O 1
ATOM 2914 N N . GLU A 1 368 ? -31.335 9.827 -14.054 1.00 62.44 368 GLU A N 1
ATOM 2915 C CA . GLU A 1 368 ? -30.169 9.051 -14.513 1.00 62.44 368 GLU A CA 1
ATOM 2916 C C . GLU A 1 368 ? -28.846 9.597 -13.944 1.00 62.44 368 GLU A C 1
ATOM 2918 O O . GLU A 1 368 ? -28.016 8.830 -13.450 1.00 62.44 368 GLU A O 1
ATOM 2923 N N . ASP A 1 369 ? -28.690 10.921 -13.893 1.00 74.31 369 ASP A N 1
ATOM 2924 C CA . ASP A 1 369 ? -27.518 11.580 -13.303 1.00 74.31 369 ASP A CA 1
ATOM 2925 C C . ASP A 1 369 ? -27.488 11.418 -11.773 1.00 74.31 369 ASP A C 1
ATOM 2927 O O . ASP A 1 369 ? -26.422 11.361 -11.153 1.00 74.31 369 ASP A O 1
ATOM 2931 N N . LEU A 1 370 ? -28.656 11.302 -11.132 1.00 80.00 370 LEU A N 1
ATOM 2932 C CA . LEU A 1 370 ? -28.759 11.150 -9.682 1.00 80.00 370 LEU A CA 1
ATOM 2933 C C . LEU A 1 370 ? -28.135 9.835 -9.194 1.00 80.00 370 LEU A C 1
ATOM 2935 O O . LEU A 1 370 ? -27.487 9.820 -8.140 1.00 80.00 370 LEU A O 1
ATOM 2939 N N . ALA A 1 371 ? -28.291 8.742 -9.947 1.00 82.81 371 ALA A N 1
ATOM 2940 C CA . ALA A 1 371 ? -27.694 7.450 -9.613 1.00 82.81 371 ALA A CA 1
ATOM 2941 C C . ALA A 1 371 ? -26.157 7.503 -9.673 1.00 82.81 371 ALA A C 1
ATOM 2943 O O . ALA A 1 371 ? -25.488 7.051 -8.737 1.00 82.81 371 ALA A O 1
ATOM 2944 N N . GLU A 1 372 ? -25.593 8.113 -10.720 1.00 83.06 372 GLU A N 1
ATOM 2945 C CA . GLU A 1 372 ? -24.144 8.285 -10.871 1.00 83.06 372 GLU A CA 1
ATOM 2946 C C . GLU A 1 372 ? -23.568 9.203 -9.785 1.00 83.06 372 GLU A C 1
ATOM 2948 O O . GLU A 1 372 ? -22.584 8.853 -9.126 1.00 83.06 372 GLU A O 1
ATOM 2953 N N . ILE A 1 373 ? -24.218 10.341 -9.521 1.00 83.00 373 ILE A N 1
ATOM 2954 C CA . ILE A 1 373 ? -23.824 11.276 -8.459 1.00 83.00 373 ILE A CA 1
ATOM 2955 C C . ILE A 1 373 ? -23.857 10.579 -7.093 1.00 83.00 373 ILE A C 1
ATOM 2957 O O . ILE A 1 373 ? -22.949 10.755 -6.275 1.00 83.00 373 ILE A O 1
ATOM 2961 N N . THR A 1 374 ? -24.871 9.750 -6.842 1.00 83.81 374 THR A N 1
ATOM 2962 C CA . THR A 1 374 ? -24.986 8.981 -5.598 1.00 83.81 374 THR A CA 1
ATOM 2963 C C . THR A 1 374 ? -23.852 7.965 -5.467 1.00 83.81 374 THR A C 1
ATOM 2965 O O . THR A 1 374 ? -23.193 7.924 -4.426 1.00 83.81 374 THR A O 1
ATOM 2968 N N . ALA A 1 375 ? -23.563 7.192 -6.516 1.00 85.12 375 ALA A N 1
ATOM 2969 C CA . ALA A 1 375 ? -22.457 6.235 -6.522 1.00 85.12 375 ALA A CA 1
ATOM 2970 C C . ALA A 1 375 ? -21.097 6.929 -6.323 1.00 85.12 375 ALA A C 1
ATOM 2972 O O . ALA A 1 375 ? -20.264 6.474 -5.536 1.00 85.12 375 ALA A O 1
ATOM 2973 N N . GLN A 1 376 ? -20.884 8.075 -6.968 1.00 86.19 376 GLN A N 1
ATOM 2974 C CA . GLN A 1 376 ? -19.672 8.873 -6.812 1.00 86.19 376 GLN A CA 1
ATOM 2975 C C . GLN A 1 376 ? -19.492 9.366 -5.369 1.00 86.19 376 GLN A C 1
ATOM 2977 O O . GLN A 1 376 ? -18.406 9.223 -4.800 1.00 86.19 376 GLN A O 1
ATOM 2982 N N . ARG A 1 377 ? -20.545 9.912 -4.747 1.00 84.25 377 ARG A N 1
ATOM 2983 C CA . ARG A 1 377 ? -20.518 10.354 -3.340 1.00 84.25 377 ARG A CA 1
ATOM 2984 C C . ARG A 1 377 ? -20.214 9.200 -2.396 1.00 84.25 377 ARG A C 1
ATOM 2986 O O . ARG A 1 377 ? -19.377 9.345 -1.511 1.00 84.25 377 ARG A O 1
ATOM 2993 N N . GLN A 1 378 ? -20.835 8.051 -2.629 1.00 84.50 378 GLN A N 1
ATOM 2994 C CA . GLN A 1 378 ? -20.605 6.827 -1.870 1.00 84.50 378 GLN A CA 1
ATOM 2995 C C . GLN A 1 378 ? -19.138 6.374 -1.930 1.00 84.50 378 GLN A C 1
ATOM 2997 O O . GLN A 1 378 ? -18.523 6.102 -0.899 1.00 84.50 378 GLN A O 1
ATOM 3002 N N . VAL A 1 379 ? -18.539 6.345 -3.123 1.00 88.19 379 VAL A N 1
ATOM 3003 C CA . VAL A 1 379 ? -17.124 5.980 -3.301 1.00 88.19 379 VAL A CA 1
ATOM 3004 C C . VAL A 1 379 ? -16.193 6.979 -2.607 1.00 88.19 379 VAL A C 1
ATOM 3006 O O . VAL A 1 379 ? -15.213 6.577 -1.972 1.00 88.19 379 VAL A O 1
ATOM 3009 N N . LEU A 1 380 ? -16.492 8.279 -2.692 1.00 88.75 380 LEU A N 1
ATOM 3010 C CA . LEU A 1 380 ? -15.734 9.312 -1.983 1.00 88.75 380 LEU A CA 1
ATOM 3011 C C . LEU A 1 380 ? -15.843 9.157 -0.465 1.00 88.75 380 LEU A C 1
ATOM 3013 O O . LEU A 1 380 ? -14.828 9.264 0.221 1.00 88.75 380 LEU A O 1
ATOM 3017 N N . GLN A 1 381 ? -17.042 8.874 0.043 1.00 86.12 381 GLN A N 1
ATOM 3018 C CA . GLN A 1 381 ? -17.293 8.656 1.461 1.00 86.12 381 GLN A CA 1
ATOM 3019 C C . GLN A 1 381 ? -16.475 7.474 1.988 1.00 86.12 381 GLN A C 1
ATOM 3021 O O . GLN A 1 381 ? -15.750 7.638 2.966 1.00 86.12 381 GLN A O 1
ATOM 3026 N N . ASP A 1 382 ? -16.522 6.318 1.319 1.00 87.38 382 ASP A N 1
ATOM 3027 C CA . ASP A 1 382 ? -15.736 5.139 1.714 1.00 87.38 382 ASP A CA 1
ATOM 3028 C C . ASP A 1 382 ? -14.240 5.429 1.699 1.00 87.38 382 ASP A C 1
ATOM 3030 O O . ASP A 1 382 ? -13.513 5.029 2.607 1.00 87.38 382 ASP A O 1
ATOM 3034 N N . SER A 1 383 ? -13.776 6.145 0.674 1.00 91.25 383 SER A N 1
ATOM 3035 C CA . SER A 1 383 ? -12.364 6.489 0.521 1.00 91.25 383 SER A CA 1
ATOM 3036 C C . SER A 1 383 ? -11.892 7.427 1.630 1.00 91.25 383 SER A C 1
ATOM 3038 O O . SER A 1 383 ? -10.845 7.185 2.229 1.00 91.25 383 SER A O 1
ATOM 3040 N N . ALA A 1 384 ? -12.672 8.464 1.947 1.00 92.19 384 ALA A N 1
ATOM 3041 C CA . ALA A 1 384 ? -12.377 9.385 3.040 1.00 92.19 384 ALA A CA 1
ATOM 3042 C C . ALA A 1 384 ? -12.382 8.656 4.387 1.00 92.19 384 ALA A C 1
ATOM 3044 O O . ALA A 1 384 ? -11.469 8.816 5.193 1.00 92.19 384 ALA A O 1
ATOM 3045 N N . PHE A 1 385 ? -13.369 7.793 4.607 1.00 89.06 385 PHE A N 1
ATOM 3046 C CA . PHE A 1 385 ? -13.512 7.073 5.860 1.00 89.06 385 PHE A CA 1
ATOM 3047 C C . PHE A 1 385 ? -12.404 6.036 6.081 1.00 89.06 385 PHE A C 1
ATOM 3049 O O . PHE A 1 385 ? -11.833 5.931 7.167 1.00 89.06 385 PHE A O 1
ATOM 3056 N N . ARG A 1 386 ? -11.998 5.346 5.011 1.00 91.75 386 ARG A N 1
ATOM 3057 C CA . ARG A 1 386 ? -10.812 4.486 4.998 1.00 91.75 386 ARG A CA 1
ATOM 3058 C C . ARG A 1 386 ? -9.539 5.248 5.369 1.00 91.75 386 ARG A C 1
ATOM 3060 O O . ARG A 1 386 ? -8.701 4.699 6.082 1.00 91.75 386 ARG A O 1
ATOM 3067 N N . LEU A 1 387 ? -9.378 6.487 4.896 1.00 93.75 387 LEU A N 1
ATOM 3068 C CA . LEU A 1 387 ? -8.250 7.328 5.299 1.00 93.75 387 LEU A CA 1
ATOM 3069 C C . LEU A 1 387 ? -8.330 7.683 6.784 1.00 93.75 387 LEU A C 1
ATOM 3071 O O . LEU A 1 387 ? -7.332 7.505 7.466 1.00 93.75 387 LEU A O 1
ATOM 3075 N N . ILE A 1 388 ? -9.491 8.097 7.308 1.00 91.69 388 ILE A N 1
ATOM 3076 C CA . ILE A 1 388 ? -9.667 8.391 8.746 1.00 91.69 388 ILE A CA 1
ATOM 3077 C C . ILE A 1 388 ? -9.222 7.196 9.604 1.00 91.69 388 ILE A C 1
ATOM 3079 O O . ILE A 1 388 ? -8.444 7.370 10.541 1.00 91.69 388 ILE A O 1
ATOM 3083 N N . ARG A 1 389 ? -9.618 5.971 9.227 1.00 91.00 389 ARG A N 1
ATOM 3084 C CA . ARG A 1 389 ? -9.136 4.734 9.866 1.00 91.00 389 ARG A CA 1
ATOM 3085 C C . ARG A 1 389 ? -7.608 4.632 9.845 1.00 91.00 389 ARG A C 1
ATOM 3087 O O . ARG A 1 389 ? -7.009 4.339 10.872 1.00 91.00 389 ARG A O 1
ATOM 3094 N N . TYR A 1 390 ? -6.967 4.879 8.701 1.00 93.56 390 TYR A N 1
ATOM 3095 C CA . TYR A 1 390 ? -5.504 4.834 8.601 1.00 93.56 390 TYR A CA 1
ATOM 3096 C C . TYR A 1 390 ? -4.799 5.910 9.431 1.00 93.56 390 TYR A C 1
ATOM 3098 O O . TYR A 1 390 ? -3.755 5.621 10.010 1.00 93.56 390 TYR A O 1
ATOM 3106 N N . TYR A 1 391 ? -5.364 7.115 9.529 1.00 92.75 391 TYR A N 1
ATOM 3107 C CA . TYR A 1 391 ? -4.840 8.148 10.422 1.00 92.75 391 TYR A CA 1
ATOM 3108 C C . TYR A 1 391 ? -4.882 7.686 11.879 1.00 92.75 391 TYR A C 1
ATOM 3110 O O . TYR A 1 391 ? -3.869 7.777 12.558 1.00 92.75 391 TYR A O 1
ATOM 3118 N N . GLN A 1 392 ? -5.998 7.120 12.345 1.00 90.31 392 GLN A N 1
ATOM 3119 C CA . GLN A 1 392 ? -6.078 6.585 13.708 1.00 90.31 392 GLN A CA 1
ATOM 3120 C C . GLN A 1 392 ? -5.112 5.413 13.937 1.00 90.31 392 GLN A C 1
ATOM 3122 O O . GLN A 1 392 ? -4.494 5.328 14.992 1.00 90.31 392 GLN A O 1
ATOM 3127 N N . GLN A 1 393 ? -4.979 4.513 12.961 1.00 90.50 393 GLN A N 1
ATOM 3128 C CA . GLN A 1 393 ? -4.150 3.313 13.086 1.00 90.50 393 GLN A CA 1
ATOM 3129 C C . GLN A 1 393 ? -2.646 3.623 13.101 1.00 90.50 393 GLN A C 1
ATOM 3131 O O . GLN A 1 393 ? -1.905 2.993 13.848 1.00 90.50 393 GLN A O 1
ATOM 3136 N N . TYR A 1 394 ? -2.191 4.551 12.255 1.00 91.81 394 TYR A N 1
ATOM 3137 C CA . TYR A 1 394 ? -0.763 4.781 12.008 1.00 91.81 394 TYR A CA 1
ATOM 3138 C C . TYR A 1 394 ? -0.248 6.138 12.500 1.00 91.81 394 TYR A C 1
ATOM 3140 O O . TYR A 1 394 ? 0.958 6.303 12.643 1.00 91.81 394 TYR A O 1
ATOM 3148 N N . LEU A 1 395 ? -1.131 7.116 12.728 1.00 91.25 395 LEU A N 1
ATOM 3149 C CA . LEU A 1 395 ? -0.803 8.478 13.170 1.00 91.25 395 LEU A CA 1
ATOM 3150 C C . LEU A 1 395 ? -1.783 8.968 14.267 1.00 91.25 395 LEU A C 1
ATOM 3152 O O . LEU A 1 395 ? -2.365 10.049 14.119 1.00 91.25 395 LEU A O 1
ATOM 3156 N N . PRO A 1 396 ? -1.994 8.221 15.370 1.00 87.25 396 PRO A N 1
ATOM 3157 C CA . PRO A 1 396 ? -3.031 8.527 16.368 1.00 87.25 396 PRO A CA 1
ATOM 3158 C C . PRO A 1 396 ? -2.882 9.917 17.005 1.00 87.25 396 PRO A C 1
ATOM 3160 O O . PRO A 1 396 ? -3.869 10.579 17.316 1.00 87.25 396 PRO A O 1
ATOM 3163 N N . GLU A 1 397 ? -1.657 10.422 17.124 1.00 85.88 397 GLU A N 1
ATOM 3164 C CA . GLU A 1 397 ? -1.383 11.760 17.653 1.00 85.88 397 GLU A CA 1
ATOM 3165 C C . GLU A 1 397 ? -2.032 12.885 16.818 1.00 85.88 397 GLU A C 1
ATOM 3167 O O . GLU A 1 397 ? -2.434 13.916 17.356 1.00 85.88 397 GLU A O 1
ATOM 3172 N N . THR A 1 398 ? -2.187 12.694 15.499 1.00 85.00 398 THR A N 1
ATOM 3173 C CA . THR A 1 398 ? -2.897 13.662 14.638 1.00 85.00 398 THR A CA 1
ATOM 3174 C C . THR A 1 398 ? -4.381 13.729 14.955 1.00 85.00 398 THR A C 1
ATOM 3176 O O . THR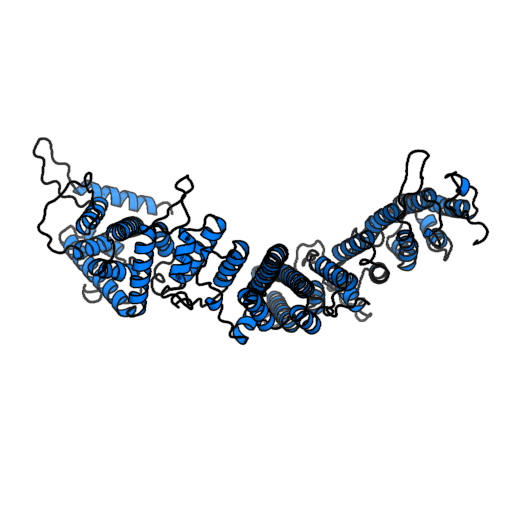 A 1 398 ? -4.962 14.813 14.955 1.00 85.00 398 THR A O 1
ATOM 3179 N N . MET A 1 399 ? -4.988 12.582 15.265 1.00 81.12 399 MET A N 1
ATOM 3180 C CA . MET A 1 399 ? -6.378 12.495 15.698 1.00 81.12 399 MET A CA 1
ATOM 3181 C C . MET A 1 399 ? -6.553 13.191 17.051 1.00 81.12 399 MET A C 1
ATOM 3183 O O . MET A 1 399 ? -7.450 14.023 17.190 1.00 81.12 399 MET A O 1
ATOM 3187 N N . MET A 1 400 ? -5.651 12.934 18.003 1.00 81.12 400 MET A N 1
ATOM 3188 C CA . MET A 1 400 ? -5.685 13.545 19.337 1.00 81.12 400 MET A CA 1
ATOM 3189 C C . MET A 1 400 ? -5.574 15.074 19.286 1.00 81.12 400 MET A C 1
ATOM 3191 O O . MET A 1 400 ? -6.406 15.765 19.870 1.00 81.12 400 MET A O 1
ATOM 3195 N N . GLU A 1 401 ? -4.610 15.616 18.537 1.00 82.12 401 GLU A N 1
ATOM 3196 C CA . GLU A 1 401 ? -4.446 17.071 18.375 1.00 82.12 401 GLU A CA 1
ATOM 3197 C C . GLU A 1 401 ? -5.629 17.727 17.658 1.00 82.12 401 GLU A C 1
ATOM 3199 O O . GLU A 1 401 ? -5.978 18.874 17.931 1.00 82.12 401 GLU A O 1
ATOM 3204 N N . SER A 1 402 ? -6.266 17.000 16.739 1.00 76.88 402 SER A N 1
ATOM 3205 C CA . SER A 1 402 ? -7.391 17.515 15.959 1.00 76.88 402 SER A CA 1
ATOM 3206 C C . SER A 1 402 ? -8.717 17.574 16.726 1.00 76.88 402 SER A C 1
ATOM 3208 O O . SER A 1 402 ? -9.666 18.188 16.230 1.00 76.88 402 SER A O 1
ATOM 3210 N N . SER A 1 403 ? -8.798 16.969 17.920 1.00 74.75 403 SER A N 1
ATOM 3211 C CA . SER A 1 403 ? -10.017 16.828 18.740 1.00 74.75 403 SER A CA 1
ATOM 3212 C C . SER A 1 403 ? -11.207 16.169 18.019 1.00 74.75 403 SER A C 1
ATOM 3214 O O . SER A 1 403 ? -12.366 16.386 18.373 1.00 74.75 403 SER A O 1
ATOM 3216 N N . VAL A 1 404 ? -10.941 15.362 16.988 1.00 76.00 404 VAL A N 1
ATOM 3217 C CA . VAL A 1 404 ? -11.982 14.645 16.242 1.00 76.00 404 VAL A CA 1
ATOM 3218 C C . VAL A 1 404 ? -12.496 13.483 17.092 1.00 76.00 404 VAL A C 1
ATOM 3220 O O . VAL A 1 404 ? -11.834 12.455 17.220 1.00 76.00 404 VAL A O 1
ATOM 3223 N N . ASP A 1 405 ? -13.694 13.631 17.662 1.00 71.75 405 ASP A N 1
ATOM 3224 C CA . ASP A 1 405 ? -14.357 12.541 18.381 1.00 71.75 405 ASP A CA 1
ATOM 3225 C C . ASP A 1 405 ? -14.891 11.500 17.389 1.00 71.75 405 ASP A C 1
ATOM 3227 O O . ASP A 1 405 ? -15.863 11.730 16.661 1.00 71.75 405 ASP A O 1
ATOM 3231 N N . ALA A 1 406 ? -14.236 10.340 17.368 1.00 72.38 406 ALA A N 1
ATOM 3232 C CA . ALA A 1 406 ? -14.575 9.236 16.485 1.00 72.38 406 ALA A CA 1
ATOM 3233 C C . ALA A 1 406 ? -15.965 8.628 16.766 1.00 72.38 406 ALA A C 1
ATOM 3235 O O . ALA A 1 406 ? -16.550 8.001 15.879 1.00 72.38 406 ALA A O 1
ATOM 3236 N N . SER A 1 407 ? -16.540 8.868 17.949 1.00 69.00 407 SER A N 1
ATOM 3237 C CA . SER A 1 407 ? -17.897 8.430 18.310 1.00 69.00 407 SER A CA 1
ATOM 3238 C C . SER A 1 407 ? -18.967 9.106 17.445 1.00 69.00 407 SER A C 1
ATOM 3240 O O . SER A 1 407 ? -20.002 8.507 17.149 1.00 69.00 407 SER A O 1
ATOM 3242 N N . ASN A 1 408 ? -18.690 10.318 16.946 1.00 74.81 408 ASN A N 1
ATOM 3243 C CA . ASN A 1 408 ? -19.594 11.060 16.062 1.00 74.81 408 ASN A CA 1
ATOM 3244 C C . ASN A 1 408 ? -19.752 10.418 14.676 1.00 74.81 408 ASN A C 1
ATOM 3246 O O . ASN A 1 408 ? -20.688 10.751 13.951 1.00 74.81 408 ASN A O 1
ATOM 3250 N N . PHE A 1 409 ? -18.860 9.501 14.290 1.00 78.06 409 PHE A N 1
ATOM 3251 C CA . PHE A 1 409 ? -18.984 8.781 13.025 1.00 78.06 409 PHE A CA 1
ATOM 3252 C C . PHE A 1 409 ? -20.000 7.638 13.080 1.00 78.06 409 PHE A C 1
ATOM 3254 O O . PHE A 1 409 ? -20.339 7.106 12.024 1.00 78.06 409 PHE A O 1
ATOM 3261 N N . ILE A 1 410 ? -20.494 7.266 14.268 1.00 76.50 410 ILE A N 1
ATOM 3262 C CA . ILE A 1 410 ? -21.501 6.214 14.430 1.00 76.50 410 ILE A CA 1
ATOM 3263 C C . ILE A 1 410 ? -22.861 6.759 13.973 1.00 76.50 410 ILE A C 1
ATOM 3265 O O . ILE A 1 410 ? -23.437 7.622 14.645 1.00 76.50 410 ILE A O 1
ATOM 3269 N N . PRO A 1 411 ? -23.408 6.260 12.852 1.00 75.38 411 PRO A N 1
ATOM 3270 C CA . PRO A 1 411 ? -24.666 6.763 12.334 1.00 75.38 411 PRO A CA 1
ATOM 3271 C C . PRO A 1 411 ? -25.840 6.278 13.187 1.00 75.38 411 PRO A C 1
ATOM 3273 O O . PRO A 1 411 ? -25.819 5.184 13.750 1.00 75.38 411 PRO A O 1
ATOM 3276 N N . ALA A 1 412 ? -26.903 7.083 13.228 1.00 67.75 412 ALA A N 1
ATOM 3277 C CA . ALA A 1 412 ? -28.126 6.770 13.972 1.00 67.75 412 ALA A CA 1
ATOM 3278 C C . ALA A 1 412 ? -28.891 5.546 13.422 1.00 67.75 412 ALA A C 1
ATOM 3280 O O . ALA A 1 412 ? -29.763 4.989 14.099 1.00 67.75 412 ALA A O 1
ATOM 3281 N N . A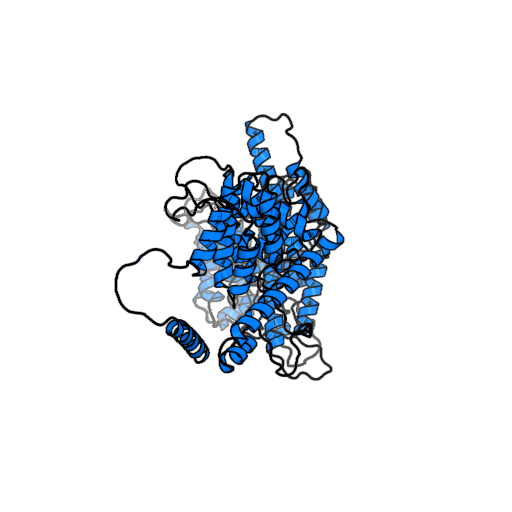SP A 1 413 ? -28.599 5.143 12.186 1.00 73.50 413 ASP A N 1
ATOM 3282 C CA . ASP A 1 413 ? -29.050 3.892 11.587 1.00 73.50 413 ASP A CA 1
ATOM 3283 C C . ASP A 1 413 ? -27.853 3.143 10.988 1.00 73.50 413 ASP A C 1
ATOM 3285 O O . ASP A 1 413 ? -27.481 3.325 9.834 1.00 73.50 413 ASP A O 1
ATOM 3289 N N . ILE A 1 414 ? -27.209 2.315 11.810 1.00 75.88 414 ILE A N 1
ATOM 3290 C CA . ILE A 1 414 ? -26.005 1.567 11.425 1.00 75.88 414 ILE A CA 1
ATOM 3291 C C . ILE A 1 414 ? -26.268 0.478 10.377 1.00 75.88 414 ILE A C 1
ATOM 3293 O O . ILE A 1 414 ? -25.339 0.030 9.712 1.00 75.88 414 ILE A O 1
ATOM 3297 N N . LEU A 1 415 ? -27.524 0.052 10.215 1.00 74.75 415 LEU A N 1
ATOM 3298 C CA . LEU A 1 415 ? -27.895 -1.036 9.309 1.00 74.75 415 LEU A CA 1
ATOM 3299 C C . LEU A 1 415 ? -28.087 -0.568 7.865 1.00 74.75 415 LEU A C 1
ATOM 3301 O O . LEU A 1 415 ? -27.936 -1.377 6.953 1.00 74.75 415 LEU A O 1
ATOM 3305 N N . SER A 1 416 ? -28.394 0.714 7.643 1.00 76.75 416 SER A N 1
ATOM 3306 C CA . SER A 1 416 ? -28.448 1.301 6.296 1.00 76.75 416 SER A CA 1
ATOM 3307 C C . SER A 1 416 ? -27.069 1.666 5.743 1.00 76.75 416 SER A C 1
ATOM 3309 O O . SER A 1 416 ? -26.933 1.970 4.556 1.00 76.75 416 SER A O 1
ATOM 3311 N N . VAL A 1 417 ? -26.024 1.594 6.572 1.00 79.81 417 VAL A N 1
ATOM 3312 C CA . VAL A 1 417 ? -24.639 1.812 6.150 1.00 79.81 417 VAL A CA 1
ATOM 3313 C C . VAL A 1 417 ? -24.171 0.649 5.288 1.00 79.81 417 VAL A C 1
ATOM 3315 O O . VAL A 1 417 ? -24.390 -0.523 5.601 1.00 79.81 417 VAL A O 1
ATOM 3318 N N . ARG A 1 418 ? -23.460 0.961 4.203 1.00 80.62 418 ARG A N 1
ATOM 3319 C CA . ARG A 1 418 ? -22.904 -0.071 3.329 1.00 80.62 418 ARG A CA 1
ATOM 3320 C C . ARG A 1 418 ? -21.848 -0.909 4.065 1.00 80.62 418 ARG A C 1
ATOM 3322 O O . ARG A 1 418 ? -21.091 -0.371 4.876 1.00 80.62 418 ARG A O 1
ATOM 3329 N N . PRO A 1 419 ? -21.710 -2.203 3.726 1.00 82.75 419 PRO A N 1
ATOM 3330 C CA . PRO A 1 419 ? -20.777 -3.099 4.410 1.00 82.75 419 PRO A CA 1
ATOM 3331 C C . PRO A 1 419 ? -19.324 -2.601 4.419 1.00 82.75 419 PRO A C 1
ATOM 3333 O O . PRO A 1 419 ? -18.642 -2.738 5.428 1.00 82.75 419 PRO A O 1
ATOM 3336 N N . GLY A 1 420 ? -18.857 -1.989 3.322 1.00 81.06 420 GLY A N 1
ATOM 3337 C CA . GLY A 1 420 ? -17.490 -1.464 3.212 1.00 81.06 420 GLY A CA 1
ATOM 3338 C C . GLY A 1 420 ? -17.194 -0.337 4.206 1.00 81.06 420 GLY A C 1
ATOM 3339 O O . GLY A 1 420 ? -16.221 -0.414 4.955 1.00 81.06 420 GLY A O 1
ATOM 3340 N N . SER A 1 421 ? -18.062 0.678 4.275 1.00 82.25 421 SER A N 1
ATOM 3341 C CA . SER A 1 421 ? -17.934 1.779 5.241 1.00 82.25 421 SER A CA 1
ATOM 3342 C C . SER A 1 421 ? -18.053 1.272 6.680 1.00 82.25 421 SER A C 1
ATOM 3344 O O . SER A 1 421 ? -17.351 1.747 7.569 1.00 82.25 421 SER A O 1
ATOM 3346 N N . LEU A 1 422 ? -18.908 0.270 6.903 1.00 85.69 422 LEU A N 1
ATOM 3347 C CA . LEU A 1 422 ? -19.117 -0.326 8.215 1.00 85.69 422 LEU A CA 1
ATOM 3348 C C . LEU A 1 422 ? -17.890 -1.092 8.727 1.00 85.69 422 LEU A C 1
ATOM 3350 O O . LEU A 1 422 ? -17.558 -0.982 9.903 1.00 85.69 422 LEU A O 1
ATOM 3354 N N . ILE A 1 423 ? -17.187 -1.823 7.858 1.00 86.94 423 ILE A N 1
ATOM 3355 C CA . ILE A 1 423 ? -15.918 -2.481 8.211 1.00 86.94 423 ILE A CA 1
ATOM 3356 C C . ILE A 1 423 ? -14.907 -1.435 8.683 1.00 86.94 423 ILE A C 1
ATOM 3358 O O . ILE A 1 423 ? -14.356 -1.565 9.774 1.00 86.94 423 ILE A O 1
ATOM 3362 N N . HIS A 1 424 ? -14.743 -0.356 7.913 1.00 86.25 424 HIS A N 1
ATOM 3363 C CA . HIS A 1 424 ? -13.853 0.739 8.288 1.00 86.25 424 HIS A CA 1
ATOM 3364 C C . HIS A 1 424 ? -14.254 1.403 9.615 1.00 86.25 424 HIS A C 1
ATOM 3366 O O . HIS A 1 424 ? -13.370 1.818 10.360 1.00 86.25 424 HIS A O 1
ATOM 3372 N N . LEU A 1 425 ? -15.553 1.461 9.940 1.00 87.19 425 LEU A N 1
ATOM 3373 C CA . LEU A 1 425 ? -16.057 2.038 11.196 1.00 87.19 425 LEU A CA 1
ATOM 3374 C C . LEU A 1 425 ? -15.678 1.146 12.367 1.00 87.19 425 LEU A C 1
ATOM 3376 O O . LEU A 1 425 ? -15.113 1.620 13.343 1.00 87.19 425 LEU A O 1
ATOM 3380 N N . LEU A 1 426 ? -15.960 -0.150 12.257 1.00 87.06 426 LEU A N 1
ATOM 3381 C CA . LEU A 1 426 ? -15.666 -1.110 13.315 1.00 87.06 426 LEU A CA 1
ATOM 3382 C C . LEU A 1 426 ? -14.164 -1.205 13.586 1.00 87.06 426 LEU A C 1
ATOM 3384 O O . LEU A 1 426 ? -13.754 -1.228 14.741 1.00 87.06 426 LEU A O 1
ATOM 3388 N N . GLU A 1 427 ? -13.339 -1.211 12.542 1.00 87.62 427 GLU A N 1
ATOM 3389 C CA . GLU A 1 427 ? -11.882 -1.211 12.691 1.00 87.62 427 GLU A CA 1
ATOM 3390 C C . GLU A 1 427 ? -11.355 0.105 13.271 1.00 87.62 427 GLU A C 1
ATOM 3392 O O . GLU A 1 427 ? -10.465 0.070 14.115 1.00 87.62 427 GLU A O 1
ATOM 3397 N N . LEU A 1 428 ? -11.918 1.257 12.881 1.00 88.06 428 LEU A N 1
ATOM 3398 C CA . LEU A 1 428 ? -11.590 2.543 13.501 1.00 88.06 428 LEU A CA 1
ATOM 3399 C C . LEU A 1 428 ? -11.868 2.496 15.008 1.00 88.06 428 LEU A C 1
ATOM 3401 O O . LEU A 1 428 ? -10.993 2.845 15.794 1.00 88.06 428 LEU A O 1
ATOM 3405 N N . LEU A 1 429 ? -13.058 2.031 15.402 1.00 86.06 429 LEU A N 1
ATOM 3406 C CA . LEU A 1 429 ? -13.461 1.923 16.805 1.00 86.06 429 LEU A CA 1
ATOM 3407 C C . LEU A 1 429 ? -12.581 0.933 17.585 1.00 86.06 429 LEU A C 1
ATOM 3409 O O . LEU A 1 429 ? -12.255 1.187 18.740 1.00 86.06 429 LEU A O 1
ATOM 3413 N N . LEU A 1 430 ? -12.136 -0.159 16.953 1.00 86.75 430 LEU A N 1
ATOM 3414 C CA . LEU A 1 430 ? -11.192 -1.110 17.551 1.00 86.75 430 LEU A CA 1
ATOM 3415 C C . LEU A 1 430 ? -9.813 -0.491 17.821 1.00 86.75 430 LEU A C 1
ATOM 3417 O O . LEU A 1 430 ? -9.149 -0.892 18.778 1.00 86.75 430 LEU A O 1
ATOM 3421 N N . CYS A 1 431 ? -9.384 0.477 17.010 1.00 83.50 431 CYS A N 1
ATOM 3422 C CA . CYS A 1 431 ? -8.124 1.201 17.191 1.00 83.50 431 CYS A CA 1
ATOM 3423 C C . CYS A 1 431 ? -8.208 2.347 18.217 1.00 83.50 431 CYS A C 1
ATOM 3425 O O . CYS A 1 431 ? -7.185 2.971 18.502 1.00 83.50 431 CYS A O 1
ATOM 3427 N N . LEU A 1 432 ? -9.388 2.654 18.767 1.00 81.75 432 LEU A N 1
ATOM 3428 C CA . LEU A 1 432 ? -9.521 3.663 19.819 1.00 81.75 432 LEU A CA 1
ATOM 3429 C C . LEU A 1 432 ? -9.140 3.065 21.187 1.00 81.75 432 LEU A C 1
ATOM 3431 O O . LEU A 1 432 ? -9.572 1.946 21.496 1.00 81.75 432 LEU A O 1
ATOM 3435 N N . PRO A 1 433 ? -8.347 3.786 22.004 1.00 68.88 433 PRO A N 1
ATOM 3436 C CA . PRO A 1 433 ? -8.085 3.403 23.389 1.00 68.88 433 PRO A CA 1
ATOM 3437 C C . PRO A 1 433 ? -9.298 3.691 24.292 1.00 68.88 433 PRO A C 1
ATOM 3439 O O . PRO A 1 433 ? -9.761 2.785 24.970 1.00 68.88 433 PRO A O 1
ATOM 3442 N N . ASP A 1 434 ? -9.893 4.890 24.207 1.00 69.06 434 ASP A N 1
ATOM 3443 C CA . ASP A 1 434 ? -10.972 5.340 25.107 1.00 69.06 434 ASP A CA 1
ATOM 3444 C C . ASP A 1 434 ? -12.315 5.514 24.374 1.00 69.06 434 ASP A C 1
ATOM 3446 O O . ASP A 1 434 ? -12.825 6.627 24.199 1.00 69.06 434 ASP A O 1
ATOM 3450 N N . PHE A 1 435 ? -12.910 4.419 23.897 1.00 75.44 435 PHE A N 1
ATOM 3451 C CA . PHE A 1 435 ? -14.213 4.497 23.230 1.00 75.44 435 PHE A CA 1
ATOM 3452 C C . PHE A 1 435 ? -15.358 4.699 24.240 1.00 75.44 435 PHE A C 1
ATOM 3454 O O . PHE A 1 435 ? -15.689 3.806 25.020 1.00 75.44 435 PHE A O 1
ATOM 3461 N N . ARG A 1 436 ? -16.015 5.866 24.193 1.00 70.75 436 ARG A N 1
ATOM 3462 C CA . ARG A 1 436 ? -17.143 6.231 25.075 1.00 70.75 436 ARG A CA 1
ATOM 3463 C C . ARG A 1 436 ? -18.468 5.621 24.604 1.00 70.75 436 ARG A C 1
ATOM 3465 O O . ARG A 1 436 ? -19.361 6.311 24.114 1.00 70.75 436 ARG A O 1
ATOM 3472 N N . TRP A 1 437 ? -18.594 4.308 24.759 1.00 73.00 437 TRP A N 1
ATOM 3473 C CA . TRP A 1 437 ? -19.712 3.501 24.257 1.00 73.00 437 TRP A CA 1
ATOM 3474 C C . TRP A 1 437 ? -21.082 3.801 24.898 1.00 73.00 437 TRP A C 1
ATOM 3476 O O . TRP A 1 437 ? -22.114 3.487 24.297 1.00 73.00 437 TRP A O 1
ATOM 3486 N N . SER A 1 438 ? -21.123 4.415 26.083 1.00 66.81 438 SER A N 1
ATOM 3487 C CA . SER A 1 438 ? -22.369 4.764 26.781 1.00 66.81 438 SER A CA 1
ATOM 3488 C C . SER A 1 438 ? -22.990 6.092 26.353 1.00 66.81 438 SER A C 1
ATOM 3490 O O . SER A 1 438 ? -24.152 6.370 26.668 1.00 66.81 438 SER A O 1
ATOM 3492 N N . ASN A 1 439 ? -22.274 6.891 25.557 1.00 73.81 439 ASN A N 1
ATOM 3493 C CA . ASN A 1 439 ? -22.846 8.089 24.958 1.00 73.81 439 ASN A CA 1
ATOM 3494 C C . ASN A 1 439 ? -24.002 7.729 24.006 1.00 73.81 439 ASN A C 1
ATOM 3496 O O . ASN A 1 439 ? -24.045 6.656 23.395 1.00 73.81 439 ASN A O 1
ATOM 3500 N N . LYS A 1 440 ? -24.966 8.644 23.892 1.00 68.62 440 LYS A N 1
ATOM 3501 C CA . LYS A 1 440 ? -26.124 8.499 23.003 1.00 68.62 440 LYS A CA 1
ATOM 3502 C C . LYS A 1 440 ? -25.820 9.087 21.633 1.00 68.62 440 LYS A C 1
ATOM 3504 O O . LYS A 1 440 ? -25.216 10.153 21.539 1.00 68.62 440 LYS A O 1
ATOM 3509 N N . SER A 1 441 ? -26.288 8.417 20.581 1.00 60.56 441 SER A N 1
ATOM 3510 C CA . SER A 1 441 ? -26.139 8.913 19.210 1.00 60.56 441 SER A CA 1
ATOM 3511 C C . SER A 1 441 ? -26.980 10.178 18.986 1.00 60.56 441 SER A C 1
ATOM 3513 O O . SER A 1 441 ? -28.093 10.305 19.502 1.00 60.56 441 SER A O 1
ATOM 3515 N N . ALA A 1 442 ? -26.462 11.123 18.198 1.00 49.44 442 ALA A N 1
ATOM 3516 C CA . ALA A 1 442 ? -27.159 12.364 17.879 1.00 49.44 442 ALA A CA 1
ATOM 3517 C C . ALA A 1 442 ? -28.506 12.074 17.182 1.00 49.44 442 ALA A C 1
ATOM 3519 O O . ALA A 1 442 ? -28.550 11.571 16.062 1.00 49.44 442 ALA A O 1
ATOM 3520 N N . GLY A 1 443 ? -29.617 12.397 17.854 1.00 53.66 443 GLY A N 1
ATOM 3521 C CA . GLY A 1 443 ? -30.974 12.296 17.299 1.00 53.66 443 GLY A CA 1
ATOM 3522 C C . GLY A 1 443 ? -31.791 11.058 17.696 1.00 53.66 443 GLY A C 1
ATOM 3523 O O . GLY A 1 443 ? -32.975 11.011 17.370 1.00 53.66 443 GLY A O 1
ATOM 3524 N N . LYS A 1 444 ? -31.237 10.089 18.440 1.00 55.19 444 LYS A N 1
ATOM 3525 C CA . LYS A 1 444 ? -32.010 8.991 19.062 1.00 55.19 444 LYS A CA 1
ATOM 3526 C C . LYS A 1 444 ? -31.653 8.825 20.544 1.00 55.19 444 LYS A C 1
ATOM 3528 O O . LYS A 1 444 ? -30.555 9.147 20.975 1.00 55.19 444 LYS A O 1
ATOM 3533 N N . SER A 1 445 ? -32.579 8.283 21.336 1.00 59.78 445 SER A N 1
ATOM 3534 C CA . SER A 1 445 ? -32.397 8.041 22.777 1.00 59.78 445 SER A CA 1
ATOM 3535 C C . SER A 1 445 ? -31.519 6.829 23.122 1.00 59.78 445 SER A C 1
ATOM 3537 O O . SER A 1 445 ? -31.324 6.582 24.314 1.00 59.78 445 SER A O 1
ATOM 3539 N N . VAL A 1 446 ? -31.024 6.101 22.114 1.00 68.75 446 VAL A N 1
ATOM 3540 C CA . VAL A 1 446 ? -30.239 4.862 22.242 1.00 68.75 446 VAL A CA 1
ATOM 3541 C C . VAL A 1 446 ? -28.735 5.128 22.311 1.00 68.75 446 VAL A C 1
ATOM 3543 O O . VAL A 1 446 ? -28.200 5.989 21.606 1.00 68.75 446 VAL A O 1
ATOM 3546 N N . SER A 1 447 ? -28.062 4.358 23.163 1.00 76.94 447 SER A N 1
ATOM 3547 C CA . SER A 1 447 ? -26.608 4.362 23.329 1.00 76.94 447 SER A CA 1
ATOM 3548 C C . SER A 1 447 ? -25.864 3.781 22.116 1.00 76.94 447 SER A C 1
ATOM 3550 O O . SER A 1 447 ? -26.415 3.006 21.317 1.00 76.94 447 SER A O 1
ATOM 3552 N N . HIS A 1 448 ? -24.581 4.126 21.970 1.00 80.06 448 HIS A N 1
ATOM 3553 C CA . HIS A 1 448 ? -23.726 3.526 20.942 1.00 80.06 448 HIS A CA 1
ATOM 3554 C C . HIS A 1 448 ? -23.595 2.010 21.126 1.00 80.06 448 HIS A C 1
ATOM 3556 O O . HIS A 1 448 ? -23.634 1.280 20.135 1.00 80.06 448 HIS A O 1
ATOM 3562 N N . ILE A 1 449 ? -23.538 1.514 22.367 1.00 82.19 449 ILE A N 1
ATOM 3563 C CA . ILE A 1 449 ? -23.517 0.071 22.632 1.00 82.19 449 ILE A CA 1
ATOM 3564 C C . ILE A 1 449 ? -24.781 -0.635 22.138 1.00 82.19 449 ILE A C 1
ATOM 3566 O O . ILE A 1 449 ? -24.679 -1.670 21.485 1.00 82.19 449 ILE A O 1
ATOM 3570 N N . THR A 1 450 ? -25.963 -0.045 22.323 1.00 80.31 450 THR A N 1
ATOM 3571 C CA . THR A 1 450 ? -27.214 -0.612 21.792 1.00 80.31 450 THR A CA 1
ATOM 3572 C C . THR A 1 450 ? -27.197 -0.664 20.269 1.00 80.31 450 THR A C 1
ATOM 3574 O O . THR A 1 450 ? -27.673 -1.624 19.663 1.00 80.31 450 THR A O 1
ATOM 3577 N N . THR A 1 451 ? -26.589 0.337 19.633 1.00 82.94 451 THR A N 1
ATOM 3578 C CA . THR A 1 451 ? -26.408 0.378 18.177 1.00 82.94 451 THR A CA 1
ATOM 3579 C C . THR A 1 451 ? -25.480 -0.748 17.697 1.00 82.94 451 THR A C 1
ATOM 3581 O O . THR A 1 451 ? -25.799 -1.440 16.729 1.00 82.94 451 THR A O 1
ATOM 3584 N N . LEU A 1 452 ? -24.374 -0.999 18.404 1.00 85.25 452 LEU A N 1
ATOM 3585 C CA . LEU A 1 452 ? -23.442 -2.094 18.104 1.00 85.25 452 LEU A CA 1
ATOM 3586 C C . LEU A 1 452 ? -24.049 -3.477 18.384 1.00 85.25 452 LEU A C 1
ATOM 3588 O O . LEU A 1 452 ? -23.898 -4.385 17.571 1.00 85.25 452 LEU A O 1
ATOM 3592 N N . LEU A 1 453 ? -24.795 -3.644 19.476 1.00 84.75 453 LEU A N 1
ATOM 3593 C CA . LEU A 1 453 ? -25.519 -4.882 19.777 1.00 84.75 453 LEU A CA 1
ATOM 3594 C C . LEU A 1 453 ? -26.606 -5.163 18.733 1.00 84.75 453 LEU A C 1
ATOM 3596 O O . LEU A 1 453 ? -26.743 -6.291 18.261 1.00 84.75 453 LEU A O 1
ATOM 3600 N N . THR A 1 454 ? -27.322 -4.124 18.295 1.00 83.38 454 THR A N 1
ATOM 3601 C CA . THR A 1 454 ? -28.273 -4.221 17.179 1.00 83.38 454 THR A CA 1
ATOM 3602 C C . THR A 1 454 ? -27.571 -4.718 15.917 1.00 83.38 454 THR A C 1
ATOM 3604 O O . THR A 1 454 ? -28.091 -5.593 15.224 1.00 83.38 454 THR A O 1
ATOM 3607 N N . LEU A 1 455 ? -26.375 -4.204 15.622 1.00 84.69 455 LEU A N 1
ATOM 3608 C CA . LEU A 1 455 ? -25.593 -4.658 14.479 1.00 84.69 455 LEU A CA 1
ATOM 3609 C C . LEU A 1 455 ? -25.156 -6.124 14.621 1.00 84.69 455 LEU A C 1
ATOM 3611 O O . LEU A 1 455 ? -25.320 -6.893 13.673 1.00 84.69 455 LEU A O 1
ATOM 3615 N N . TYR A 1 456 ? -24.654 -6.519 15.792 1.00 84.94 456 TYR A N 1
ATOM 3616 C CA . TYR A 1 456 ? -24.216 -7.887 16.084 1.00 84.94 456 TYR A CA 1
ATOM 3617 C C . TYR A 1 456 ? -25.337 -8.916 15.865 1.00 84.94 456 TYR A C 1
ATOM 3619 O O . TYR A 1 456 ? -25.107 -9.972 15.276 1.00 84.94 456 TYR A O 1
ATOM 3627 N N . LEU A 1 457 ? -26.567 -8.586 16.268 1.00 81.19 457 LEU A N 1
ATOM 3628 C CA . LEU A 1 457 ? -27.712 -9.492 16.145 1.00 81.19 457 LEU A CA 1
ATOM 3629 C C . LEU A 1 457 ? -28.289 -9.573 14.727 1.00 81.19 457 LEU A C 1
ATOM 3631 O O . LEU A 1 457 ? -28.892 -10.589 14.379 1.00 81.19 457 LEU A O 1
ATOM 3635 N N . ARG A 1 458 ? -28.132 -8.523 13.910 1.00 78.94 458 ARG A N 1
ATOM 3636 C CA . ARG A 1 458 ? -28.886 -8.370 12.651 1.00 78.94 458 ARG A CA 1
ATOM 3637 C C . ARG A 1 458 ? -28.052 -8.447 11.387 1.00 78.94 458 ARG A C 1
ATOM 3639 O O . ARG A 1 458 ? -28.621 -8.638 10.315 1.00 78.94 458 ARG A O 1
ATOM 3646 N N . THR A 1 459 ? -26.734 -8.284 11.474 1.00 79.31 459 THR A N 1
ATOM 3647 C CA . THR A 1 459 ? -25.907 -8.279 10.267 1.00 79.31 459 THR A CA 1
ATOM 3648 C C . THR A 1 459 ? -25.976 -9.635 9.543 1.00 79.31 459 THR A C 1
ATOM 3650 O O . THR A 1 459 ? -25.740 -10.679 10.164 1.00 79.31 459 THR A O 1
ATOM 3653 N N . PRO A 1 460 ? -26.268 -9.662 8.227 1.00 77.69 460 PRO A N 1
ATOM 3654 C CA . PRO A 1 460 ? -26.211 -10.896 7.445 1.00 77.69 460 PRO A CA 1
ATOM 3655 C C . PRO A 1 460 ? -24.762 -11.337 7.179 1.00 77.69 460 PRO A C 1
ATOM 3657 O O . PRO A 1 460 ? -24.521 -12.466 6.763 1.00 77.69 460 PRO A O 1
ATOM 3660 N N . TYR A 1 461 ? -23.781 -10.463 7.424 1.00 84.00 461 TYR A N 1
ATOM 3661 C CA . TYR A 1 461 ? -22.379 -10.711 7.115 1.00 84.00 461 TYR A CA 1
ATOM 3662 C C . TYR A 1 461 ? -21.626 -11.244 8.335 1.00 84.00 461 TYR A C 1
ATOM 3664 O O . TYR A 1 461 ? -21.428 -10.527 9.320 1.00 84.00 461 TYR A O 1
ATOM 3672 N N . GLN A 1 462 ? -21.118 -12.475 8.238 1.00 85.31 462 GLN A N 1
ATOM 3673 C CA . GLN A 1 462 ? -20.360 -13.112 9.321 1.00 85.31 462 GLN A CA 1
ATOM 3674 C C . GLN A 1 462 ? -19.112 -12.315 9.720 1.00 85.31 462 GLN A C 1
ATOM 3676 O O . GLN A 1 462 ? -18.801 -12.191 10.901 1.00 85.31 462 GLN A O 1
ATOM 3681 N N . TYR A 1 463 ? -18.408 -11.734 8.746 1.00 87.44 463 TYR A N 1
ATOM 3682 C CA . TYR A 1 463 ? -17.205 -10.947 9.015 1.00 87.44 463 TYR A CA 1
ATOM 3683 C C . TYR A 1 463 ? -17.501 -9.698 9.861 1.00 87.44 463 TYR A C 1
ATOM 3685 O O . TYR A 1 463 ? -16.833 -9.463 10.865 1.00 87.44 463 TYR A O 1
ATOM 3693 N N . ILE A 1 464 ? -18.554 -8.948 9.510 1.00 86.50 464 ILE A N 1
ATOM 3694 C CA . ILE A 1 464 ? -19.009 -7.781 10.282 1.00 86.50 464 ILE A CA 1
ATOM 3695 C C . ILE A 1 464 ? -19.439 -8.220 11.681 1.00 86.50 464 ILE A C 1
ATOM 3697 O O . ILE A 1 464 ? -19.043 -7.590 12.652 1.00 86.50 464 ILE A O 1
ATOM 3701 N N . ARG A 1 465 ? -20.168 -9.337 11.803 1.00 88.25 465 ARG A N 1
ATOM 3702 C CA . ARG A 1 465 ? -20.580 -9.887 13.103 1.00 88.25 465 ARG A CA 1
ATOM 3703 C C . ARG A 1 465 ? -19.383 -10.177 14.003 1.00 88.25 465 ARG A C 1
ATOM 3705 O O . ARG A 1 465 ? -19.379 -9.772 15.160 1.00 88.25 465 ARG A O 1
ATOM 3712 N N . ASN A 1 466 ? -18.359 -10.835 13.459 1.00 88.50 466 ASN A N 1
ATOM 3713 C CA . ASN A 1 466 ? -17.134 -11.156 14.186 1.00 88.50 466 ASN A CA 1
ATOM 3714 C C . ASN A 1 466 ? -16.381 -9.885 14.604 1.00 88.50 466 ASN A C 1
ATOM 3716 O O . ASN A 1 466 ? -15.906 -9.809 15.733 1.00 88.50 466 ASN A O 1
ATOM 3720 N N . LEU A 1 467 ? -16.292 -8.876 13.730 1.00 87.12 467 LEU A N 1
ATOM 3721 C CA . LEU A 1 467 ? -15.681 -7.585 14.066 1.00 87.12 467 LEU A CA 1
ATOM 3722 C C . LEU A 1 467 ? -16.459 -6.846 15.159 1.00 87.12 467 LEU A C 1
ATOM 3724 O O . LEU A 1 467 ? -15.854 -6.359 16.110 1.00 87.12 467 LEU A O 1
ATOM 3728 N N . THR A 1 468 ? -17.789 -6.791 15.063 1.00 88.31 468 THR A N 1
ATOM 3729 C CA . THR A 1 468 ? -18.641 -6.176 16.087 1.00 88.31 468 THR A CA 1
ATOM 3730 C C . THR A 1 468 ? -18.541 -6.922 17.414 1.00 88.31 468 THR A C 1
ATOM 3732 O O . THR A 1 468 ? -18.444 -6.280 18.451 1.00 88.31 468 THR A O 1
ATOM 3735 N N . GLY A 1 469 ? -18.492 -8.257 17.396 1.00 87.12 469 GLY A N 1
ATOM 3736 C CA . GLY A 1 469 ? -18.283 -9.074 18.594 1.00 87.12 469 GLY A CA 1
ATOM 3737 C C . GLY A 1 469 ? -16.925 -8.813 19.249 1.00 87.12 469 GLY A C 1
ATOM 3738 O O . GLY A 1 469 ? -16.869 -8.600 20.454 1.00 87.12 469 GLY A O 1
ATOM 3739 N N . LYS A 1 470 ? -15.843 -8.736 18.459 1.00 89.19 470 LYS A N 1
ATOM 3740 C CA . LYS A 1 470 ? -14.509 -8.350 18.954 1.00 89.19 470 LYS A CA 1
ATOM 3741 C C . LYS A 1 470 ? -14.507 -6.953 19.571 1.00 89.19 470 LYS A C 1
ATOM 3743 O O . LYS A 1 470 ? -13.900 -6.761 20.618 1.00 89.19 470 LYS A O 1
ATOM 3748 N N . LEU A 1 471 ? -15.186 -5.997 18.934 1.00 88.12 471 LEU A N 1
ATOM 3749 C CA . LEU A 1 471 ? -15.310 -4.634 19.447 1.00 88.12 471 LEU A CA 1
ATOM 3750 C C . LEU A 1 471 ? -16.073 -4.614 20.770 1.00 88.12 471 LEU A C 1
ATOM 3752 O O . LEU A 1 471 ? -15.569 -4.064 21.738 1.00 88.12 471 LEU A O 1
ATOM 3756 N N . LEU A 1 472 ? -17.242 -5.256 20.824 1.00 87.25 472 LEU A N 1
ATOM 3757 C CA . LEU A 1 472 ? -18.045 -5.363 22.040 1.00 87.25 472 LEU A CA 1
ATOM 3758 C C . LEU A 1 472 ? -17.247 -6.014 23.169 1.00 87.25 472 LEU A C 1
ATOM 3760 O O . LEU A 1 472 ? -17.212 -5.454 24.258 1.00 87.25 472 LEU A O 1
ATOM 3764 N N . ASN A 1 473 ? -16.552 -7.122 22.888 1.00 87.94 473 ASN A N 1
ATOM 3765 C CA . ASN A 1 473 ? -15.706 -7.803 23.862 1.00 87.94 473 ASN A CA 1
ATOM 3766 C C . ASN A 1 473 ? -14.615 -6.868 24.400 1.00 87.94 473 ASN A C 1
ATOM 3768 O O . ASN A 1 473 ? -14.614 -6.609 25.594 1.00 87.94 473 ASN A O 1
ATOM 3772 N N . LYS A 1 474 ? -13.802 -6.248 23.531 1.00 87.31 474 LYS A N 1
ATOM 3773 C CA . LYS A 1 474 ? -12.779 -5.270 23.945 1.00 87.31 474 LYS A CA 1
ATOM 3774 C C . LYS A 1 474 ? -13.378 -4.157 24.819 1.00 87.31 474 LYS A C 1
ATOM 3776 O O . LYS A 1 474 ? -12.903 -3.898 25.914 1.00 87.31 474 LYS A O 1
ATOM 3781 N N . THR A 1 475 ? -14.459 -3.528 24.356 1.00 83.94 475 THR A N 1
ATOM 3782 C CA . THR A 1 475 ? -15.048 -2.358 25.033 1.00 83.94 475 THR A CA 1
ATOM 3783 C C . THR A 1 475 ? -15.711 -2.682 26.370 1.00 83.94 475 THR A C 1
ATOM 3785 O O . THR A 1 475 ? -15.690 -1.853 27.277 1.00 83.94 475 THR A O 1
ATOM 3788 N N . LEU A 1 476 ? -16.319 -3.864 26.497 1.00 84.06 476 LEU A N 1
ATOM 3789 C CA . LEU A 1 476 ? -16.981 -4.298 27.722 1.00 84.06 476 LEU A CA 1
ATOM 3790 C C . LEU A 1 476 ? -15.992 -4.927 28.703 1.00 84.06 476 LEU A C 1
ATOM 3792 O O . LEU A 1 476 ? -16.134 -4.677 29.895 1.00 84.06 476 LEU A O 1
ATOM 3796 N N . ALA A 1 477 ? -14.990 -5.670 28.228 1.00 84.81 477 ALA A N 1
ATOM 3797 C CA . ALA A 1 477 ? -13.929 -6.245 29.055 1.00 84.81 477 ALA A CA 1
ATOM 3798 C C . ALA A 1 477 ? -13.149 -5.165 29.816 1.00 84.81 477 ALA A C 1
ATOM 3800 O O . ALA A 1 477 ? -12.885 -5.322 31.005 1.00 84.81 477 ALA A O 1
ATOM 3801 N N . ASP A 1 478 ? -12.871 -4.038 29.156 1.00 81.31 478 ASP A N 1
ATOM 3802 C CA . ASP A 1 478 ? -12.195 -2.887 29.765 1.00 81.31 478 ASP A CA 1
ATOM 3803 C C . ASP A 1 478 ? -13.119 -2.079 30.706 1.00 81.31 478 ASP A C 1
ATOM 3805 O O . ASP A 1 478 ? -12.676 -1.160 31.396 1.00 81.31 478 ASP A O 1
ATOM 3809 N N . SER A 1 479 ? -14.421 -2.388 30.751 1.00 83.38 479 SER A N 1
ATOM 3810 C CA . SER A 1 479 ? -15.382 -1.676 31.596 1.00 83.38 479 SER A CA 1
ATOM 3811 C C . SER A 1 479 ? -15.408 -2.209 33.030 1.00 83.38 479 SER A C 1
ATOM 3813 O O . SER A 1 479 ? -15.230 -3.400 33.285 1.00 83.38 479 SER A O 1
ATOM 3815 N N . PHE A 1 480 ? -15.775 -1.342 33.978 1.00 80.06 480 PHE A N 1
ATOM 3816 C CA . PHE A 1 480 ? -15.926 -1.702 35.394 1.00 80.06 480 PHE A CA 1
ATOM 3817 C C . PHE A 1 480 ? -16.928 -2.853 35.643 1.00 80.06 480 PHE A C 1
ATOM 3819 O O . PHE A 1 480 ? -16.874 -3.514 36.673 1.00 80.06 480 PHE A O 1
ATOM 3826 N N . MET A 1 481 ? -17.832 -3.132 34.694 1.00 82.06 481 MET A N 1
ATOM 3827 C CA . MET A 1 481 ? -18.785 -4.248 34.783 1.00 82.06 481 MET A CA 1
ATOM 3828 C C . MET A 1 481 ? -18.113 -5.620 34.651 1.00 82.06 481 MET A C 1
ATOM 3830 O O . MET A 1 481 ? -18.578 -6.584 35.257 1.00 82.06 481 MET A O 1
ATOM 3834 N N . PHE A 1 482 ? -17.051 -5.725 33.850 1.00 83.62 482 PHE A N 1
ATOM 3835 C CA . PHE A 1 482 ? -16.435 -7.002 33.467 1.00 83.62 482 PHE A CA 1
ATOM 3836 C C . PHE A 1 482 ? -14.931 -7.059 33.746 1.00 83.62 482 PHE A C 1
ATOM 3838 O O . PHE A 1 482 ? -14.310 -8.078 33.476 1.00 83.62 482 PHE A O 1
ATOM 3845 N N . GLN A 1 483 ? -14.354 -6.023 34.364 1.00 80.62 483 GLN A N 1
ATOM 3846 C CA . GLN A 1 483 ? -12.932 -5.974 34.726 1.00 80.62 483 GLN A CA 1
ATOM 3847 C C . GLN A 1 483 ? -12.466 -7.188 35.552 1.00 80.62 483 GLN A C 1
ATOM 3849 O O . GLN A 1 483 ? -11.305 -7.580 35.480 1.00 80.62 483 GLN A O 1
ATOM 3854 N N . HIS A 1 484 ? -13.365 -7.787 36.337 1.00 79.06 484 HIS A N 1
ATOM 3855 C CA . HIS A 1 484 ? -13.078 -8.983 37.128 1.00 79.06 484 HIS A CA 1
ATOM 3856 C C . HIS A 1 484 ? -12.864 -10.248 36.278 1.00 79.06 484 HIS A C 1
ATOM 3858 O O . HIS A 1 484 ? -12.117 -11.132 36.692 1.00 79.06 484 HIS A O 1
ATOM 3864 N N . ASP A 1 485 ? -13.520 -10.335 35.116 1.00 80.50 485 ASP A N 1
ATOM 3865 C CA . ASP A 1 485 ? -13.494 -11.483 34.214 1.00 80.50 485 ASP A CA 1
ATOM 3866 C C . ASP A 1 485 ? -13.869 -11.070 32.769 1.00 80.50 485 ASP A C 1
ATOM 3868 O O . ASP A 1 485 ? -15.043 -11.099 32.374 1.00 80.50 485 ASP A O 1
ATOM 3872 N N . PRO A 1 486 ? -12.869 -10.712 31.943 1.00 82.44 486 PRO A N 1
ATOM 3873 C CA . PRO A 1 486 ? -13.066 -10.320 30.545 1.00 82.44 486 PRO A CA 1
ATOM 3874 C C . PRO A 1 486 ? -13.784 -11.365 29.681 1.00 82.44 486 PRO A C 1
ATOM 3876 O O . PRO A 1 486 ? -14.491 -11.023 28.731 1.00 82.44 486 PRO A O 1
ATOM 3879 N N . GLU A 1 487 ? -13.618 -12.652 29.991 1.00 82.19 487 GLU A N 1
ATOM 3880 C CA . GLU A 1 487 ? -14.204 -13.740 29.207 1.00 82.19 487 GLU A CA 1
ATOM 3881 C C . GLU A 1 487 ? -15.714 -13.887 29.455 1.00 82.19 487 GLU A C 1
ATOM 3883 O O . GLU A 1 487 ? -16.415 -14.498 28.648 1.00 82.19 487 GLU A O 1
ATOM 3888 N N . GLU A 1 488 ? -16.247 -13.331 30.551 1.00 85.81 488 GLU A N 1
ATOM 3889 C CA . GLU A 1 488 ? -17.686 -13.369 30.842 1.00 85.81 488 GLU A CA 1
ATOM 3890 C C . GLU A 1 488 ? -18.500 -12.627 29.771 1.00 85.81 488 GLU A C 1
ATOM 3892 O O . GLU A 1 488 ? -19.617 -13.030 29.449 1.00 85.81 488 GLU A O 1
ATOM 3897 N N . VAL A 1 489 ? -17.929 -11.601 29.131 1.00 85.69 489 VAL A N 1
ATOM 3898 C CA . VAL A 1 489 ? -18.609 -10.823 28.083 1.00 85.69 489 VAL A CA 1
ATOM 3899 C C . VAL A 1 489 ? -19.121 -11.715 26.946 1.00 85.69 489 VAL A C 1
ATOM 3901 O O . VAL A 1 489 ? -20.218 -11.497 26.431 1.00 85.69 489 VAL A O 1
ATOM 3904 N N . ASP A 1 490 ? -18.368 -12.749 26.562 1.00 84.69 490 ASP A N 1
ATOM 3905 C CA . ASP A 1 490 ? -18.777 -13.669 25.494 1.00 84.69 490 ASP A CA 1
ATOM 3906 C C . ASP A 1 490 ? -20.028 -14.480 25.877 1.00 84.69 490 ASP A C 1
ATOM 3908 O O . ASP A 1 490 ? -20.888 -14.738 25.032 1.00 84.69 490 ASP A O 1
ATOM 3912 N N . ILE A 1 491 ? -20.191 -14.804 27.165 1.00 82.81 491 ILE A N 1
ATOM 3913 C CA . ILE A 1 491 ? -21.388 -15.471 27.701 1.00 82.81 491 ILE A CA 1
ATOM 3914 C C . ILE A 1 491 ? -22.601 -14.548 27.563 1.00 82.81 491 ILE A C 1
ATOM 3916 O O . ILE A 1 491 ? -23.643 -14.964 27.051 1.00 82.81 491 ILE A O 1
ATOM 3920 N N . TRP A 1 492 ? -22.449 -13.274 27.932 1.00 87.31 492 TRP A N 1
ATOM 3921 C CA . TRP A 1 492 ? -23.507 -12.271 27.794 1.00 87.31 492 TRP A CA 1
ATOM 3922 C C . TRP A 1 492 ? -23.922 -12.060 26.332 1.00 87.31 492 TRP A C 1
ATOM 3924 O O . TRP A 1 492 ? -25.114 -11.969 26.034 1.00 87.31 492 TRP A O 1
ATOM 3934 N N . LEU A 1 493 ? -22.964 -12.042 25.398 1.00 84.00 493 LEU A N 1
ATOM 3935 C CA . LEU A 1 493 ? -23.243 -11.909 23.963 1.00 84.00 493 LEU A CA 1
ATOM 3936 C C . LEU A 1 493 ? -23.917 -13.157 23.366 1.00 84.00 493 LEU A C 1
ATOM 3938 O O . LEU A 1 493 ? -24.791 -13.031 22.499 1.00 84.00 493 LEU A O 1
ATOM 3942 N N . LYS A 1 494 ? -23.553 -14.358 23.832 1.00 83.12 494 LYS A N 1
ATOM 3943 C CA . LYS A 1 494 ? -24.190 -15.632 23.445 1.00 83.12 494 LYS A CA 1
ATOM 3944 C C . LYS A 1 494 ? -25.617 -15.764 23.976 1.00 83.12 494 LYS A C 1
ATOM 3946 O O . LYS A 1 494 ? -26.469 -16.314 23.281 1.00 83.12 494 LYS A O 1
ATOM 3951 N N . ALA A 1 495 ? -25.898 -15.216 25.157 1.00 79.88 495 ALA A N 1
ATOM 3952 C CA . ALA A 1 495 ? -27.226 -15.251 25.767 1.00 79.88 495 ALA A CA 1
ATOM 3953 C C . ALA A 1 495 ? -28.270 -14.406 25.013 1.00 79.88 495 ALA A C 1
ATOM 3955 O O . ALA A 1 495 ? -29.471 -14.652 25.142 1.00 79.88 495 ALA A O 1
ATOM 3956 N N . LEU A 1 496 ? -27.853 -13.428 24.198 1.00 83.31 496 LEU A N 1
ATOM 3957 C CA . LEU A 1 496 ? -28.768 -12.586 23.420 1.00 83.31 496 LEU A CA 1
ATOM 3958 C C . LEU A 1 496 ? -29.641 -13.412 22.448 1.00 83.31 496 LEU A C 1
ATOM 3960 O O . LEU A 1 496 ? -29.244 -14.487 21.999 1.00 83.31 496 LEU A O 1
ATOM 3964 N N . PRO A 1 497 ? -30.858 -12.958 22.094 1.00 75.50 497 PRO A N 1
ATOM 3965 C CA . PRO A 1 497 ? -31.715 -13.622 21.102 1.00 75.50 497 PRO A CA 1
ATOM 3966 C C . PRO A 1 497 ? -31.104 -13.563 19.687 1.00 75.50 497 PRO A C 1
ATOM 3968 O O . PRO A 1 497 ? -31.350 -12.639 18.902 1.00 75.50 497 PRO A O 1
ATOM 3971 N N . GLN A 1 498 ? -30.266 -14.553 19.370 1.00 69.56 498 GLN A N 1
ATOM 3972 C CA . GLN A 1 498 ? -29.589 -14.698 18.086 1.00 69.56 498 GLN A CA 1
ATOM 3973 C C . GLN A 1 498 ? -30.528 -15.365 17.071 1.00 69.56 498 GLN A C 1
ATOM 3975 O O . GLN A 1 498 ? -30.658 -16.583 17.025 1.00 69.56 498 GLN A O 1
ATOM 3980 N N . ASN A 1 499 ? -31.167 -14.565 16.216 1.00 56.41 499 ASN A N 1
ATOM 3981 C CA . ASN A 1 499 ? -31.974 -15.084 15.110 1.00 56.41 499 ASN A CA 1
ATOM 3982 C C . ASN A 1 499 ? -31.073 -15.315 13.893 1.00 56.41 499 ASN A C 1
ATOM 3984 O O . ASN A 1 499 ? -30.988 -14.474 12.996 1.00 56.41 499 ASN A O 1
ATOM 3988 N N . PHE A 1 500 ? -30.356 -16.438 13.859 1.00 52.03 500 PHE A N 1
ATOM 3989 C CA . PHE A 1 500 ? -29.710 -16.873 12.625 1.00 52.03 500 PHE A CA 1
ATOM 3990 C C . PHE A 1 500 ? -30.765 -17.496 11.712 1.00 52.03 500 PHE A C 1
ATOM 3992 O O . PHE A 1 500 ? -31.239 -18.592 11.978 1.00 52.03 500 PHE A O 1
ATOM 3999 N N . LEU A 1 501 ? -31.114 -16.789 10.635 1.00 42.50 501 LEU A N 1
ATOM 4000 C CA . LEU A 1 501 ? -31.753 -17.354 9.442 1.00 42.50 501 LEU A CA 1
ATOM 4001 C C . LEU A 1 501 ? -33.025 -18.184 9.716 1.00 42.50 501 LEU A C 1
ATOM 4003 O O . LEU A 1 501 ? -33.002 -19.411 9.649 1.00 42.50 501 LEU A O 1
ATOM 4007 N N . LYS A 1 502 ? -34.186 -17.530 9.865 1.00 40.44 502 LYS A N 1
ATOM 4008 C CA . LYS A 1 502 ? -35.398 -18.154 9.312 1.00 40.44 502 LYS A CA 1
ATOM 4009 C C . LYS A 1 502 ? -35.337 -17.978 7.799 1.00 40.44 502 LYS A C 1
ATOM 4011 O O . LYS A 1 502 ? -35.466 -16.875 7.275 1.00 40.44 502 LYS A O 1
ATOM 4016 N N . THR A 1 503 ? -35.036 -19.078 7.121 1.00 38.72 503 THR A N 1
ATOM 4017 C CA . THR A 1 503 ? -35.130 -19.249 5.675 1.00 38.72 503 THR A CA 1
ATOM 4018 C C . THR A 1 503 ? -36.483 -18.734 5.191 1.00 38.72 503 THR A C 1
ATOM 4020 O O . THR A 1 503 ? -37.512 -19.305 5.536 1.00 38.72 503 THR A O 1
ATOM 4023 N N . GLY A 1 504 ? -36.474 -17.667 4.395 1.00 36.41 504 GLY A N 1
ATOM 4024 C CA . GLY A 1 504 ? -37.671 -17.163 3.723 1.00 36.41 504 GLY A CA 1
ATOM 4025 C C . GLY A 1 504 ? -37.980 -15.704 4.028 1.00 36.41 504 GLY A C 1
ATOM 4026 O O . GLY A 1 504 ? -38.750 -15.408 4.927 1.00 36.41 504 GLY A O 1
ATOM 4027 N N . GLY A 1 505 ? -37.405 -14.809 3.221 1.00 40.00 505 GLY A N 1
ATOM 4028 C CA . GLY A 1 505 ? -38.114 -13.680 2.603 1.00 40.00 505 GLY A CA 1
ATOM 4029 C C . GLY A 1 505 ? -38.734 -12.562 3.450 1.00 40.00 505 GLY A C 1
ATOM 4030 O O . GLY A 1 505 ? -39.098 -11.550 2.860 1.00 40.00 505 GLY A O 1
ATOM 4031 N N . GLU A 1 506 ? -38.846 -12.661 4.771 1.00 39.66 506 GLU A N 1
ATOM 4032 C CA . GLU A 1 506 ? -39.545 -11.644 5.560 1.00 39.66 506 GLU A CA 1
ATOM 4033 C C . GLU A 1 506 ? -38.561 -10.698 6.246 1.00 39.66 506 GLU A C 1
ATOM 4035 O O . GLU A 1 506 ? -37.924 -11.015 7.244 1.00 39.66 506 GLU A O 1
ATOM 4040 N N . THR A 1 507 ? -38.434 -9.525 5.619 1.00 40.47 507 THR A N 1
ATOM 4041 C CA . THR A 1 507 ? -38.048 -8.214 6.157 1.00 40.47 507 THR A CA 1
ATOM 4042 C C . THR A 1 507 ? -37.101 -8.177 7.356 1.00 40.47 507 THR A C 1
ATOM 4044 O O . THR A 1 507 ? -37.434 -8.555 8.473 1.00 40.47 507 THR A O 1
ATOM 4047 N N . LEU A 1 508 ? -35.964 -7.515 7.122 1.00 49.56 508 LEU A N 1
ATOM 4048 C CA . LEU A 1 508 ? -35.042 -6.933 8.095 1.00 49.56 508 LEU A CA 1
ATOM 4049 C C . LEU A 1 508 ? -35.764 -5.965 9.066 1.00 49.56 508 LEU A C 1
ATOM 4051 O O . LEU A 1 508 ? -35.426 -4.782 9.131 1.00 49.56 508 LEU A O 1
ATOM 4055 N N . SER A 1 509 ? -36.666 -6.448 9.922 1.00 52.44 509 SER A N 1
ATOM 4056 C CA . SER A 1 509 ? -37.139 -5.761 11.133 1.00 52.44 509 SER A CA 1
ATOM 4057 C C . SER A 1 509 ? -36.578 -6.450 12.381 1.00 52.44 509 SER A C 1
ATOM 4059 O O . SER A 1 509 ? -36.247 -7.636 12.340 1.00 52.44 509 SER A O 1
ATOM 4061 N N . LEU A 1 510 ? -36.344 -5.698 13.460 1.00 58.12 510 LEU A N 1
ATOM 4062 C CA . LEU A 1 510 ? -36.059 -6.327 14.749 1.00 58.12 510 LEU A CA 1
ATOM 4063 C C . LEU A 1 510 ? -37.298 -7.139 15.122 1.00 58.12 510 LEU A C 1
ATOM 4065 O O . LEU A 1 510 ? -38.415 -6.632 15.018 1.00 58.12 510 LEU A O 1
ATOM 4069 N N . THR A 1 511 ? -37.111 -8.370 15.586 1.00 66.75 511 THR A N 1
ATOM 4070 C CA . THR A 1 511 ? -38.215 -9.046 16.282 1.00 66.75 511 THR A CA 1
ATOM 4071 C C . THR A 1 511 ? -38.606 -8.211 17.509 1.00 66.75 511 THR A C 1
ATOM 4073 O O . THR A 1 511 ? -37.754 -7.525 18.094 1.00 66.75 511 THR A O 1
ATOM 4076 N N . SER A 1 512 ? -39.888 -8.225 17.893 1.00 64.12 512 SER A N 1
ATOM 4077 C CA . SER A 1 512 ? -40.341 -7.570 19.134 1.00 64.12 512 SER A CA 1
ATOM 4078 C C . SER A 1 512 ? -39.508 -8.048 20.327 1.00 64.12 512 SER A C 1
ATOM 4080 O O . SER A 1 512 ? -39.103 -7.241 21.163 1.00 64.12 512 SER A O 1
ATOM 4082 N N . GLU A 1 513 ? -39.132 -9.328 20.317 1.00 70.06 513 GLU A N 1
ATOM 4083 C CA . GLU A 1 513 ? -38.238 -9.963 21.282 1.00 70.06 513 GLU A CA 1
ATOM 4084 C C . GLU A 1 513 ? -36.862 -9.284 21.362 1.00 70.06 513 GLU A C 1
ATOM 4086 O O . GLU A 1 513 ? -36.449 -8.839 22.432 1.00 70.06 513 GLU A O 1
ATOM 4091 N N . GLN A 1 514 ? -36.160 -9.140 20.231 1.00 75.69 514 GLN A N 1
ATOM 4092 C CA . GLN A 1 514 ? -34.835 -8.510 20.190 1.00 75.69 514 GLN A CA 1
ATOM 4093 C C . GLN A 1 514 ? -34.873 -7.041 20.622 1.00 75.69 514 GLN A C 1
ATOM 4095 O O . GLN A 1 514 ? -33.981 -6.595 21.339 1.00 75.69 514 GLN A O 1
ATOM 4100 N N . SER A 1 515 ? -35.900 -6.290 20.213 1.00 75.75 515 SER A N 1
ATOM 4101 C CA . SER A 1 515 ? -36.036 -4.875 20.594 1.00 75.75 515 SER A CA 1
ATOM 4102 C C . SER A 1 515 ? -36.259 -4.717 22.095 1.00 75.75 515 SER A C 1
ATOM 4104 O O . SER A 1 515 ? -35.632 -3.869 22.727 1.00 75.75 515 SER A O 1
ATOM 4106 N N . THR A 1 516 ? -37.113 -5.568 22.666 1.00 78.06 516 THR A N 1
ATOM 4107 C CA . THR A 1 516 ? -37.446 -5.559 24.093 1.00 78.06 516 THR A CA 1
ATOM 4108 C C . THR A 1 516 ? -36.228 -5.913 24.947 1.00 78.06 516 THR A C 1
ATOM 4110 O O . THR A 1 516 ? -35.944 -5.215 25.920 1.00 78.06 516 THR A O 1
ATOM 4113 N N . VAL A 1 517 ? -35.449 -6.931 24.552 1.00 80.94 517 VAL A N 1
ATOM 4114 C CA . VAL A 1 517 ? -34.211 -7.324 25.254 1.00 80.94 517 VAL A CA 1
ATOM 4115 C C . VAL A 1 517 ? -33.141 -6.235 25.164 1.00 80.94 517 VAL A C 1
ATOM 4117 O O . VAL A 1 517 ? -32.518 -5.916 26.174 1.00 80.94 517 VAL A O 1
ATOM 4120 N N . LEU A 1 518 ? -32.941 -5.625 23.990 1.00 83.19 518 LEU A N 1
ATOM 4121 C CA . LEU A 1 518 ? -31.957 -4.550 23.822 1.00 83.19 518 LEU A CA 1
ATOM 4122 C C . LEU A 1 518 ? -32.321 -3.298 24.627 1.00 83.19 518 LEU A C 1
ATOM 4124 O O . LEU A 1 518 ? -31.447 -2.735 25.280 1.00 83.19 518 LEU A O 1
ATOM 4128 N N . GLN A 1 519 ? -33.594 -2.884 24.630 1.00 81.94 519 GLN A N 1
ATOM 4129 C CA . GLN A 1 519 ? -34.051 -1.755 25.445 1.00 81.94 519 GLN A CA 1
ATOM 4130 C C . GLN A 1 519 ? -33.846 -2.029 26.941 1.00 81.94 519 GLN A C 1
ATOM 4132 O O . GLN A 1 519 ? -33.344 -1.178 27.673 1.00 81.94 519 GLN A O 1
ATOM 4137 N N . TYR A 1 520 ? -34.217 -3.225 27.396 1.00 83.62 520 TYR A N 1
ATOM 4138 C CA . TYR A 1 520 ? -34.046 -3.639 28.783 1.00 83.62 520 TYR A CA 1
ATOM 4139 C C . TYR A 1 520 ? -32.569 -3.671 29.215 1.00 83.62 520 TYR A C 1
ATOM 4141 O O . TYR A 1 520 ? -32.237 -3.237 30.324 1.00 83.62 520 TYR A O 1
ATOM 4149 N N . LEU A 1 521 ? -31.676 -4.137 28.337 1.00 84.19 521 LEU A N 1
ATOM 4150 C CA . LEU A 1 521 ? -30.241 -4.168 28.599 1.00 84.19 521 LEU A CA 1
ATOM 4151 C C . LEU A 1 521 ? -29.645 -2.752 28.640 1.00 84.19 521 LEU A C 1
ATOM 4153 O O . LEU A 1 521 ? -28.924 -2.441 29.584 1.00 84.19 521 LEU A O 1
ATOM 4157 N N . ASP A 1 522 ? -30.003 -1.877 27.694 1.00 82.50 522 ASP A N 1
ATOM 4158 C CA . ASP A 1 522 ? -29.571 -0.467 27.671 1.00 82.50 522 ASP A CA 1
ATOM 4159 C C . ASP A 1 522 ? -29.971 0.263 28.962 1.00 82.50 522 ASP A C 1
ATOM 4161 O O . ASP A 1 522 ? -29.172 0.937 29.610 1.00 82.50 522 ASP A O 1
ATOM 4165 N N . GLU A 1 523 ? -31.213 0.057 29.398 1.00 82.06 523 GLU A N 1
ATOM 4166 C CA . GLU A 1 523 ? -31.742 0.612 30.639 1.00 82.06 523 GLU A CA 1
ATOM 4167 C C . GLU A 1 523 ? -31.076 0.050 31.909 1.00 82.06 523 GLU A C 1
ATOM 4169 O O . GLU A 1 523 ? -31.017 0.753 32.925 1.00 82.06 523 GLU A O 1
ATOM 4174 N N . SER A 1 524 ? -30.617 -1.204 31.885 1.00 82.88 524 SER A N 1
ATOM 4175 C CA . SER A 1 524 ? -29.910 -1.842 33.006 1.00 82.88 524 SER A CA 1
ATOM 4176 C C . SER A 1 524 ? -28.473 -1.335 33.101 1.00 82.88 524 SER A C 1
ATOM 4178 O O . SER A 1 524 ? -28.046 -0.887 34.165 1.00 82.88 524 SER A O 1
ATOM 4180 N N . ILE A 1 525 ? -27.777 -1.276 31.965 1.00 84.38 525 ILE A N 1
ATOM 4181 C CA . ILE A 1 525 ? -26.432 -0.709 31.834 1.00 84.38 525 ILE A CA 1
ATOM 4182 C C . ILE A 1 525 ? -26.416 0.758 32.284 1.00 84.38 525 ILE A C 1
ATOM 4184 O O . ILE A 1 525 ? -25.627 1.132 33.150 1.00 84.38 525 ILE A O 1
ATOM 4188 N N . ALA A 1 526 ? -27.351 1.580 31.799 1.00 81.75 526 ALA A N 1
ATOM 4189 C CA . ALA A 1 526 ? -27.439 2.991 32.181 1.00 81.75 526 ALA A CA 1
ATOM 4190 C C . ALA A 1 526 ? -27.720 3.202 33.682 1.00 81.75 526 ALA A C 1
ATOM 4192 O O . ALA A 1 526 ? -27.400 4.253 34.245 1.00 81.75 526 ALA A O 1
ATOM 4193 N N . ARG A 1 527 ? -28.358 2.231 34.349 1.00 82.38 527 ARG A N 1
ATOM 4194 C CA . ARG A 1 527 ? -28.578 2.261 35.800 1.00 82.38 527 ARG A CA 1
ATOM 4195 C C . ARG A 1 527 ? -27.330 1.835 36.563 1.00 82.38 527 ARG A C 1
ATOM 4197 O O . ARG A 1 527 ? -27.012 2.477 37.564 1.00 82.38 527 ARG A O 1
ATOM 4204 N N . PHE A 1 528 ? -26.629 0.809 36.085 1.00 84.38 528 PHE A N 1
ATOM 4205 C CA . PHE A 1 528 ? -25.348 0.396 36.644 1.00 84.38 528 PHE A CA 1
ATOM 4206 C C . PHE A 1 528 ? -24.340 1.548 36.613 1.00 84.38 528 PHE A C 1
ATOM 4208 O O . PHE A 1 528 ? -23.765 1.872 37.646 1.00 84.38 528 PHE A O 1
ATOM 4215 N N . GLU A 1 529 ? -24.209 2.249 35.482 1.00 81.62 529 GLU A N 1
ATOM 4216 C CA . GLU A 1 529 ? -23.291 3.389 35.345 1.00 81.62 529 GLU A CA 1
ATOM 4217 C C . GLU A 1 529 ? -23.531 4.506 36.368 1.00 81.62 529 GLU A C 1
ATOM 4219 O O . GLU A 1 529 ? -22.586 5.140 36.827 1.00 81.62 529 GLU A O 1
ATOM 4224 N N . LYS A 1 530 ? -24.782 4.734 36.784 1.00 83.75 530 LYS A N 1
ATOM 4225 C CA . LYS A 1 530 ? -25.112 5.752 37.795 1.00 83.75 530 LYS A CA 1
ATOM 4226 C C . LYS A 1 530 ? -24.778 5.333 39.227 1.00 83.75 530 LYS A C 1
ATOM 4228 O O . LYS A 1 530 ? -24.725 6.195 40.100 1.00 83.75 530 LYS A O 1
ATOM 4233 N N . ALA A 1 531 ? -24.627 4.037 39.492 1.00 84.56 531 ALA A N 1
ATOM 4234 C CA . ALA A 1 531 ? -24.513 3.487 40.842 1.00 84.56 531 ALA A CA 1
ATOM 4235 C C . ALA A 1 531 ? -23.515 2.315 40.919 1.00 84.56 531 ALA A C 1
ATOM 4237 O O . ALA A 1 531 ? -23.761 1.336 41.622 1.00 84.56 531 ALA A O 1
ATOM 4238 N N . GLN A 1 532 ? -22.386 2.427 40.213 1.00 84.81 532 GLN A N 1
ATOM 4239 C CA . GLN A 1 532 ? -21.390 1.358 40.049 1.00 84.81 532 GLN A CA 1
ATOM 4240 C C . GLN A 1 532 ? -20.882 0.810 41.392 1.00 84.81 532 GLN A C 1
ATOM 4242 O O . GLN A 1 532 ? -20.923 -0.398 41.625 1.00 84.81 532 GLN A O 1
ATOM 4247 N N . TYR A 1 533 ? -20.486 1.697 42.311 1.00 84.44 533 TYR A N 1
ATOM 4248 C CA . TYR A 1 533 ? -19.994 1.305 43.638 1.00 84.44 533 TYR A CA 1
ATOM 4249 C C . TYR A 1 533 ? -21.065 0.597 44.469 1.00 84.44 533 TYR A C 1
ATOM 4251 O O . TYR A 1 533 ? -20.810 -0.467 45.014 1.00 84.44 533 TYR A O 1
ATOM 4259 N N . ARG A 1 534 ? -22.305 1.105 44.461 1.00 85.75 534 ARG A N 1
ATOM 4260 C CA . ARG A 1 534 ? -23.417 0.503 45.212 1.00 85.75 534 ARG A CA 1
ATOM 4261 C C . ARG A 1 534 ? -23.652 -0.954 44.816 1.00 85.75 534 ARG A C 1
ATOM 4263 O O . ARG A 1 534 ? -23.833 -1.792 45.691 1.00 85.75 534 ARG A O 1
ATOM 4270 N N . TYR A 1 535 ? -23.707 -1.247 43.518 1.00 82.31 535 TYR A N 1
ATOM 4271 C CA . TYR A 1 535 ? -23.955 -2.614 43.050 1.00 82.31 535 TYR A CA 1
ATOM 4272 C C . TYR A 1 535 ? -22.759 -3.534 43.300 1.00 82.31 535 TYR A C 1
ATOM 4274 O O . TYR A 1 535 ? -22.937 -4.718 43.568 1.00 82.31 535 TYR A O 1
ATOM 4282 N N . THR A 1 536 ? -21.549 -2.985 43.286 1.00 81.19 536 THR A N 1
ATOM 4283 C CA . THR A 1 536 ? -20.332 -3.731 43.623 1.00 81.19 536 THR A CA 1
ATOM 4284 C C . THR A 1 536 ? -20.302 -4.085 45.110 1.00 81.19 536 THR A C 1
ATOM 4286 O O . THR A 1 536 ? -20.101 -5.247 45.453 1.00 81.19 536 THR A O 1
ATOM 4289 N N . ASP A 1 537 ? -20.627 -3.135 45.989 1.00 81.88 537 ASP A N 1
ATOM 4290 C CA . ASP A 1 537 ? -20.735 -3.360 47.437 1.00 81.88 537 ASP A CA 1
ATOM 4291 C C . ASP A 1 537 ? -21.854 -4.356 47.773 1.00 81.88 537 ASP A C 1
ATOM 4293 O O . ASP A 1 537 ? -21.697 -5.226 48.630 1.00 81.88 537 ASP A O 1
ATOM 4297 N N . GLN A 1 538 ? -22.983 -4.279 47.060 1.00 80.44 538 GLN A N 1
ATOM 4298 C CA . GLN A 1 538 ? -24.062 -5.261 47.180 1.00 80.44 538 GLN A CA 1
ATOM 4299 C C . GLN A 1 538 ? -23.596 -6.664 46.784 1.00 80.44 538 GLN A C 1
ATOM 4301 O O . GLN A 1 538 ? -23.928 -7.622 47.478 1.00 80.44 538 GLN A O 1
ATOM 4306 N N . LEU A 1 539 ? -22.802 -6.799 45.718 1.00 80.31 539 LEU A N 1
ATOM 4307 C CA . LEU A 1 539 ? -22.245 -8.092 45.323 1.00 80.31 539 LEU A CA 1
ATOM 4308 C C . LEU A 1 539 ? -21.282 -8.642 46.382 1.00 80.31 539 LEU A C 1
ATOM 4310 O O . LEU A 1 539 ? -21.333 -9.829 46.696 1.00 80.31 539 LEU A O 1
ATOM 4314 N N . VAL A 1 540 ? -20.448 -7.790 46.980 1.00 80.44 540 VAL A N 1
ATOM 4315 C CA . VAL A 1 540 ? -19.567 -8.174 48.095 1.00 80.44 540 VAL A CA 1
ATOM 4316 C C . VAL A 1 540 ? -20.388 -8.655 49.296 1.00 80.44 540 VAL A C 1
ATOM 4318 O O . VAL A 1 540 ? -20.080 -9.701 49.867 1.00 80.44 540 VAL A O 1
ATOM 4321 N N . SER A 1 541 ? -21.471 -7.950 49.638 1.00 79.25 541 SER A N 1
ATOM 4322 C CA . SER A 1 541 ? -22.391 -8.355 50.709 1.00 79.25 541 SER A CA 1
ATOM 4323 C C . SER A 1 541 ? -23.030 -9.717 50.435 1.00 79.25 541 SER A C 1
ATOM 4325 O O . SER A 1 541 ? -23.043 -10.565 51.323 1.00 79.25 541 SER A O 1
ATOM 4327 N N . VAL A 1 542 ? -23.512 -9.949 49.209 1.00 75.94 542 VAL A N 1
ATOM 4328 C CA . VAL A 1 542 ? -24.103 -11.233 48.793 1.00 75.94 542 VAL A CA 1
ATOM 4329 C C . VAL A 1 542 ? -23.080 -12.362 48.906 1.00 75.94 542 VAL A C 1
ATOM 4331 O O . VAL A 1 542 ? -23.384 -13.416 49.453 1.00 75.94 542 VAL A O 1
ATOM 4334 N N . VAL A 1 543 ? -21.846 -12.148 48.446 1.00 76.06 543 VAL A N 1
ATOM 4335 C CA . VAL A 1 543 ? -20.784 -13.160 48.556 1.00 76.06 543 VAL A CA 1
ATOM 4336 C C . VAL A 1 543 ? -20.453 -13.465 50.018 1.00 76.06 543 VAL A C 1
ATOM 4338 O O . VAL A 1 543 ? -20.301 -14.631 50.373 1.00 76.06 543 VAL A O 1
ATOM 4341 N N . SER A 1 544 ? -20.387 -12.448 50.879 1.00 73.50 544 SER A N 1
ATOM 4342 C CA . SER A 1 544 ? -20.154 -12.624 52.319 1.00 73.50 544 SER A CA 1
ATOM 4343 C C . SER A 1 544 ? -21.267 -13.439 52.991 1.00 73.50 544 SER A C 1
ATOM 4345 O O . SER A 1 544 ? -20.994 -14.372 53.747 1.00 73.50 544 SER A O 1
ATOM 4347 N N . GLU A 1 545 ? -22.526 -13.151 52.662 1.00 75.31 545 GLU A N 1
ATOM 4348 C CA . GLU A 1 545 ? -23.695 -13.856 53.194 1.00 75.31 545 GLU A CA 1
ATOM 4349 C C . GLU A 1 545 ? -23.763 -15.319 52.727 1.00 75.31 545 GLU A C 1
ATOM 4351 O O . GLU A 1 545 ? -23.977 -16.226 53.539 1.00 75.31 545 GLU A O 1
ATOM 4356 N N . VAL A 1 546 ? -23.491 -15.575 51.444 1.00 71.69 546 VAL A N 1
ATOM 4357 C CA . VAL A 1 546 ? -23.425 -16.935 50.884 1.00 71.69 546 VAL A CA 1
ATOM 4358 C C . VAL A 1 546 ? -22.263 -17.724 51.485 1.00 71.69 546 VAL A C 1
ATOM 4360 O O . VAL A 1 546 ? -22.422 -18.884 51.854 1.00 71.69 546 VAL A O 1
ATOM 4363 N N . ASN A 1 547 ? -21.098 -17.099 51.662 1.00 72.44 547 ASN A N 1
ATOM 4364 C CA . ASN A 1 547 ? -19.958 -17.753 52.303 1.00 72.44 547 ASN A CA 1
ATOM 4365 C C . ASN A 1 547 ? -20.246 -18.095 53.764 1.00 72.44 547 ASN A C 1
ATOM 4367 O O . ASN A 1 547 ? -19.884 -19.178 54.224 1.00 72.44 547 ASN A O 1
ATOM 4371 N N . LYS A 1 548 ? -20.933 -17.209 54.491 1.00 71.44 548 LYS A N 1
ATOM 4372 C CA . LYS A 1 548 ? -21.349 -17.461 55.871 1.00 71.44 548 LYS A CA 1
ATOM 4373 C C . LYS A 1 548 ? -22.341 -18.621 55.960 1.00 71.44 548 LYS A C 1
ATOM 4375 O O . LYS A 1 548 ? -22.117 -19.536 56.746 1.00 71.44 548 LYS A O 1
ATOM 4380 N N . THR A 1 549 ? -23.386 -18.623 55.136 1.00 69.94 549 THR A N 1
ATOM 4381 C CA . THR A 1 549 ? -24.395 -19.699 55.109 1.00 69.94 549 THR A CA 1
ATOM 4382 C C . THR A 1 549 ? -23.801 -21.038 54.677 1.00 69.94 549 THR A C 1
ATOM 4384 O O . THR A 1 549 ? -24.073 -22.059 55.306 1.00 69.94 549 THR A O 1
ATOM 4387 N N . PHE A 1 550 ? -22.914 -21.051 53.680 1.00 66.88 550 PHE A N 1
ATOM 4388 C CA . PHE A 1 550 ? -22.188 -22.255 53.277 1.00 66.88 550 PHE A CA 1
ATOM 4389 C C . PHE A 1 550 ? -21.275 -22.777 54.395 1.00 66.88 550 PHE A C 1
ATOM 4391 O O . PHE A 1 550 ? -21.261 -23.976 54.670 1.00 66.88 550 PHE A O 1
ATOM 4398 N N . MET A 1 551 ? -20.551 -21.895 55.092 1.00 64.62 551 MET A N 1
ATOM 4399 C CA . MET A 1 551 ? -19.733 -22.271 56.251 1.00 64.62 551 MET A CA 1
ATOM 4400 C C . MET A 1 551 ? -20.574 -22.803 57.412 1.00 64.62 551 MET A C 1
ATOM 4402 O O . MET A 1 551 ? -20.180 -23.790 58.028 1.00 64.62 551 MET A O 1
ATOM 4406 N N . ASP A 1 552 ? -21.719 -22.193 57.707 1.00 67.38 552 ASP A N 1
ATOM 4407 C CA . ASP A 1 552 ? -22.606 -22.626 58.789 1.00 67.38 552 ASP A CA 1
ATOM 4408 C C . ASP A 1 552 ? -23.281 -23.974 58.471 1.00 67.38 552 ASP A C 1
ATOM 4410 O O . ASP A 1 552 ? -23.345 -24.838 59.346 1.00 67.38 552 ASP A O 1
ATOM 4414 N N . ASN A 1 553 ? -23.654 -24.223 57.211 1.00 65.12 553 ASN A N 1
ATOM 4415 C CA . ASN A 1 553 ? -24.152 -25.526 56.755 1.00 65.12 553 ASN A CA 1
ATOM 4416 C C . ASN A 1 553 ? -23.054 -26.603 56.750 1.00 65.12 553 ASN A C 1
ATOM 4418 O O . ASN A 1 553 ? -23.297 -27.741 57.144 1.00 65.12 553 ASN A O 1
ATOM 4422 N N . THR A 1 554 ? -21.825 -26.253 56.358 1.00 59.31 554 THR A N 1
ATOM 4423 C CA . THR A 1 554 ? -20.698 -27.201 56.327 1.00 59.31 554 THR A CA 1
ATOM 4424 C C . THR A 1 554 ? -20.218 -27.554 57.735 1.00 59.31 554 THR A C 1
ATOM 4426 O O . THR A 1 554 ? -19.846 -28.697 57.977 1.00 59.31 554 THR A O 1
ATOM 4429 N N . ARG A 1 555 ? -20.288 -26.614 58.693 1.00 56.75 555 ARG A N 1
ATOM 4430 C CA . ARG A 1 555 ? -20.015 -26.844 60.128 1.00 56.75 555 ARG A CA 1
ATOM 4431 C C . ARG A 1 555 ? -20.963 -27.855 60.780 1.00 56.75 555 ARG A C 1
ATOM 4433 O O . ARG A 1 555 ? -20.628 -28.376 61.840 1.00 56.75 555 ARG A O 1
ATOM 4440 N N . ALA A 1 556 ? -22.118 -28.130 60.173 1.00 54.09 556 ALA A N 1
ATOM 4441 C CA . ALA A 1 556 ? -23.018 -29.197 60.603 1.00 54.09 556 ALA A CA 1
ATOM 4442 C C . ALA A 1 556 ? -22.568 -30.599 60.128 1.00 54.09 556 ALA A C 1
ATOM 4444 O O . ALA A 1 556 ? -23.130 -31.597 60.576 1.00 54.09 556 ALA A O 1
ATOM 4445 N N . SER A 1 557 ? -21.550 -30.687 59.262 1.00 52.94 557 SER A N 1
ATOM 4446 C CA . SER A 1 557 ? -20.921 -31.928 58.789 1.00 52.94 557 SER A CA 1
ATOM 4447 C C . SER A 1 557 ? -19.420 -31.973 59.140 1.00 52.94 557 SER A C 1
ATOM 4449 O O . SER A 1 557 ? -18.839 -30.962 59.526 1.00 52.94 557 SER A O 1
ATOM 4451 N N . ASP A 1 558 ? -18.789 -33.149 59.060 1.00 54.44 558 ASP A N 1
ATOM 4452 C CA . ASP A 1 558 ? -17.423 -33.442 59.541 1.00 54.44 558 ASP A CA 1
ATOM 4453 C C . ASP A 1 558 ? -16.353 -32.354 59.288 1.00 54.44 558 ASP A C 1
ATOM 4455 O O . ASP A 1 558 ? -16.289 -31.747 58.223 1.00 54.44 558 ASP A O 1
ATOM 4459 N N . ASN A 1 559 ? -15.398 -32.190 60.215 1.00 55.78 559 ASN A N 1
ATOM 4460 C CA . ASN A 1 559 ? -14.323 -31.175 60.163 1.00 55.78 559 ASN A CA 1
ATOM 4461 C C . ASN A 1 559 ? -13.451 -31.188 58.881 1.00 55.78 559 ASN A C 1
ATOM 4463 O O . ASN A 1 559 ? -12.871 -30.162 58.507 1.00 55.78 559 ASN A O 1
ATOM 4467 N N . LEU A 1 560 ? -13.348 -32.333 58.195 1.00 51.75 560 LEU A N 1
ATOM 4468 C CA . LEU A 1 560 ? -12.642 -32.458 56.913 1.00 51.75 560 LEU A CA 1
ATOM 4469 C C . LEU A 1 560 ? -13.352 -31.671 55.794 1.00 51.75 560 LEU A C 1
ATOM 4471 O O . LEU A 1 560 ? -12.688 -31.017 54.989 1.00 51.75 560 LEU A O 1
ATOM 4475 N N . SER A 1 561 ? -14.690 -31.655 55.799 1.00 57.28 561 SER A N 1
ATOM 4476 C CA . SER A 1 561 ? -15.516 -30.912 54.837 1.00 57.28 561 SER A CA 1
ATOM 4477 C C . SER A 1 561 ? -15.334 -29.399 54.975 1.00 57.28 561 SER A C 1
ATOM 4479 O O . SER A 1 561 ? -15.217 -28.696 53.976 1.00 57.28 561 SER A O 1
ATOM 4481 N N . VAL A 1 562 ? -15.183 -28.901 56.207 1.00 59.34 562 VAL A N 1
ATOM 4482 C CA . VAL A 1 562 ? -14.972 -27.476 56.512 1.00 59.34 562 VAL A CA 1
ATOM 4483 C C . VAL A 1 562 ? -13.631 -26.980 55.966 1.00 59.34 562 VAL A C 1
ATOM 4485 O O . VAL A 1 562 ? -13.517 -25.847 55.503 1.00 59.34 562 VAL A O 1
ATOM 4488 N N . SER A 1 563 ? -12.608 -27.832 55.993 1.00 54.81 563 SER A N 1
ATOM 4489 C CA . SER A 1 563 ? -11.265 -27.501 55.503 1.00 54.81 563 SER A CA 1
ATOM 4490 C C . SER A 1 563 ? -11.241 -27.402 53.974 1.00 54.81 563 SER A C 1
ATOM 4492 O O . SER A 1 563 ? -10.661 -26.476 53.409 1.00 54.81 563 SER A O 1
ATOM 4494 N N . LEU A 1 564 ? -11.947 -28.319 53.311 1.00 57.59 564 LEU A N 1
ATOM 4495 C CA . LEU A 1 564 ? -12.108 -28.364 51.859 1.00 57.59 564 LEU A CA 1
ATOM 4496 C C . LEU A 1 564 ? -13.005 -27.215 51.361 1.00 57.59 564 LEU A C 1
ATOM 4498 O O . LEU A 1 564 ? -12.680 -26.542 50.388 1.00 57.59 564 LEU A O 1
ATOM 4502 N N . ALA A 1 565 ? -14.064 -26.901 52.106 1.00 59.72 565 ALA A N 1
ATOM 4503 C CA . ALA A 1 565 ? -14.940 -25.757 51.884 1.00 59.72 565 ALA A CA 1
ATOM 4504 C C . ALA A 1 565 ? -14.203 -24.406 52.000 1.00 59.72 565 ALA A C 1
ATOM 4506 O O . ALA A 1 565 ? -14.409 -23.521 51.171 1.00 59.72 565 ALA A O 1
ATOM 4507 N N . ARG A 1 566 ? -13.283 -24.252 52.965 1.00 60.25 566 ARG A N 1
ATOM 4508 C CA . ARG A 1 566 ? -12.414 -23.059 53.064 1.00 60.25 566 ARG A CA 1
ATOM 4509 C C . ARG A 1 566 ? -11.432 -22.945 51.897 1.00 60.25 566 ARG A C 1
ATOM 4511 O O . ARG A 1 566 ? -11.236 -21.846 51.384 1.00 60.25 566 ARG A O 1
ATOM 4518 N N . ALA A 1 567 ? -10.867 -24.067 51.446 1.00 56.69 567 ALA A N 1
ATOM 4519 C CA . ALA A 1 567 ? -9.987 -24.099 50.278 1.00 56.69 567 ALA A CA 1
ATOM 4520 C C . ALA A 1 567 ? -10.726 -23.737 48.974 1.00 56.69 567 ALA A C 1
ATOM 4522 O O . ALA A 1 567 ? -10.160 -23.053 48.125 1.00 56.69 567 ALA A O 1
ATOM 4523 N N . ILE A 1 568 ? -11.996 -24.138 48.836 1.00 58.41 568 ILE A N 1
ATOM 4524 C CA . ILE A 1 568 ? -12.860 -23.803 47.691 1.00 58.41 568 ILE A CA 1
ATOM 4525 C C . ILE A 1 568 ? -13.223 -22.305 47.662 1.00 58.41 568 ILE A C 1
ATOM 4527 O O . ILE A 1 568 ? -13.234 -21.707 46.587 1.00 58.41 568 ILE A O 1
ATOM 4531 N N . ILE A 1 569 ? -13.467 -21.681 48.821 1.00 60.69 569 ILE A N 1
ATOM 4532 C CA . ILE A 1 569 ? -13.743 -20.232 48.934 1.00 60.69 569 ILE A CA 1
ATOM 4533 C C . ILE A 1 569 ? -12.465 -19.384 48.759 1.00 60.69 569 ILE A C 1
ATOM 4535 O O . ILE A 1 569 ? -12.549 -18.184 48.513 1.00 60.69 569 ILE A O 1
ATOM 4539 N N . GLY A 1 570 ? -11.277 -19.994 48.825 1.00 53.78 570 GLY A N 1
ATOM 4540 C CA . GLY A 1 570 ? -9.996 -19.292 48.687 1.00 53.78 570 GLY A CA 1
ATOM 4541 C C . GLY A 1 570 ? -9.483 -18.658 49.986 1.00 53.78 570 GLY A C 1
ATOM 4542 O O . GLY A 1 570 ? -8.636 -17.771 49.937 1.00 53.78 570 GLY A O 1
ATOM 4543 N N . ILE A 1 571 ? -9.965 -19.105 51.152 1.00 54.72 571 ILE A N 1
ATOM 4544 C CA . ILE A 1 571 ? -9.478 -18.649 52.464 1.00 54.72 571 ILE A CA 1
ATOM 4545 C C . ILE A 1 571 ? -8.277 -19.520 52.852 1.00 54.72 571 ILE A C 1
ATOM 4547 O O . ILE A 1 571 ? -8.440 -20.701 53.163 1.00 54.72 571 ILE A O 1
ATOM 4551 N N . HIS A 1 572 ? -7.064 -18.960 52.806 1.00 41.84 572 HIS A N 1
ATOM 4552 C CA . HIS A 1 572 ? -5.825 -19.689 53.117 1.00 41.84 572 HIS A CA 1
ATOM 4553 C C . HIS A 1 572 ? -5.395 -19.644 54.589 1.00 41.84 572 HIS A C 1
ATOM 4555 O O . HIS A 1 572 ? -4.546 -20.447 54.968 1.00 41.84 572 HIS A O 1
ATOM 4561 N N . ASP A 1 573 ? -6.002 -18.802 55.433 1.00 37.94 573 ASP A N 1
ATOM 4562 C CA . ASP A 1 573 ? -5.571 -18.658 56.828 1.00 37.94 573 ASP A CA 1
ATOM 4563 C C . ASP A 1 573 ? -6.523 -19.292 57.852 1.00 37.94 573 ASP A C 1
ATOM 4565 O O . ASP A 1 573 ? -7.724 -19.026 57.901 1.00 37.94 573 ASP A O 1
ATOM 4569 N N . THR A 1 574 ? -5.953 -20.130 58.721 1.00 41.38 574 THR A N 1
ATOM 4570 C CA . THR A 1 574 ? -6.648 -20.870 59.789 1.00 41.38 574 THR A CA 1
ATOM 4571 C C . THR A 1 574 ? -6.973 -20.035 61.034 1.00 41.38 574 THR A C 1
ATOM 4573 O O . THR A 1 574 ? -7.548 -20.565 61.983 1.00 41.38 574 THR A O 1
ATOM 4576 N N . THR A 1 575 ? -6.607 -18.751 61.068 1.00 38.50 575 THR A N 1
ATOM 4577 C CA . THR A 1 575 ? -6.623 -17.911 62.283 1.00 38.50 575 THR A CA 1
ATOM 4578 C C . THR A 1 575 ? -7.594 -16.732 62.238 1.00 38.50 575 THR A C 1
ATOM 4580 O O . THR A 1 575 ? -7.734 -16.035 63.242 1.00 38.50 575 THR A O 1
ATOM 4583 N N . ILE A 1 576 ? -8.299 -16.513 61.127 1.00 39.41 576 ILE A N 1
ATOM 4584 C CA . ILE A 1 576 ? -9.154 -15.335 60.957 1.00 39.41 576 ILE A CA 1
ATOM 4585 C C . ILE A 1 576 ? -10.596 -15.665 61.372 1.00 39.41 576 ILE A C 1
ATOM 4587 O O . ILE A 1 576 ? -11.219 -16.614 60.889 1.00 39.41 576 ILE A O 1
ATOM 4591 N N . SER A 1 577 ? -11.113 -14.882 62.323 1.00 38.28 577 SER A N 1
ATOM 4592 C CA . SER A 1 577 ? -12.511 -14.899 62.765 1.00 38.28 577 SER A CA 1
ATOM 4593 C C . SER A 1 577 ? -13.453 -14.690 61.569 1.00 38.28 577 SER A C 1
ATOM 4595 O O . SER A 1 577 ? -13.138 -13.887 60.694 1.00 38.28 577 SER A O 1
ATOM 4597 N N . PRO A 1 578 ? -14.643 -15.322 61.520 1.00 40.62 578 PRO A N 1
ATOM 4598 C CA . PRO A 1 578 ? -15.593 -15.165 60.410 1.00 40.62 578 PRO A CA 1
ATOM 4599 C C . PRO A 1 578 ? -16.087 -13.721 60.177 1.00 40.62 578 PRO A C 1
ATOM 4601 O O . PRO A 1 578 ? -16.776 -13.482 59.191 1.00 40.62 578 PRO A O 1
ATOM 4604 N N . ASN A 1 579 ? -15.741 -12.769 61.051 1.00 38.50 579 ASN A N 1
ATOM 4605 C CA . ASN A 1 579 ? -16.041 -11.345 60.885 1.00 38.50 579 ASN A CA 1
ATOM 4606 C C . ASN A 1 579 ? -14.918 -10.528 60.211 1.00 38.50 579 ASN A C 1
ATOM 4608 O O . ASN A 1 579 ? -15.182 -9.399 59.814 1.00 38.50 579 ASN A O 1
ATOM 4612 N N . ASP A 1 580 ? -13.712 -11.080 60.038 1.00 39.84 580 ASP A N 1
ATOM 4613 C CA . ASP A 1 580 ? -12.534 -10.361 59.517 1.00 39.84 580 ASP A CA 1
ATOM 4614 C C . ASP A 1 580 ? -12.196 -10.749 58.059 1.00 39.84 580 ASP A C 1
ATOM 4616 O O . ASP A 1 580 ? -11.051 -10.695 57.624 1.00 39.84 580 ASP A O 1
ATOM 4620 N N . VAL A 1 581 ? -13.202 -11.115 57.254 1.00 44.03 581 VAL A N 1
ATOM 4621 C CA . VAL A 1 581 ? -13.065 -11.511 55.826 1.00 44.03 581 VAL A CA 1
ATOM 4622 C C . VAL A 1 581 ? -12.770 -10.305 54.900 1.00 44.03 581 VAL A C 1
ATOM 4624 O O . VAL A 1 581 ? -12.959 -10.359 53.690 1.00 44.03 581 VAL A O 1
ATOM 4627 N N . LEU A 1 582 ? -12.306 -9.185 55.458 1.00 41.09 582 LEU A N 1
ATOM 4628 C CA . LEU A 1 582 ? -12.080 -7.923 54.747 1.00 41.09 582 LEU A CA 1
ATOM 4629 C C . LEU A 1 582 ? -10.613 -7.673 54.365 1.00 41.09 582 LEU A C 1
ATOM 4631 O O . LEU A 1 582 ? -10.314 -6.583 53.878 1.00 41.09 582 LEU A O 1
ATOM 4635 N N . ASP A 1 583 ? -9.702 -8.639 54.532 1.00 36.16 583 ASP A N 1
ATOM 4636 C CA . ASP A 1 583 ? -8.325 -8.458 54.057 1.00 36.16 583 ASP A CA 1
ATOM 4637 C C . ASP A 1 583 ? -8.229 -8.667 52.531 1.00 36.16 583 ASP A C 1
ATOM 4639 O O . ASP A 1 583 ? -8.200 -9.769 51.978 1.00 36.16 583 ASP A O 1
ATOM 4643 N N . MET A 1 584 ? -8.245 -7.520 51.854 1.00 39.53 584 MET A N 1
ATOM 4644 C CA . MET A 1 584 ? -8.356 -7.235 50.422 1.00 39.53 584 MET A CA 1
ATOM 4645 C C . MET A 1 584 ? -7.166 -7.718 49.572 1.00 39.53 584 MET A C 1
ATOM 4647 O O . MET A 1 584 ? -6.503 -6.913 48.919 1.00 39.53 584 MET A O 1
ATOM 4651 N N . THR A 1 585 ? -6.876 -9.022 49.535 1.00 38.78 585 THR A N 1
ATOM 4652 C CA . THR A 1 585 ? -5.846 -9.556 48.611 1.00 38.78 585 THR A CA 1
ATOM 4653 C C . THR A 1 585 ? -6.279 -10.749 47.752 1.00 38.78 585 THR A C 1
ATOM 4655 O O . THR A 1 585 ? -5.530 -11.134 46.858 1.00 38.78 585 THR A O 1
ATOM 4658 N N . GLY A 1 586 ? -7.496 -11.285 47.930 1.00 48.09 586 GLY A N 1
ATOM 4659 C CA . GLY A 1 586 ? -7.956 -12.473 47.186 1.00 48.09 586 GLY A CA 1
ATOM 4660 C C . GLY A 1 586 ? -9.418 -12.492 46.718 1.00 48.09 586 GLY A C 1
ATOM 4661 O O . GLY A 1 586 ? -9.856 -13.506 46.181 1.00 48.09 586 GLY A O 1
ATOM 4662 N N . TYR A 1 587 ? -10.191 -11.417 46.910 1.00 58.19 587 TYR A N 1
ATOM 4663 C CA . TYR A 1 587 ? -11.595 -11.381 46.484 1.00 58.19 587 TYR A CA 1
ATOM 4664 C C . TYR A 1 587 ? -11.711 -11.193 44.963 1.00 58.19 587 TYR A C 1
ATOM 4666 O O . TYR A 1 587 ? -11.277 -10.178 44.418 1.00 58.19 587 TYR A O 1
ATOM 4674 N N . ILE A 1 588 ? -12.328 -12.166 44.288 1.00 64.50 588 ILE A N 1
ATOM 4675 C CA . ILE A 1 588 ? -12.664 -12.116 42.861 1.00 64.50 588 ILE A CA 1
ATOM 4676 C C . ILE A 1 588 ? -14.187 -12.201 42.752 1.00 64.50 588 ILE A C 1
ATOM 4678 O O . ILE A 1 588 ? -14.800 -13.096 43.338 1.00 64.50 588 ILE A O 1
ATOM 4682 N N . HIS A 1 589 ? -14.803 -11.270 42.020 1.00 70.62 589 HIS A N 1
ATOM 4683 C CA . HIS A 1 589 ? -16.246 -11.299 41.790 1.00 70.62 589 HIS A CA 1
ATOM 4684 C C . HIS A 1 589 ? -16.653 -12.619 41.103 1.00 70.62 589 HIS A C 1
ATOM 4686 O O . HIS A 1 589 ? -16.000 -13.029 40.146 1.00 70.62 589 HIS A O 1
ATOM 4692 N N . PRO A 1 590 ? -17.716 -13.302 41.566 1.00 73.12 590 PRO A N 1
ATOM 4693 C CA . PRO A 1 590 ? -18.133 -14.587 40.997 1.00 73.12 590 PRO A CA 1
ATOM 4694 C C . PRO A 1 590 ? -18.853 -14.468 39.641 1.00 73.12 590 PRO A C 1
ATOM 4696 O O . PRO A 1 590 ? -19.029 -15.481 38.969 1.00 73.12 590 PRO A O 1
ATOM 4699 N N . PHE A 1 591 ? -19.335 -13.272 39.298 1.00 81.38 591 PHE A N 1
ATOM 4700 C CA . PHE A 1 591 ? -19.963 -12.873 38.032 1.00 81.38 591 PHE A CA 1
ATOM 4701 C C . PHE A 1 591 ? -20.065 -11.342 37.997 1.00 81.38 591 PHE A C 1
ATOM 4703 O O . PHE A 1 591 ? -19.896 -10.673 39.025 1.00 81.38 591 PHE A O 1
ATOM 4710 N N . SER A 1 592 ? -20.427 -10.787 36.841 1.00 84.81 592 SER A N 1
ATOM 4711 C CA . SER A 1 592 ? -20.561 -9.349 36.643 1.00 84.81 592 SER A CA 1
ATOM 4712 C C . SER A 1 592 ? -21.564 -8.704 37.611 1.00 84.81 592 SER A C 1
ATOM 4714 O O . SER A 1 592 ? -22.736 -9.100 37.644 1.00 84.81 592 SER A O 1
ATOM 4716 N N . PRO A 1 593 ? -21.181 -7.618 38.319 1.00 83.56 593 PRO A N 1
ATOM 4717 C CA . PRO A 1 593 ? -22.103 -6.792 39.104 1.00 83.56 593 PRO A CA 1
ATOM 4718 C C . PRO A 1 593 ? -23.321 -6.284 38.312 1.00 83.56 593 PRO A C 1
ATOM 4720 O O . PRO A 1 593 ? -24.359 -5.965 38.898 1.00 83.56 593 PRO A O 1
ATOM 4723 N N . LEU A 1 594 ? -23.228 -6.238 36.975 1.00 85.69 594 LEU A N 1
ATOM 4724 C CA . LEU A 1 594 ? -24.338 -5.899 36.086 1.00 85.69 594 LEU A CA 1
ATOM 4725 C C . LEU A 1 594 ? -25.538 -6.839 36.284 1.00 85.69 594 LEU A C 1
ATOM 4727 O O . LEU A 1 594 ? -26.682 -6.389 36.180 1.00 85.69 594 LEU A O 1
ATOM 4731 N N . LEU A 1 595 ? -25.306 -8.108 36.637 1.00 84.12 595 LEU A N 1
ATOM 4732 C CA . LEU A 1 595 ? -26.360 -9.098 36.859 1.00 84.12 595 LEU A CA 1
ATOM 4733 C C . LEU A 1 595 ? -27.349 -8.669 37.957 1.00 84.12 595 LEU A C 1
ATOM 4735 O O . LEU A 1 595 ? -28.555 -8.868 37.813 1.00 84.12 595 LEU A O 1
ATOM 4739 N N . LEU A 1 596 ? -26.870 -7.997 39.011 1.00 81.06 596 LEU A N 1
ATOM 4740 C CA . LEU A 1 596 ? -27.730 -7.468 40.077 1.00 81.06 596 LEU A CA 1
ATOM 4741 C C . LEU A 1 596 ? -28.697 -6.405 39.548 1.00 81.06 596 LEU A C 1
ATOM 4743 O O . LEU A 1 596 ? -29.868 -6.373 39.924 1.00 81.06 596 LEU A O 1
ATOM 4747 N N . THR A 1 597 ? -28.225 -5.556 38.633 1.00 83.44 597 THR A N 1
ATOM 4748 C CA . THR A 1 597 ? -29.062 -4.513 38.025 1.00 83.44 597 THR A CA 1
ATOM 4749 C C . THR A 1 597 ? -30.097 -5.092 37.076 1.00 83.44 597 THR A C 1
ATOM 4751 O O . THR A 1 597 ? -31.237 -4.628 37.067 1.00 83.44 597 THR A O 1
ATOM 4754 N N . VAL A 1 598 ? -29.719 -6.133 36.328 1.00 83.12 598 VAL A N 1
ATOM 4755 C CA . VAL A 1 598 ? -30.617 -6.905 35.467 1.00 83.12 598 VAL A CA 1
ATOM 4756 C C . VAL A 1 598 ? -31.738 -7.477 36.338 1.00 83.12 598 VAL A C 1
ATOM 4758 O O . VAL A 1 598 ? -32.908 -7.121 36.170 1.00 83.12 598 VAL A O 1
ATOM 4761 N N . PHE A 1 599 ? -31.402 -8.243 37.372 1.00 78.00 599 PHE A N 1
ATOM 4762 C CA . PHE A 1 599 ? -32.393 -8.835 38.266 1.00 78.00 599 PHE A CA 1
ATOM 4763 C C . PHE A 1 599 ? -33.290 -7.812 38.979 1.00 78.00 599 PHE A C 1
ATOM 4765 O O . PHE A 1 599 ? -34.510 -7.987 39.001 1.00 78.00 599 PHE A O 1
ATOM 4772 N N . GLU A 1 600 ? -32.740 -6.705 39.486 1.00 79.38 600 GLU A N 1
ATOM 4773 C CA . GLU A 1 600 ? -33.543 -5.641 40.102 1.00 79.38 600 GLU A CA 1
ATOM 4774 C C . GLU A 1 600 ? -34.516 -5.014 39.087 1.00 79.38 600 GLU A C 1
ATOM 4776 O O . GLU A 1 600 ? -35.689 -4.787 39.385 1.00 79.38 600 GLU A O 1
ATOM 4781 N N . ARG A 1 601 ? -34.064 -4.750 37.854 1.00 78.94 601 ARG A N 1
ATOM 4782 C CA . ARG A 1 601 ? -34.888 -4.101 36.821 1.00 78.94 601 ARG A CA 1
ATOM 4783 C C . ARG A 1 601 ? -35.977 -4.998 36.267 1.00 78.94 601 ARG A C 1
ATOM 4785 O O . ARG A 1 601 ? -37.009 -4.465 35.862 1.00 78.94 601 ARG A O 1
ATOM 4792 N N . MET A 1 602 ? -35.797 -6.316 36.293 1.00 73.75 602 MET A N 1
ATOM 4793 C CA . MET A 1 602 ? -36.832 -7.269 35.883 1.00 73.75 602 MET A CA 1
ATOM 4794 C C . MET A 1 602 ? -38.144 -7.042 36.657 1.00 73.75 602 MET A C 1
ATOM 4796 O O . MET A 1 602 ? -39.227 -7.117 36.077 1.00 73.75 602 MET A O 1
ATOM 4800 N N . GLN A 1 603 ? -38.053 -6.681 37.943 1.00 66.75 603 GLN A N 1
ATOM 4801 C CA . GLN A 1 603 ? -39.213 -6.441 38.811 1.00 66.75 603 GLN A CA 1
ATOM 4802 C C . GLN A 1 603 ? -40.044 -5.223 38.377 1.00 66.75 603 GLN A C 1
ATOM 4804 O O . GLN A 1 603 ? -41.262 -5.207 38.541 1.00 66.75 603 GLN A O 1
ATOM 4809 N N . PHE A 1 604 ? -39.392 -4.216 37.791 1.00 68.81 604 PHE A N 1
ATOM 4810 C CA . PHE A 1 604 ? -39.992 -2.920 37.455 1.00 68.81 604 PHE A CA 1
ATOM 4811 C C . PHE A 1 604 ? -40.129 -2.684 35.945 1.00 68.81 604 PHE A C 1
ATOM 4813 O O . PHE A 1 604 ? -40.488 -1.579 35.525 1.00 68.81 604 PHE A O 1
ATOM 4820 N N . PHE A 1 605 ? -39.817 -3.685 35.118 1.00 74.50 605 PHE A N 1
ATOM 4821 C CA . PHE A 1 605 ? -39.902 -3.566 33.668 1.00 74.50 605 PHE A CA 1
ATOM 4822 C C . PHE A 1 605 ? -41.365 -3.561 33.208 1.00 74.50 605 PHE A C 1
ATOM 4824 O O . PHE A 1 605 ? -42.152 -4.433 33.578 1.00 74.50 605 PHE A O 1
ATOM 4831 N N . LYS A 1 606 ? -41.729 -2.550 32.410 1.00 64.25 606 LYS A N 1
ATOM 4832 C CA . LYS A 1 606 ? -43.107 -2.304 31.947 1.00 64.25 606 LYS A CA 1
ATOM 4833 C C . LYS A 1 606 ? -43.422 -2.908 30.567 1.00 64.25 606 LYS A C 1
ATOM 4835 O O . LYS A 1 606 ? -44.552 -2.768 30.115 1.00 64.25 606 LYS A O 1
ATOM 4840 N N . GLY A 1 607 ? -42.440 -3.511 29.890 1.00 68.00 607 GLY A N 1
ATOM 4841 C CA . GLY A 1 607 ? -42.606 -4.142 28.574 1.00 68.00 607 GLY A CA 1
ATOM 4842 C C . GLY A 1 607 ? -42.956 -5.633 28.644 1.00 68.00 607 GLY A C 1
ATOM 4843 O O . GLY A 1 607 ? -43.211 -6.174 29.719 1.00 68.00 607 GLY A O 1
ATOM 4844 N N . GLU A 1 608 ? -42.943 -6.299 27.486 1.00 66.88 608 GLU A N 1
ATOM 4845 C CA . GLU A 1 608 ? -43.174 -7.744 27.364 1.00 66.88 608 GLU A CA 1
ATOM 4846 C C . GLU A 1 608 ? -42.082 -8.526 28.118 1.00 66.88 608 GLU A C 1
ATOM 4848 O O . GLU A 1 608 ? -40.889 -8.353 27.864 1.00 66.88 608 GLU A O 1
ATOM 4853 N N . LYS A 1 609 ? -42.471 -9.350 29.098 1.00 69.50 609 LYS A N 1
ATOM 4854 C CA . LYS A 1 609 ? -41.516 -10.005 30.012 1.00 69.50 609 LYS A CA 1
ATOM 4855 C C . LYS A 1 609 ? -40.927 -11.295 29.440 1.00 69.50 609 LYS A C 1
ATOM 4857 O O . LYS A 1 609 ? -39.770 -11.590 29.728 1.00 69.50 609 LYS A O 1
ATOM 4862 N N . THR A 1 610 ? -41.666 -12.006 28.589 1.00 67.81 610 THR A N 1
ATOM 4863 C CA . THR A 1 610 ? -41.281 -13.293 27.980 1.00 67.81 610 THR A CA 1
ATOM 4864 C C . THR A 1 610 ? -39.882 -13.267 27.337 1.00 67.81 610 THR A C 1
ATOM 4866 O O . THR A 1 610 ? -39.055 -14.117 27.676 1.00 67.81 610 THR A O 1
ATOM 4869 N N . PRO A 1 611 ? -39.528 -12.276 26.488 1.00 71.44 611 PRO A N 1
ATOM 4870 C CA . PRO A 1 611 ? -38.224 -12.255 25.819 1.00 71.44 611 PRO A CA 1
ATOM 4871 C C . PRO A 1 611 ? -37.070 -11.943 26.778 1.00 71.44 611 PRO A C 1
ATOM 4873 O O . PRO A 1 611 ? -35.965 -12.469 26.636 1.00 71.44 611 PRO A O 1
ATOM 4876 N N . VAL A 1 612 ? -37.337 -11.095 27.775 1.00 75.81 612 VAL A N 1
ATOM 4877 C CA . VAL A 1 612 ? -36.377 -10.716 28.819 1.00 75.81 612 VAL A CA 1
ATOM 4878 C C . VAL A 1 612 ? -36.082 -11.910 29.720 1.00 75.81 612 VAL A C 1
ATOM 4880 O O . VAL A 1 612 ? -34.922 -12.206 29.994 1.00 75.81 612 VAL A O 1
ATOM 4883 N N . VAL A 1 613 ? -37.119 -12.646 30.115 1.00 70.94 613 VAL A N 1
ATOM 4884 C CA . VAL A 1 613 ? -36.999 -13.879 30.897 1.00 70.94 613 VAL A CA 1
ATOM 4885 C C . VAL A 1 613 ? -36.207 -14.943 30.128 1.00 70.94 613 VAL A C 1
ATOM 4887 O O . VAL A 1 613 ? -35.286 -15.539 30.686 1.00 70.94 613 VAL A O 1
ATOM 4890 N N . GLY A 1 614 ? -36.477 -15.135 28.833 1.00 70.88 614 GLY A N 1
ATOM 4891 C CA . GLY A 1 614 ? -35.715 -16.068 27.994 1.00 70.88 614 GLY A CA 1
ATOM 4892 C C . GLY A 1 614 ? -34.246 -15.668 27.784 1.00 70.88 614 GLY A C 1
ATOM 4893 O O . GLY A 1 614 ? -33.378 -16.533 27.659 1.00 70.88 614 GLY A O 1
ATOM 4894 N N . PHE A 1 615 ? -33.932 -14.369 27.755 1.00 79.62 615 PHE A N 1
ATOM 4895 C CA . PHE A 1 615 ? -32.549 -13.872 27.767 1.00 79.62 615 PHE A CA 1
ATOM 4896 C C . PHE A 1 615 ? -31.850 -14.186 29.096 1.00 79.62 615 PHE A C 1
ATOM 4898 O O . PHE A 1 615 ? -30.760 -14.754 29.099 1.00 79.62 615 PHE A O 1
ATOM 4905 N N . ILE A 1 616 ? -32.495 -13.870 30.220 1.00 76.81 616 ILE A N 1
ATOM 4906 C CA . ILE A 1 616 ? -31.923 -14.062 31.558 1.00 76.81 616 ILE A CA 1
ATOM 4907 C C . ILE A 1 616 ? -31.724 -15.546 31.870 1.00 76.81 616 ILE A C 1
ATOM 4909 O O . ILE A 1 616 ? -30.699 -15.907 32.430 1.00 76.81 616 ILE A O 1
ATOM 4913 N N . THR A 1 617 ? -32.644 -16.414 31.448 1.00 72.94 617 THR A N 1
ATOM 4914 C CA . THR A 1 617 ? -32.513 -17.870 31.630 1.00 72.94 617 THR A CA 1
ATOM 4915 C C . THR A 1 617 ? -31.258 -18.404 30.934 1.00 72.94 617 THR A C 1
ATOM 4917 O O . THR A 1 617 ? -30.453 -19.087 31.560 1.00 72.94 617 THR A O 1
ATOM 4920 N N . ARG A 1 618 ? -31.033 -18.021 29.668 1.00 77.81 618 ARG A N 1
ATOM 4921 C CA . ARG A 1 618 ? -29.827 -18.404 28.908 1.00 77.81 618 ARG A CA 1
ATOM 4922 C C . ARG A 1 618 ? -28.549 -17.809 29.495 1.00 77.81 618 ARG A C 1
ATOM 4924 O O . ARG A 1 618 ? -27.501 -18.447 29.464 1.00 77.81 618 ARG A O 1
ATOM 4931 N N . LEU A 1 619 ? -28.632 -16.589 30.024 1.00 80.44 619 LEU A N 1
ATOM 4932 C CA . LEU A 1 619 ? -27.514 -15.943 30.704 1.00 80.44 619 LEU A CA 1
ATOM 4933 C C . LEU A 1 619 ? -27.131 -16.701 31.981 1.00 80.44 619 LEU A C 1
ATOM 4935 O O . LEU A 1 619 ? -25.962 -17.006 32.177 1.00 80.44 619 LEU A O 1
ATOM 4939 N N . VAL A 1 620 ? -28.114 -17.036 32.817 1.00 76.88 620 VAL A N 1
ATOM 4940 C CA . VAL A 1 620 ? -27.935 -17.812 34.052 1.00 76.88 620 VAL A CA 1
ATOM 4941 C C . VAL A 1 620 ? -27.338 -19.186 33.748 1.00 76.88 620 VAL A C 1
ATOM 4943 O O . VAL A 1 620 ? -26.351 -19.556 34.374 1.00 76.88 620 VAL A O 1
ATOM 4946 N N . GLU A 1 621 ? -27.859 -19.901 32.748 1.00 74.44 621 GLU A N 1
ATOM 4947 C CA . GLU A 1 621 ? -27.310 -21.187 32.288 1.00 74.44 621 GLU A CA 1
ATOM 4948 C C . GLU A 1 621 ? -25.831 -21.062 31.882 1.00 74.44 621 GLU A C 1
ATOM 4950 O O . GLU A 1 621 ? -24.984 -21.844 32.318 1.00 74.44 621 GLU A O 1
ATOM 4955 N N . GLY A 1 622 ? -25.499 -20.031 31.100 1.00 73.44 622 GLY A N 1
ATOM 4956 C CA . GLY A 1 622 ? -24.126 -19.760 30.687 1.00 73.44 622 GLY A CA 1
ATOM 4957 C C . GLY A 1 622 ? -23.197 -19.435 31.860 1.00 73.44 622 GLY A C 1
ATOM 4958 O O . GLY A 1 622 ? -22.084 -19.956 31.919 1.00 73.44 622 GLY A O 1
ATOM 4959 N N . LEU A 1 623 ? -23.646 -18.618 32.816 1.00 79.81 623 LEU A N 1
ATOM 4960 C CA . LEU A 1 623 ? -22.851 -18.228 33.984 1.00 79.81 623 LEU A CA 1
ATOM 4961 C C . LEU A 1 623 ? -22.627 -19.395 34.954 1.00 79.81 623 LEU A C 1
ATOM 4963 O O . LEU A 1 623 ? -21.521 -19.532 35.474 1.00 79.81 623 LEU A O 1
ATOM 4967 N N . LEU A 1 624 ? -23.617 -20.276 35.142 1.00 73.25 624 LEU A N 1
ATOM 4968 C CA . LEU A 1 624 ? -23.480 -21.477 35.980 1.00 73.25 624 LEU A CA 1
ATOM 4969 C C . LEU A 1 624 ? -22.310 -22.357 35.542 1.00 73.25 624 LEU A C 1
ATOM 4971 O O . LEU A 1 624 ? -21.564 -22.844 36.387 1.00 73.25 624 LEU A O 1
ATOM 4975 N N . SER A 1 625 ? -22.107 -22.510 34.231 1.00 70.00 625 SER A N 1
ATOM 4976 C CA . SER A 1 625 ? -21.012 -23.322 33.685 1.00 70.00 625 SER A CA 1
ATOM 4977 C C . SER A 1 625 ? -19.610 -22.794 34.026 1.00 70.00 625 SER A C 1
ATOM 4979 O O . SER A 1 625 ? -18.640 -23.549 33.969 1.00 70.00 625 SER A O 1
ATOM 4981 N N . LYS A 1 626 ? -19.496 -21.511 34.395 1.00 73.12 626 LYS A N 1
ATOM 4982 C CA . LYS A 1 626 ? -18.225 -20.836 34.689 1.00 73.12 626 LYS A CA 1
ATOM 4983 C C . LYS A 1 626 ? -17.971 -20.642 36.187 1.00 73.12 626 LYS A C 1
ATOM 4985 O O . LYS A 1 626 ? -16.836 -20.384 36.593 1.00 73.12 626 LYS A O 1
ATOM 4990 N N . GLN A 1 627 ? -18.993 -20.780 37.031 1.00 69.31 627 GLN A N 1
ATOM 4991 C CA . GLN A 1 627 ? -18.836 -20.605 38.471 1.00 69.31 627 GLN A CA 1
ATOM 4992 C C . GLN A 1 627 ? -18.093 -21.776 39.117 1.00 69.31 627 GLN A C 1
ATOM 4994 O O . GLN A 1 627 ? -18.473 -22.934 38.979 1.00 69.31 627 GLN A O 1
ATOM 4999 N N . LYS A 1 628 ? -17.077 -21.458 39.929 1.00 60.00 628 LYS A N 1
ATOM 5000 C CA . LYS A 1 628 ? -16.413 -22.441 40.805 1.00 60.00 628 LYS A CA 1
ATOM 5001 C C . LYS A 1 628 ? -17.342 -22.964 41.906 1.00 60.00 628 LYS A C 1
ATOM 5003 O O . LYS A 1 628 ? -17.166 -24.085 42.369 1.00 60.00 628 LYS A O 1
ATOM 5008 N N . ILE A 1 629 ? -18.292 -22.133 42.344 1.00 63.25 629 ILE A N 1
ATOM 5009 C CA . ILE A 1 629 ? -19.262 -22.441 43.397 1.00 63.25 629 ILE A CA 1
ATOM 5010 C C . ILE A 1 629 ? -20.655 -22.015 42.897 1.00 63.25 629 ILE A C 1
ATOM 5012 O O . ILE A 1 629 ? -20.891 -20.812 42.765 1.00 63.25 629 ILE A O 1
ATOM 5016 N N . PRO A 1 630 ? -21.588 -22.951 42.645 1.00 59.88 630 PRO A N 1
ATOM 5017 C CA . PRO A 1 630 ? -22.914 -22.633 42.099 1.00 59.88 630 PRO A CA 1
ATOM 5018 C C . PRO A 1 630 ? -23.843 -21.922 43.106 1.00 59.88 630 PRO A C 1
ATOM 5020 O O . PRO A 1 630 ? -24.841 -21.308 42.726 1.00 59.88 630 PRO A O 1
ATOM 5023 N N . HIS A 1 631 ? -23.507 -21.952 44.401 1.00 65.62 631 HIS A N 1
ATOM 5024 C CA . HIS A 1 631 ? -24.342 -21.410 45.480 1.00 65.62 631 HIS A CA 1
ATOM 5025 C C . HIS A 1 631 ? -24.570 -19.892 45.402 1.00 65.62 631 HIS A C 1
ATOM 5027 O O . HIS A 1 631 ? -25.615 -19.418 45.843 1.00 65.62 631 HIS A O 1
ATOM 5033 N N . TYR A 1 632 ? -23.649 -19.120 44.811 1.00 69.31 632 TYR A N 1
ATOM 5034 C CA . TYR A 1 632 ? -23.819 -17.666 44.693 1.00 69.31 632 TYR A CA 1
ATOM 5035 C C . TYR A 1 632 ? -24.984 -17.283 43.778 1.00 69.31 632 TYR A C 1
ATOM 5037 O O . TYR A 1 632 ? -25.731 -16.352 44.078 1.00 69.31 632 TYR A O 1
ATOM 5045 N N . LEU A 1 633 ? -25.144 -17.997 42.660 1.00 70.00 633 LEU A N 1
ATOM 5046 C CA . LEU A 1 633 ? -26.235 -17.740 41.727 1.00 70.00 633 LEU A CA 1
ATOM 5047 C C . LEU A 1 633 ? -27.554 -18.317 42.254 1.00 70.00 633 LEU A C 1
ATOM 5049 O O . LEU A 1 633 ? -28.578 -17.649 42.132 1.00 70.00 633 LEU A O 1
ATOM 5053 N N . SER A 1 634 ? -27.514 -19.482 42.920 1.00 66.00 634 SER A N 1
ATOM 5054 C CA . SER A 1 634 ? -28.677 -20.063 43.616 1.00 66.00 634 SER A CA 1
ATOM 5055 C C . SER A 1 634 ? -29.274 -19.088 44.626 1.00 66.00 634 SER A C 1
ATOM 5057 O O . SER A 1 634 ? -30.457 -18.772 44.552 1.00 66.00 634 SER A O 1
ATOM 5059 N N . HIS A 1 635 ? -28.440 -18.504 45.491 1.00 67.12 635 HIS A N 1
ATOM 5060 C CA . HIS A 1 635 ? -28.894 -17.550 46.501 1.00 67.12 635 HIS A CA 1
ATOM 5061 C C . HIS A 1 635 ? -29.511 -16.281 45.889 1.00 67.12 635 HIS A C 1
ATOM 5063 O O . HIS A 1 635 ? -30.507 -15.761 46.387 1.00 67.12 635 HIS A O 1
ATOM 5069 N N . LEU A 1 636 ? -28.974 -15.789 44.767 1.00 68.56 636 LEU A N 1
ATOM 5070 C CA . LEU A 1 636 ? -29.583 -14.668 44.043 1.00 68.56 636 LEU A CA 1
ATOM 5071 C C . LEU A 1 636 ? -30.943 -15.019 43.437 1.00 68.56 636 LEU A C 1
ATOM 5073 O O . LEU A 1 636 ? -31.856 -14.196 43.474 1.00 68.56 636 LEU A O 1
ATOM 5077 N N . ILE A 1 637 ? -31.082 -16.225 42.887 1.00 67.06 637 ILE A N 1
ATOM 5078 C CA . ILE A 1 637 ? -32.338 -16.727 42.320 1.00 67.06 637 ILE A CA 1
ATOM 5079 C C . ILE A 1 637 ? -33.382 -16.940 43.427 1.00 67.06 637 ILE A C 1
ATOM 5081 O O . ILE A 1 637 ? -34.544 -16.572 43.255 1.00 67.06 637 ILE A O 1
ATOM 5085 N N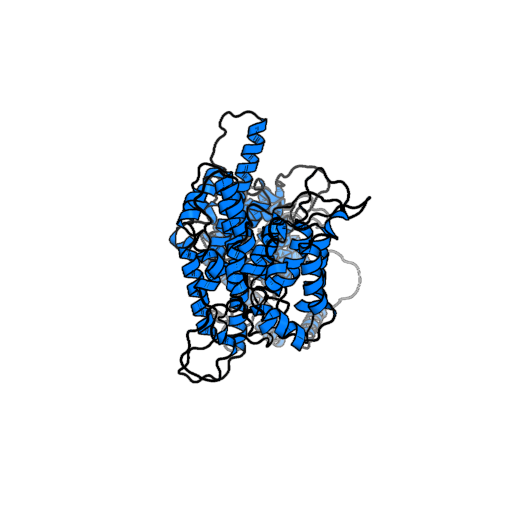 . GLU A 1 638 ? -32.972 -17.454 44.586 1.00 65.62 638 GLU A N 1
ATOM 5086 C CA . GLU A 1 638 ? -33.817 -17.616 45.773 1.00 65.62 638 GLU A CA 1
ATOM 5087 C C . GLU A 1 638 ? -34.265 -16.271 46.355 1.00 65.62 638 GLU A C 1
ATOM 5089 O O . GLU A 1 638 ? -35.443 -16.102 46.651 1.00 65.62 638 GLU A O 1
ATOM 5094 N N . ASN A 1 639 ? -33.384 -15.269 46.427 1.00 61.31 639 ASN A N 1
ATOM 5095 C CA . ASN A 1 639 ? -33.742 -13.915 46.873 1.00 61.31 639 ASN A CA 1
ATOM 5096 C C . ASN A 1 639 ? -34.681 -13.185 45.895 1.00 61.31 639 ASN A C 1
ATOM 5098 O O . ASN A 1 639 ? -35.335 -12.203 46.253 1.00 61.31 639 ASN A O 1
ATOM 5102 N N . LEU A 1 640 ? -34.782 -13.656 44.648 1.00 58.25 640 LEU A N 1
ATOM 5103 C CA . LEU A 1 640 ? -35.784 -13.198 43.688 1.00 58.25 640 LEU A CA 1
ATOM 5104 C C . LEU A 1 640 ? -37.146 -13.871 43.874 1.00 58.25 640 LEU A C 1
ATOM 5106 O O . LEU A 1 640 ? -38.095 -13.462 43.198 1.00 58.25 640 LEU A O 1
ATOM 5110 N N . ARG A 1 641 ? -37.282 -14.849 44.771 1.00 51.97 641 ARG A N 1
ATOM 5111 C CA . ARG A 1 641 ? -38.554 -15.466 45.145 1.00 51.97 641 ARG A CA 1
ATOM 5112 C C . ARG A 1 641 ? -39.340 -14.472 46.004 1.00 51.97 641 ARG A C 1
ATOM 5114 O O . ARG A 1 641 ? -39.029 -14.240 47.164 1.00 51.97 641 ARG A O 1
ATOM 5121 N N . VAL A 1 642 ? -40.343 -13.831 45.411 1.00 45.38 642 VAL A N 1
ATOM 5122 C CA . VAL A 1 642 ? -41.394 -13.147 46.179 1.00 45.38 642 VAL A CA 1
ATOM 5123 C C . VAL A 1 642 ? -42.487 -14.180 46.411 1.00 45.38 642 VAL A C 1
ATOM 5125 O O . VAL A 1 642 ? -42.764 -14.954 45.499 1.00 45.38 642 VAL A O 1
ATOM 5128 N N . ASP A 1 643 ? -43.042 -14.213 47.622 1.00 35.34 643 ASP A N 1
ATOM 5129 C CA . ASP A 1 643 ? -44.140 -15.080 48.063 1.00 35.34 643 ASP A CA 1
ATOM 5130 C C . ASP A 1 643 ? -45.365 -15.025 47.121 1.00 35.34 643 ASP A C 1
ATOM 5132 O O . ASP A 1 643 ? -46.367 -14.387 47.435 1.00 35.34 643 ASP A O 1
ATOM 5136 N N . ASP A 1 644 ? -45.319 -15.702 45.973 1.00 35.66 644 ASP A N 1
ATOM 5137 C CA . ASP A 1 644 ? -46.499 -15.988 45.158 1.00 35.66 644 ASP A CA 1
ATOM 5138 C C . ASP A 1 644 ? -46.997 -17.390 45.514 1.00 35.66 644 ASP A C 1
ATOM 5140 O O . ASP A 1 644 ? -46.394 -18.417 45.196 1.00 35.66 644 ASP A O 1
ATOM 5144 N N . LYS A 1 645 ? -48.111 -17.408 46.246 1.00 35.34 645 LYS A N 1
ATOM 5145 C CA . LYS A 1 645 ? -48.842 -18.601 46.676 1.00 35.34 645 LYS A CA 1
ATOM 5146 C C . LYS A 1 645 ? -49.751 -19.142 45.569 1.00 35.34 645 LYS A C 1
ATOM 5148 O O . LYS A 1 645 ? -50.912 -19.404 45.849 1.00 35.34 645 LYS A O 1
ATOM 5153 N N . ASP A 1 646 ? -49.257 -19.338 44.352 1.00 35.28 646 ASP A N 1
ATOM 5154 C CA . ASP A 1 646 ? -50.068 -19.982 43.314 1.00 35.28 646 ASP A CA 1
ATOM 5155 C C . ASP A 1 646 ? -49.292 -21.057 42.544 1.00 35.28 646 ASP A C 1
ATOM 5157 O O . ASP A 1 646 ? -48.391 -20.785 41.759 1.00 35.28 646 ASP A O 1
ATOM 5161 N N . GLY A 1 647 ? -49.688 -22.305 42.822 1.00 38.12 647 GLY A N 1
ATOM 5162 C CA . GLY A 1 647 ? -49.782 -23.416 41.874 1.00 38.12 647 GLY A CA 1
ATOM 5163 C C . GLY A 1 647 ? -48.533 -23.815 41.092 1.00 38.12 647 GLY A C 1
ATOM 5164 O O . GLY A 1 647 ? -48.306 -23.343 39.982 1.00 38.12 647 GLY A O 1
ATOM 5165 N N . ALA A 1 648 ? -47.820 -24.824 41.599 1.00 35.31 648 ALA A N 1
ATOM 5166 C CA . ALA A 1 648 ? -46.863 -25.607 40.824 1.00 35.31 648 ALA A CA 1
ATOM 5167 C C . ALA A 1 648 ? -47.517 -26.160 39.541 1.00 35.31 648 ALA A C 1
ATOM 5169 O O . ALA A 1 648 ? -48.397 -27.020 39.606 1.00 35.31 648 ALA A O 1
ATOM 5170 N N . SER A 1 649 ? -47.070 -25.676 38.382 1.00 36.38 649 SER A N 1
ATOM 5171 C CA . SER A 1 649 ? -47.392 -26.253 37.076 1.00 36.38 649 SER A CA 1
ATOM 5172 C C . SER A 1 649 ? -46.152 -26.946 36.503 1.00 36.38 649 SER A C 1
ATOM 5174 O O . SER A 1 649 ? -45.022 -26.483 36.665 1.00 36.38 649 SER A O 1
ATOM 5176 N N . ASP A 1 650 ? -46.366 -28.108 35.888 1.00 36.50 650 ASP A N 1
ATOM 5177 C CA . ASP A 1 650 ? -45.331 -28.993 35.350 1.00 36.50 650 ASP A CA 1
ATOM 5178 C C . ASP A 1 650 ? -44.553 -28.316 34.201 1.00 36.50 650 ASP A C 1
ATOM 5180 O O . ASP A 1 650 ? -45.139 -27.745 33.276 1.00 36.50 650 ASP A O 1
ATOM 5184 N N . ALA A 1 651 ? -43.219 -28.406 34.234 1.00 36.75 651 ALA A N 1
ATOM 5185 C CA . ALA A 1 651 ? -42.282 -27.626 33.412 1.00 36.75 651 ALA A CA 1
ATOM 5186 C C . ALA A 1 651 ? -42.385 -27.877 31.891 1.00 36.75 651 ALA A C 1
ATOM 5188 O O . ALA A 1 651 ? -41.750 -27.187 31.095 1.00 36.75 651 ALA A O 1
ATOM 5189 N N . ARG A 1 652 ? -43.178 -28.869 31.472 1.00 34.53 652 ARG A N 1
ATOM 5190 C CA . ARG A 1 652 ? -43.396 -29.253 30.066 1.00 34.53 652 ARG A CA 1
ATOM 5191 C C . ARG A 1 652 ? -44.632 -28.600 29.431 1.00 34.53 652 ARG A C 1
ATOM 5193 O O . ARG A 1 652 ? -44.848 -28.783 28.236 1.00 34.53 652 ARG A O 1
ATOM 5200 N N . HIS A 1 653 ? -45.426 -27.850 30.201 1.00 34.72 653 HIS A N 1
ATOM 5201 C CA . HIS A 1 653 ? -46.697 -27.254 29.762 1.00 34.72 653 HIS A CA 1
ATOM 5202 C C . HIS A 1 653 ? -46.806 -25.741 30.026 1.00 34.72 653 HIS A C 1
ATOM 5204 O O . HIS A 1 653 ? -47.906 -25.204 30.132 1.00 34.72 653 HIS A O 1
ATOM 5210 N N . ILE A 1 654 ? -45.676 -25.039 30.100 1.00 38.56 654 ILE A N 1
ATOM 5211 C CA . ILE A 1 654 ? -45.645 -23.586 30.304 1.00 38.56 654 ILE A CA 1
ATOM 5212 C C . ILE A 1 654 ? -45.911 -22.885 28.960 1.00 38.56 654 ILE A C 1
ATOM 5214 O O . ILE A 1 654 ? -45.082 -22.943 28.051 1.00 38.56 654 ILE A O 1
ATOM 5218 N N . MET A 1 655 ? -47.087 -22.260 28.816 1.00 36.44 655 MET A N 1
ATOM 5219 C CA . MET A 1 655 ? -47.464 -21.486 27.619 1.00 36.44 655 MET A CA 1
ATOM 5220 C C . MET A 1 655 ? -47.129 -19.985 27.712 1.00 36.44 655 MET A C 1
ATOM 5222 O O . MET A 1 655 ? -47.019 -19.338 26.674 1.00 36.44 655 MET A O 1
ATOM 5226 N N . GLU A 1 656 ? -46.894 -19.440 28.909 1.00 37.28 656 GLU A N 1
ATOM 5227 C CA . GLU A 1 656 ? -46.435 -18.059 29.133 1.00 37.28 656 GLU A CA 1
ATOM 5228 C C . GLU A 1 656 ? -45.212 -18.084 30.059 1.00 37.28 656 GLU A C 1
ATOM 5230 O O . GLU A 1 656 ? -45.265 -18.740 31.086 1.00 37.28 656 GLU A O 1
ATOM 5235 N N . TRP A 1 657 ? -44.107 -17.415 29.702 1.00 46.31 657 TRP A N 1
ATOM 5236 C CA . TRP A 1 657 ? -42.881 -17.398 30.519 1.00 46.31 657 TRP A CA 1
ATOM 5237 C C . TRP A 1 657 ? -42.850 -16.183 31.454 1.00 46.31 657 TRP A C 1
ATOM 5239 O O . TRP A 1 657 ? -42.542 -15.063 31.036 1.00 46.31 657 TRP A O 1
ATOM 5249 N N . ASN A 1 658 ? -43.113 -16.419 32.734 1.00 51.19 658 ASN A N 1
ATOM 5250 C CA . ASN A 1 658 ? -43.113 -15.460 33.829 1.00 51.19 658 ASN A CA 1
ATOM 5251 C C . ASN A 1 658 ? -41.967 -15.721 34.831 1.00 51.19 658 ASN A C 1
ATOM 5253 O O . ASN A 1 658 ? -41.245 -16.719 34.792 1.00 51.19 658 ASN A O 1
ATOM 5257 N N . ARG A 1 659 ? -41.784 -14.772 35.761 1.00 49.72 659 ARG A N 1
ATOM 5258 C CA . ARG A 1 659 ? -40.766 -14.798 36.834 1.00 49.72 659 ARG A CA 1
ATOM 5259 C C . ARG A 1 659 ? -40.696 -16.132 37.612 1.00 49.72 659 ARG A C 1
ATOM 5261 O O . ARG A 1 659 ? -39.573 -16.582 37.839 1.00 49.72 659 ARG A O 1
ATOM 5268 N N . PRO A 1 660 ? -41.815 -16.767 38.020 1.00 53.72 660 PRO A N 1
ATOM 5269 C CA . PRO A 1 660 ? -41.772 -18.025 38.769 1.00 53.72 660 PRO A CA 1
ATOM 5270 C C . PRO A 1 660 ? -41.189 -19.179 37.946 1.00 53.72 660 PRO A C 1
ATOM 5272 O O . PRO A 1 660 ? -40.417 -19.975 38.470 1.00 53.72 660 PRO A O 1
ATOM 5275 N N . GLU A 1 661 ? -41.482 -19.229 36.646 1.00 55.66 661 GLU A N 1
ATOM 5276 C CA . GLU A 1 661 ? -41.023 -20.302 35.757 1.00 55.66 661 GLU A CA 1
ATOM 5277 C C . GLU A 1 661 ? -39.539 -20.159 35.397 1.00 55.66 661 GLU A C 1
ATOM 5279 O O . GLU A 1 661 ? -38.841 -21.164 35.278 1.00 55.66 661 GLU A O 1
ATOM 5284 N N . MET A 1 662 ? -39.019 -18.926 35.312 1.00 56.75 662 MET A N 1
ATOM 5285 C CA . MET A 1 662 ? -37.575 -18.661 35.209 1.00 56.75 662 MET A CA 1
ATOM 5286 C C . MET A 1 662 ? -36.816 -19.194 36.428 1.00 56.75 662 MET A C 1
ATOM 5288 O O . MET A 1 662 ? -35.791 -19.857 36.286 1.00 56.75 662 MET A O 1
ATOM 5292 N N . ILE A 1 663 ? -37.332 -18.893 37.626 1.00 56.59 663 ILE A N 1
ATOM 5293 C CA . ILE A 1 663 ? -36.772 -19.354 38.900 1.00 56.59 663 ILE A CA 1
ATOM 5294 C C . ILE A 1 663 ? -36.832 -20.883 38.952 1.00 56.59 663 ILE A C 1
ATOM 5296 O O . ILE A 1 663 ? -35.834 -21.519 39.267 1.00 56.59 663 ILE A O 1
ATOM 5300 N N . GLN A 1 664 ? -37.959 -21.484 38.563 1.00 55.41 664 GLN A N 1
ATOM 5301 C CA . GLN A 1 664 ? -38.131 -22.936 38.530 1.00 55.41 664 GLN A CA 1
ATOM 5302 C C . GLN A 1 664 ? -37.184 -23.620 37.532 1.00 55.41 664 GLN A C 1
ATOM 5304 O O . GLN A 1 664 ? -36.585 -24.630 37.882 1.00 55.41 664 GLN A O 1
ATOM 5309 N N . GLN A 1 665 ? -36.991 -23.078 36.326 1.00 53.66 665 GLN A N 1
ATOM 5310 C CA . GLN A 1 665 ? -36.016 -23.605 35.361 1.00 53.66 665 GLN A CA 1
ATOM 5311 C C . GLN A 1 665 ? -34.585 -23.488 35.885 1.00 53.66 665 GLN A C 1
ATOM 5313 O O . GLN A 1 665 ? -33.848 -24.470 35.866 1.00 53.66 665 GLN A O 1
ATOM 5318 N N . ALA A 1 666 ? -34.200 -22.329 36.423 1.00 54.53 666 ALA A N 1
ATOM 5319 C CA . ALA A 1 666 ? -32.871 -22.150 36.996 1.00 54.53 666 ALA A CA 1
ATOM 5320 C C . ALA A 1 666 ? -32.615 -23.103 38.184 1.00 54.53 666 ALA A C 1
ATOM 5322 O O . ALA A 1 666 ? -31.528 -23.667 38.282 1.00 54.53 666 ALA A O 1
ATOM 5323 N N . LEU A 1 667 ? -33.627 -23.364 39.024 1.00 54.00 667 LEU A N 1
ATOM 5324 C CA . LEU A 1 667 ? -33.572 -24.346 40.119 1.00 54.00 667 LEU A CA 1
ATOM 5325 C C . LEU A 1 667 ? -33.511 -25.805 39.628 1.00 54.00 667 LEU A C 1
ATOM 5327 O O . LEU A 1 667 ? -32.794 -26.613 40.214 1.00 54.00 667 LEU A O 1
ATOM 5331 N N . ILE A 1 668 ? -34.207 -26.150 38.535 1.00 54.19 668 ILE A N 1
ATOM 5332 C CA . ILE A 1 668 ? -34.111 -27.476 37.892 1.00 54.19 668 ILE A CA 1
ATOM 5333 C C . ILE A 1 668 ? -32.674 -27.737 37.424 1.00 54.19 668 ILE A C 1
ATOM 5335 O O . ILE A 1 668 ? -32.151 -28.830 37.637 1.00 54.19 668 ILE A O 1
ATOM 5339 N N . PHE A 1 669 ? -32.018 -26.738 36.831 1.00 50.97 669 PHE A N 1
ATOM 5340 C CA . PHE A 1 669 ? -30.613 -26.844 36.423 1.00 50.97 669 PHE A CA 1
ATOM 5341 C C . PHE A 1 669 ? -29.639 -26.888 37.606 1.00 50.97 669 PHE A C 1
ATOM 5343 O O . PHE A 1 669 ? -28.609 -27.552 37.519 1.00 50.97 669 PHE A O 1
ATOM 5350 N N . LEU A 1 670 ? -29.975 -26.229 38.717 1.00 48.34 670 LEU A N 1
ATOM 5351 C CA . LEU A 1 670 ? -29.218 -26.277 39.972 1.00 48.34 670 LEU A CA 1
ATOM 5352 C C . LEU A 1 670 ? -29.414 -27.590 40.760 1.00 48.34 670 LEU A C 1
ATOM 5354 O O . LEU A 1 670 ? -28.694 -27.822 41.728 1.00 48.34 670 LEU A O 1
ATOM 5358 N N . GLY A 1 671 ? -30.328 -28.470 40.325 1.00 43.31 671 GLY A N 1
ATOM 5359 C CA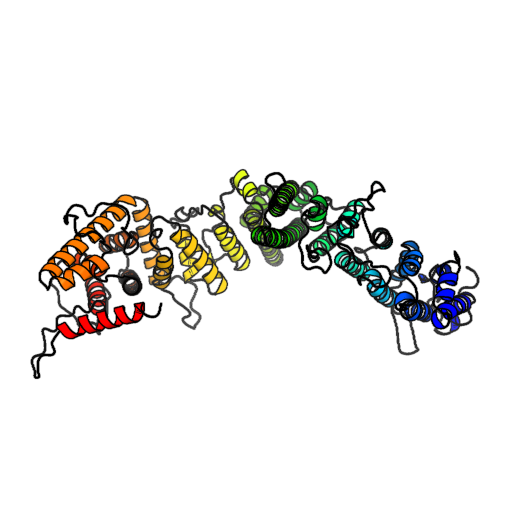 . GLY A 1 671 ? -30.538 -29.809 40.889 1.00 43.31 671 GLY A CA 1
ATOM 5360 C C . GLY A 1 671 ? -31.523 -29.887 42.061 1.00 43.31 671 GLY A C 1
ATOM 5361 O O . GLY A 1 671 ? -31.598 -30.930 42.707 1.00 43.31 671 GLY A O 1
ATOM 5362 N N . ASP A 1 672 ? -32.297 -28.832 42.325 1.00 42.81 672 ASP A N 1
ATOM 5363 C CA . ASP A 1 672 ? -33.009 -28.644 43.597 1.00 42.81 672 ASP A CA 1
ATOM 5364 C C . ASP A 1 672 ? -34.536 -28.850 43.480 1.00 42.81 672 ASP A C 1
ATOM 5366 O O . ASP A 1 672 ? -35.345 -27.998 43.852 1.00 42.81 672 ASP A O 1
ATOM 5370 N N . TYR A 1 673 ? -34.967 -29.995 42.928 1.00 33.44 673 TYR A N 1
ATOM 5371 C CA . TYR A 1 673 ? -36.374 -30.414 43.009 1.00 33.44 673 TYR A CA 1
ATOM 5372 C C . TYR A 1 673 ? -36.544 -31.525 44.048 1.00 33.44 673 TYR A C 1
ATOM 5374 O O . TYR A 1 673 ? -36.230 -32.693 43.802 1.00 33.44 673 TYR A O 1
ATOM 5382 N N . ASN A 1 674 ? -37.074 -31.147 45.215 1.00 32.53 674 ASN A N 1
ATOM 5383 C CA . ASN A 1 674 ? -37.557 -32.080 46.226 1.00 32.53 674 ASN A CA 1
ATOM 5384 C C . ASN A 1 674 ? -38.596 -33.020 45.610 1.00 32.53 674 ASN A C 1
ATOM 5386 O O . ASN A 1 674 ? -39.663 -32.615 45.153 1.00 32.53 674 ASN A O 1
ATOM 5390 N N . ASN A 1 675 ? -38.257 -34.302 45.624 1.00 27.31 675 ASN A N 1
ATOM 5391 C CA . ASN A 1 675 ? -39.075 -35.398 45.142 1.00 27.31 675 ASN A CA 1
ATOM 5392 C C . ASN A 1 675 ? -40.106 -35.777 46.225 1.00 27.31 675 ASN A C 1
ATOM 5394 O O . ASN A 1 675 ? -40.057 -36.868 46.787 1.00 27.31 675 ASN A O 1
ATOM 5398 N N . GLU A 1 676 ? -41.027 -34.870 46.551 1.00 28.83 676 GLU A N 1
ATOM 5399 C CA . GLU A 1 676 ? -42.229 -35.192 47.330 1.00 28.83 676 GLU A CA 1
ATOM 5400 C C . GLU A 1 676 ? -43.436 -35.258 46.397 1.00 28.83 676 GLU A C 1
ATOM 5402 O O . GLU A 1 676 ? -44.281 -34.379 46.397 1.00 28.83 676 GLU A O 1
ATOM 5407 N N . ASP A 1 677 ? -43.479 -36.288 45.549 1.00 29.52 677 ASP A N 1
ATOM 5408 C CA . ASP A 1 677 ? -44.720 -37.017 45.261 1.00 29.52 677 ASP A CA 1
ATOM 5409 C C . ASP A 1 677 ? -44.452 -38.181 44.302 1.00 29.52 677 ASP A C 1
ATOM 5411 O O . ASP A 1 677 ? -44.575 -38.074 43.081 1.00 29.52 677 ASP A O 1
ATOM 5415 N N . LYS A 1 678 ? -44.085 -39.331 44.882 1.00 26.86 678 LYS A N 1
ATOM 5416 C CA . LYS A 1 678 ? -44.461 -40.675 44.404 1.00 26.86 678 LYS A CA 1
ATOM 5417 C C . LYS A 1 678 ? -44.031 -41.738 45.417 1.00 26.86 678 LYS A C 1
ATOM 5419 O O . LYS A 1 678 ? -42.934 -42.288 45.373 1.00 26.86 678 LYS A O 1
ATOM 5424 N N . LYS A 1 679 ? -44.953 -42.102 46.313 1.00 27.89 679 LYS A N 1
ATOM 5425 C CA . LYS A 1 679 ? -44.959 -43.446 46.906 1.00 27.89 679 LYS A CA 1
ATOM 5426 C C . LYS A 1 679 ? -45.144 -44.453 45.767 1.00 27.89 679 LYS A C 1
ATOM 5428 O O . LYS A 1 679 ? -46.182 -44.412 45.125 1.00 27.89 679 LYS A O 1
ATOM 5433 N N . TYR A 1 680 ? -44.155 -45.312 45.516 1.00 24.34 680 TYR A N 1
ATOM 5434 C CA . TYR A 1 680 ? -44.273 -46.781 45.531 1.00 24.34 680 TYR A CA 1
ATOM 5435 C C . TYR A 1 680 ? -42.910 -47.440 45.207 1.00 24.34 680 TYR A C 1
ATOM 5437 O O . TYR A 1 680 ? -42.371 -47.283 44.121 1.00 24.34 680 TYR A O 1
ATOM 5445 N N . SER A 1 681 ? -42.396 -48.175 46.205 1.00 25.94 681 SER A N 1
ATOM 5446 C CA . SER A 1 681 ? -41.394 -49.264 46.184 1.00 25.94 681 SER A CA 1
ATOM 5447 C C . SER A 1 681 ? -40.089 -49.105 45.377 1.00 25.94 681 SER A C 1
ATOM 5449 O O . SER A 1 681 ? -40.071 -49.390 44.188 1.00 25.94 681 SER A O 1
ATOM 5451 N N . SER A 1 682 ? -38.957 -48.839 46.049 1.00 24.48 682 SER A N 1
ATOM 5452 C CA . SER A 1 682 ? -37.994 -49.868 46.517 1.00 24.48 682 SER A CA 1
ATOM 5453 C C . SER A 1 682 ? -36.603 -49.275 46.836 1.00 24.48 682 SER A C 1
ATOM 5455 O O . SER A 1 682 ? -35.921 -48.795 45.940 1.00 24.48 682 SER A O 1
ATOM 5457 N N . SER A 1 683 ? -36.174 -49.429 48.098 1.00 24.72 683 SER A N 1
ATOM 5458 C CA . SER A 1 683 ? -34.813 -49.290 48.677 1.00 24.72 683 SER A CA 1
ATOM 5459 C C . SER A 1 683 ? -34.081 -47.924 48.635 1.00 24.72 683 SER A C 1
ATOM 5461 O O . SER A 1 683 ? -34.137 -47.223 47.630 1.00 24.72 683 SER A O 1
ATOM 5463 N N . PRO A 1 684 ? -33.368 -47.539 49.718 1.00 26.19 684 PRO A N 1
ATOM 5464 C CA . PRO A 1 684 ? -32.735 -46.230 49.854 1.00 26.19 684 PRO A CA 1
ATOM 5465 C C . PRO A 1 684 ? -31.356 -46.220 49.181 1.00 26.19 684 PRO A C 1
ATOM 5467 O O . PRO A 1 684 ? -30.480 -47.002 49.550 1.00 26.19 684 PRO A O 1
ATOM 5470 N N . VAL A 1 685 ? -31.136 -45.320 48.221 1.00 25.73 685 VAL A N 1
ATOM 5471 C CA . VAL A 1 685 ? -29.787 -45.018 47.720 1.00 25.73 685 VAL A CA 1
ATOM 5472 C C . VAL A 1 685 ? -29.305 -43.742 48.399 1.00 25.73 685 VAL A C 1
ATOM 5474 O O . VAL A 1 685 ? -29.947 -42.697 48.362 1.00 25.73 685 VAL A O 1
ATOM 5477 N N . ASN A 1 686 ? -28.191 -43.902 49.097 1.00 27.22 686 ASN A N 1
ATOM 5478 C CA . ASN A 1 686 ? -27.588 -42.975 50.034 1.00 27.22 686 ASN A CA 1
ATOM 5479 C C . ASN A 1 686 ? -26.974 -41.768 49.290 1.00 27.22 686 ASN A C 1
ATOM 5481 O O . ASN A 1 686 ? -26.028 -41.922 48.513 1.00 27.22 686 ASN A O 1
ATOM 5485 N N . VAL A 1 687 ? -27.511 -40.571 49.544 1.00 31.69 687 VAL A N 1
ATOM 5486 C CA . VAL A 1 687 ? -27.166 -39.286 48.892 1.00 31.69 687 VAL A CA 1
ATOM 5487 C C . VAL A 1 687 ? -25.725 -38.827 49.190 1.00 31.69 687 VAL A C 1
ATOM 5489 O O . VAL A 1 687 ? -25.166 -38.020 48.454 1.00 31.69 687 VAL A O 1
ATOM 5492 N N . HIS A 1 688 ? -25.052 -39.424 50.179 1.00 30.58 688 HIS A N 1
ATOM 5493 C CA . HIS A 1 688 ? -23.638 -39.156 50.473 1.00 30.58 688 HIS A CA 1
ATOM 5494 C C . HIS A 1 688 ? -22.644 -39.636 49.397 1.00 30.58 688 HIS A C 1
ATOM 5496 O O . HIS A 1 688 ? -21.519 -39.150 49.353 1.00 30.58 688 HIS A O 1
ATOM 5502 N N . SER A 1 689 ? -23.045 -40.535 48.492 1.00 30.25 689 SER A N 1
ATOM 5503 C CA . SER A 1 689 ? -22.131 -41.139 47.504 1.00 30.25 689 SER A CA 1
ATOM 5504 C C . SER A 1 689 ? -21.839 -40.273 46.267 1.00 30.25 689 SER A C 1
ATOM 5506 O O . SER A 1 689 ? -20.829 -40.480 45.596 1.00 30.25 689 SER A O 1
ATOM 5508 N N . ASN A 1 690 ? -22.676 -39.273 45.969 1.00 35.19 690 ASN A N 1
ATOM 5509 C CA . ASN A 1 690 ? -22.511 -38.448 44.764 1.00 35.19 690 ASN A CA 1
ATOM 5510 C C . ASN A 1 690 ? -21.516 -37.285 44.969 1.00 35.19 690 ASN A C 1
ATOM 5512 O O . ASN A 1 690 ? -20.900 -36.804 44.023 1.00 35.19 690 ASN A O 1
ATOM 5516 N N . ILE A 1 691 ? -21.302 -36.878 46.225 1.00 34.81 691 ILE A N 1
ATOM 5517 C CA . ILE A 1 691 ? -20.379 -35.795 46.596 1.00 34.81 691 ILE A CA 1
ATOM 5518 C C . ILE A 1 691 ? -18.927 -36.300 46.605 1.00 34.81 691 ILE A C 1
ATOM 5520 O O . ILE A 1 691 ? -18.042 -35.629 46.077 1.00 34.81 691 ILE A O 1
ATOM 5524 N N . GLU A 1 692 ? -18.674 -37.517 47.103 1.00 31.86 692 GLU A N 1
ATOM 5525 C CA . GLU A 1 692 ? -17.346 -38.151 47.021 1.00 31.86 692 GLU A CA 1
ATOM 5526 C C . GLU A 1 692 ? -16.931 -38.454 45.576 1.00 31.86 692 GLU A C 1
ATOM 5528 O O . GLU A 1 692 ? -15.762 -38.281 45.234 1.00 31.86 692 GLU A O 1
ATOM 5533 N N . SER A 1 693 ? -17.881 -38.835 44.713 1.00 33.94 693 SER A N 1
ATOM 5534 C CA . SER A 1 693 ? -17.652 -39.108 43.286 1.00 33.94 693 SER A CA 1
ATOM 5535 C C . SER A 1 693 ? -17.272 -37.854 42.488 1.00 33.94 693 SER A C 1
ATOM 5537 O O . SER A 1 693 ? -16.385 -37.915 41.636 1.00 33.94 693 SER A O 1
ATOM 5539 N N . GLN A 1 694 ? -17.900 -36.709 42.768 1.00 36.44 694 GLN A N 1
ATOM 5540 C CA . GLN A 1 694 ? -17.557 -35.444 42.111 1.00 36.44 694 GLN A CA 1
ATOM 5541 C C . GLN A 1 694 ? -16.245 -34.848 42.648 1.00 36.44 694 GLN A C 1
ATOM 5543 O O . GLN A 1 694 ? -15.472 -34.274 41.881 1.00 36.44 694 GLN A O 1
ATOM 5548 N N . LEU A 1 695 ? -15.936 -35.057 43.934 1.00 32.62 695 LEU A N 1
ATOM 5549 C CA . LEU A 1 695 ? -14.658 -34.666 44.543 1.00 32.62 695 LEU A CA 1
ATOM 5550 C C . LEU A 1 695 ? -13.471 -35.512 44.052 1.00 32.62 695 LEU A C 1
ATOM 5552 O O . LEU A 1 695 ? -12.380 -34.972 43.875 1.00 32.62 695 LEU A O 1
ATOM 5556 N N . THR A 1 696 ? -13.665 -36.807 43.778 1.00 33.00 696 THR A N 1
ATOM 5557 C CA . THR A 1 696 ? -12.616 -37.664 43.187 1.00 33.00 696 THR A CA 1
ATOM 5558 C C . THR A 1 696 ? -12.348 -37.320 41.723 1.00 33.00 696 THR A C 1
ATOM 5560 O O . THR A 1 696 ? -11.187 -37.215 41.339 1.00 33.00 696 THR A O 1
ATOM 5563 N N . MET A 1 697 ? -13.383 -37.013 40.931 1.00 33.47 697 MET A N 1
ATOM 5564 C CA . MET A 1 697 ? -13.206 -36.510 39.558 1.00 33.47 697 MET A CA 1
ATOM 5565 C C . MET A 1 697 ? -12.448 -35.171 39.505 1.00 33.47 697 MET A C 1
ATOM 5567 O O . MET A 1 697 ? -11.652 -34.939 38.595 1.00 33.47 697 MET A O 1
ATOM 5571 N N . PHE A 1 698 ? -12.666 -34.294 40.490 1.00 33.31 698 PHE A N 1
ATOM 5572 C CA . PHE A 1 698 ? -11.975 -33.007 40.601 1.00 33.31 698 PHE A CA 1
ATOM 5573 C C . PHE A 1 698 ? -10.506 -33.151 41.043 1.00 33.31 698 PHE A C 1
ATOM 5575 O O . PHE A 1 698 ? -9.646 -32.401 40.580 1.00 33.31 698 PHE A O 1
ATOM 5582 N N . MET A 1 699 ? -10.199 -34.133 41.900 1.00 32.53 699 MET A N 1
ATOM 5583 C CA . MET A 1 699 ? -8.825 -34.469 42.304 1.00 32.53 699 MET A CA 1
ATOM 5584 C C . MET A 1 699 ? -8.023 -35.102 41.153 1.00 32.53 699 MET A C 1
ATOM 5586 O O . MET A 1 699 ? -6.879 -34.706 40.932 1.00 32.53 699 MET A O 1
ATOM 5590 N N . ASP A 1 700 ? -8.624 -36.005 40.369 1.00 31.08 700 ASP A N 1
ATOM 5591 C CA . ASP A 1 700 ? -7.957 -36.644 39.221 1.00 31.08 700 ASP A CA 1
ATOM 5592 C C . ASP A 1 700 ? -7.692 -35.659 38.068 1.00 31.08 700 ASP A C 1
ATOM 5594 O O . ASP A 1 700 ? -6.643 -35.715 37.425 1.00 31.08 700 ASP A O 1
ATOM 5598 N N . SER A 1 701 ? -8.579 -34.681 37.853 1.00 29.75 701 SER A N 1
ATOM 5599 C CA . SER A 1 701 ? -8.396 -33.621 36.848 1.00 29.75 701 SER A CA 1
ATOM 5600 C C . SER A 1 701 ? -7.203 -32.697 37.128 1.00 29.75 701 SER A C 1
ATOM 5602 O O . SER A 1 701 ? -6.711 -32.058 36.198 1.00 29.75 701 SER A O 1
ATOM 5604 N N . LYS A 1 702 ? -6.746 -32.587 38.382 1.00 29.61 702 LYS A N 1
ATOM 5605 C CA . LYS A 1 702 ? -5.614 -31.730 38.780 1.00 29.61 702 LYS A CA 1
ATOM 5606 C C . LYS A 1 702 ? -4.272 -32.461 38.855 1.00 29.61 702 LYS A C 1
ATOM 5608 O O . LYS A 1 702 ? -3.259 -31.816 39.089 1.00 29.61 702 LYS A O 1
ATOM 5613 N N . LEU A 1 703 ? -4.257 -33.778 38.653 1.00 31.55 703 LEU A N 1
ATOM 5614 C CA . LEU A 1 703 ? -3.039 -34.595 38.584 1.00 31.55 703 LEU A CA 1
ATOM 5615 C C . LEU A 1 703 ? -2.540 -34.815 37.140 1.00 31.55 703 LEU A C 1
ATOM 5617 O O . LEU A 1 703 ? -1.527 -35.485 36.946 1.00 31.55 703 LEU A O 1
ATOM 5621 N N . GLN A 1 704 ? -3.217 -34.246 36.133 1.00 28.86 704 GLN A N 1
ATOM 5622 C CA . GLN A 1 704 ? -2.824 -34.308 34.712 1.00 28.86 704 GLN A CA 1
ATOM 5623 C C . GLN A 1 704 ? -2.615 -32.937 34.029 1.00 28.86 704 GLN A C 1
ATOM 5625 O O . GLN A 1 704 ? -2.535 -32.864 32.803 1.00 28.86 704 GLN A O 1
ATOM 5630 N N . LEU A 1 705 ? -2.456 -31.869 34.810 1.00 27.92 705 LEU A N 1
ATOM 5631 C CA . LEU A 1 705 ? -1.903 -30.565 34.412 1.00 27.92 705 LEU A CA 1
ATOM 5632 C C . LEU A 1 705 ? -0.791 -30.210 35.400 1.00 27.92 705 LEU A C 1
ATOM 5634 O O . LEU A 1 705 ? 0.164 -29.525 34.973 1.00 27.92 705 LEU A O 1
#

InterPro domains:
  IPR021714 URB1, N-terminal [PF11707] (5-224)
  IPR039844 Nucleolar pre-ribosomal-associated protein 1 [PTHR13500] (15-644)
  IPR059018 URB1, central HEAT repeat domain [PF26140] (433-552)

Radius of gyration: 38.21 Å; chains: 1; bounding box: 90×71×113 Å

Organism: NCBI:txid679940

pLDDT: mean 76.67, std 20.07, range [24.34, 98.25]

Secondary structure (DSSP, 8-state):
-TTS-----TT---TTGGGG-HHHHHHHHHHHHHHH--HHHHHHHHHSTTTTHHHHTTGGGS-HHHHHHHHHHHIIIIIS-TTS-HHHHHHHS-HHHHHHHHGGGG--S-EESSSS-EE-HHHHHHHHHHHHHSSTTSTT-----TTS-GGGGTTTS----S-----S-HHHHHHGGG--TTT-HHHHHHHHHHHHH-TTHHHHHHHH-----S--S-HHHHHHHHHHHHHHTSPPPP-SSTTS-PPPSSPPPHHHHHHHHS-GGGSHHHHHHHHH-S-HHHHHHHHHHHHHHHHHHHHHHHHHHHHHHHHHHT-----TTS--HHHHHHHHHHHHHHHHHHHSPPHHHHHHHHHHHHH----S--HHHHHHHHHHHHHHHHHHHHHHHHHHHH-HHHHHHHT--GGGGS-S-TTSS-HHHHHHHHHHHHT-SS--TTSBPTTSS-BHHHHHHHHHHH-S-HHHHHHHHHHHHHHHHTSTTTTT-TTHHHHHHHHS------SS---S---HHHHHHHHHHHHHHHHHHHSHHHHHHHHHHHHHHHHHHHHHHHTTS-HHHHHHHHHHHT---TT--TT-TT-TTS---SS-THHHHHHHHHHH--S-HHHHHHHHHHHHHHHHTT-S-THHHHHHHHHT----------TT--SS--HHHHHHHHHHHHT-----S------PPPTTHHHHHHHHHHHHHTS--

Sequence (705 aa):
MRAARYRQQKKSNNPNKYIYDLRTSYVQFVLAFFIHGDAEIKKQVLALKGFASSVFTGIHEDAYQLIEEVLSVTYEHLIMDNAVSRSVKAYFFSSYILEQIAKVYTRTEPEKTSPDETGIPADLVHHFLVSVCSVPGVGVCFRDSGWYPPSSVADDKGETGTKMETVQNRALAKFIMSLKPVDDMRQQELLLKILSACPELVEGYWKGTSMTFEPRISSKWLANVTLLQRITQLPIPSLYYGDTHLYPSTPPNVSTILENVLPGVFGRSATSKGLQHASPLVRYATMTALAAAFQKFGKVVEAMQTVICTLDENGEIHRETDEKPSEKWKKCFESVQESLRRRMPEIHLIVALYSKALVDKQETVAEEDLAEITAQRQVLQDSAFRLIRYYQQYLPETMMESSVDASNFIPADILSVRPGSLIHLLELLLCLPDFRWSNKSAGKSVSHITTLLTLYLRTPYQYIRNLTGKLLNKTLADSFMFQHDPEEVDIWLKALPQNFLKTGGETLSLTSEQSTVLQYLDESIARFEKAQYRYTDQLVSVVSEVNKTFMDNTRASDNLSVSLARAIIGIHDTTISPNDVLDMTGYIHPFSPLLLTVFERMQFFKGEKTPVVGFITRLVEGLLSKQKIPHYLSHLIENLRVDDKDGASDARHIMEWNRPEMIQQALIFLGDYNNEDKKYSSSPVNVHSNIESQLTMFMDSKLQL

Foldseek 3Di:
DVVQADAPDVPDPDLCPRCPTPLLVLLVVLLCCLVPNDQVSVLVQLPPPPRNLVNLAVLLRHRLVSLLSNLVSCVPRPQPPPRHDLVSLQVSLFLVSLLSLCSNLVQQDWDDPDPPDTDTSNVSSLVSLLQQQQDDPTRLHHQQQQLAARCLLPPPDDDDDDPRPRADSVRSLSNLQSFDVLVDVSSLVSSLSNCLRHVSSLLSCLVSHPQAQAQDPDSSNLSVLVSLLSQLLRDRDDQDSPPPNHHDLAGGDLSSLCSSQPNLSCFAVSLLCQLVPPDLVSNLSSLSSNLSSLVSVVNVVVNLVVNLVVQVVVDDPDDPPDDRSSVNSVVSNVVSLVVNVRRHYQLVSLVVLLVCLVPDDDDPDDPVVVVVSNVSSLSSNLSSLLVLLSCLQRPVVSVVVVVDDLLQVCDPQLPPDDPSSLVSSLSSLVSDPDDPQLDDHPPDPFTNLLNLLLCLQQPPDPVSNVSSLVSQLVVVCPDLQNVLPSVLSVLLSVLQPRPDDPDDDDDPDDDPLNVLQSVLLSVLVVVCVVQVPVLVVVLVVLLLVLLVVQLVVQVVDDPVSNVVSCVLNVNPDPPDDSVPPPPPDDDGRLHGSSLVSLLVVLVVDPDQNQSSLSSVLSSLVSSCVRGSDNSSSLVVLVVSDDPDPDDDDDLVPDPGDDSVNSSVSSCVVVVDDDPPDDDDDDDDDDPVVVVVVVVVVVVVVVVVD